Protein AF-A0A1G8UHA3-F1 (afdb_monomer_lite)

Sequence (669 aa):
MRAAAAAISAATTQAEVDAAAKLVAIESVRSSTAKQAAIKLVRLQEIRLEHASVVSKALQDKLDGQISSPAYTYLEERAAALSTLLSAGVSTQLQTVGKAVASPSLTVEAPFAALKSGTGSITPAAGWVGFPGGCALPAAQDTFRPQPLSPGPSIITTSKMVQDTKARMLADPLQAKEHAYLLRSAIAEGIIVRDPATPWIWFPTRVMRLGYGWLAGQDILARDKLATDTRDILLAGPGTMGSLRSATVLTAAATAADWIGGVPAVNDSVLVKWIGAMSCMLADHDNWVDGPTNLSAIHDSAMFLAAVAFLKDRPTQSAALAKATLTAVQPALRSITTDGGSFEGPGYWNYQSTAVSSLYSTMANVYGTAPVSLPSLANVSKYAIDAATPTGQAIDFADSFQQRMSPLMPAWDSYTRRDSAVAGWVINEYQKARDVRLLWWWTSPTTPRQPVSARFSTTGLAVLQAPGKTAALKGGTNGSLHSHLDLGTFSYHSKGVDWIIDPGAGSYSLPGYFSSTQRWTYWKTSTASHSTISDSGKNQPLTATAALAVPSPTGAVVDLRAALPGTTKALRSAALTTAGVNLTDSIQTPQPRDLRWQIVTDATVTITGTQATLNKSGQTLTITFTGAPPTAQLTAAPAPETSSTGAKLTLLTLTLPQITTTTLTATFK

Organism: NCBI:txid1045773

pLDDT: mean 94.22, std 4.29, range [69.88, 98.75]

Radius of gyration: 29.6 Å; chains: 1; bounding box: 87×62×81 Å

InterPro domains:
  IPR008929 Chondroitin AC/alginate lyase [G3DSA:1.50.10.100] (151-450)
  IPR012480 Heparinase II/III-like, C-terminal [PF07940] (451-626)

Secondary structure (DSSP, 8-state):
-HHHHHHHHH--SHHHHHHHHHHHHHHHHHHHHHHHHHHHHHHHHHHHHHHHHHHHHHHHHHHTTSS-HHHHHHHHHHHHHHHHHHHHHHHHHHHHTTSSSPPPPP--HHHHHHHHHT-S--PPPTTEE--TTS-PEEP--GGGS---SSSS--SS--HHHHHHHHHHHHH-HHHHHHHHHHHHHHHHHHT----TT-HHHHHHHHHHHHHHHHHHH--HHHHHHHHHHHHHHHHH--S-SSSHHHHHHHHHHHHHHHHHT--GGGHHHIIIIIIIHHHHHHHTT-TTTSSSSHHHHHHHHHHHHHHHHH-TT-HHHHHHHHHHHHHHTHHHHHHB-TTS-BTTHHHHHHHHHHHHHHHHHHHHHH-SS-SS-----TTHHHHHHHTB-TTSBB---SS--S-BPPSHHHHHHHHHHT-HHHHHHHHHHHHHS--THHHHS-----SPPPP--EEETTTTEEEEEETTEEEEEE-EESSSTT--S-TT-EEEEETTEEEE----PPPTTSTTTT-TTTGGGSGGGSGGGSSSEEETT-PPPTT-EE-EEEEETTEEEEE-TTTSTT-SEEEEEEEE-SS-EEEEEEEEEEEEEEEEEEEEESSEEEEETTEEEEEETTEEEEEEEES--TT-EEEEEEEEEE-TTSPEEEEEEEEEEEEEEEEEEEEE-

Structure (mmCIF, N/CA/C/O backbone):
data_AF-A0A1G8UHA3-F1
#
_entry.id   AF-A0A1G8UHA3-F1
#
loop_
_atom_site.group_PDB
_atom_site.id
_atom_site.type_symbol
_atom_site.label_atom_id
_atom_site.label_alt_id
_atom_site.label_comp_id
_atom_site.label_asym_id
_atom_site.label_entity_id
_atom_site.label_seq_id
_atom_site.pdbx_PDB_ins_code
_atom_site.Cartn_x
_atom_site.Cartn_y
_atom_site.Cartn_z
_atom_site.occupancy
_atom_site.B_iso_or_equiv
_atom_site.auth_seq_id
_atom_site.auth_comp_id
_atom_site.auth_asym_id
_atom_site.auth_atom_id
_atom_site.pdbx_PDB_model_num
ATOM 1 N N . MET A 1 1 ? 34.111 25.740 11.930 1.00 69.88 1 MET A N 1
ATOM 2 C CA . MET A 1 1 ? 34.677 27.097 12.165 1.00 69.88 1 MET A CA 1
ATOM 3 C C . MET A 1 1 ? 34.637 27.541 13.632 1.00 69.88 1 MET A C 1
ATOM 5 O O . MET A 1 1 ? 35.686 27.886 14.154 1.00 69.88 1 MET A O 1
ATOM 9 N N . ARG A 1 2 ? 33.490 27.504 14.340 1.00 73.81 2 ARG A N 1
ATOM 10 C CA . ARG A 1 2 ? 33.401 27.951 15.756 1.00 73.81 2 ARG A CA 1
ATOM 11 C C . ARG A 1 2 ? 34.360 27.225 16.713 1.00 73.81 2 ARG A C 1
ATOM 13 O O . ARG A 1 2 ? 34.993 27.877 17.527 1.00 73.81 2 ARG A O 1
ATOM 20 N N . ALA A 1 3 ? 34.517 25.907 16.570 1.00 71.69 3 ALA A N 1
ATOM 21 C CA . ALA A 1 3 ? 35.467 25.128 17.372 1.00 71.69 3 ALA A CA 1
ATOM 22 C C . ALA A 1 3 ? 36.936 25.524 17.119 1.00 71.69 3 ALA A C 1
ATOM 24 O O . ALA A 1 3 ? 37.723 25.585 18.054 1.00 71.69 3 ALA A O 1
ATOM 25 N N . ALA A 1 4 ? 37.294 25.847 15.870 1.00 70.88 4 ALA A N 1
ATOM 26 C CA . ALA A 1 4 ? 38.644 26.291 15.520 1.00 70.88 4 ALA A CA 1
ATOM 27 C C . ALA A 1 4 ? 38.926 27.716 16.033 1.00 70.88 4 ALA A C 1
ATOM 29 O O . ALA A 1 4 ? 40.002 27.973 16.555 1.00 70.88 4 ALA A O 1
ATOM 30 N N . ALA A 1 5 ? 37.938 28.616 15.968 1.00 75.25 5 ALA A N 1
ATOM 31 C CA . ALA A 1 5 ? 38.034 29.950 16.563 1.00 75.25 5 ALA A CA 1
ATOM 32 C C . ALA A 1 5 ? 38.166 29.890 18.096 1.00 75.25 5 ALA A C 1
ATOM 34 O O . ALA A 1 5 ? 39.007 30.577 18.662 1.00 75.25 5 ALA A O 1
ATOM 35 N N . ALA A 1 6 ? 37.400 29.014 18.756 1.00 81.00 6 ALA A N 1
ATOM 36 C CA . ALA A 1 6 ? 37.518 28.780 20.194 1.00 81.00 6 ALA A CA 1
ATOM 37 C C . ALA A 1 6 ? 38.899 28.223 20.583 1.00 81.00 6 ALA A C 1
ATOM 39 O O . ALA A 1 6 ? 39.457 28.649 21.588 1.00 81.00 6 ALA A O 1
ATOM 40 N N . ALA A 1 7 ? 39.476 27.329 19.769 1.00 78.81 7 ALA A N 1
ATOM 41 C CA . ALA A 1 7 ? 40.827 26.808 19.980 1.00 78.81 7 ALA A CA 1
ATOM 42 C C . ALA A 1 7 ? 41.913 27.891 19.838 1.00 78.81 7 ALA A C 1
ATOM 44 O O . ALA A 1 7 ? 42.863 27.887 20.609 1.00 78.81 7 ALA A O 1
ATOM 45 N N . ILE A 1 8 ? 41.753 28.844 18.909 1.00 80.44 8 ILE A N 1
ATOM 46 C CA . ILE A 1 8 ? 42.650 30.009 18.792 1.00 80.44 8 ILE A CA 1
ATOM 47 C C . ILE A 1 8 ? 42.521 30.914 20.022 1.00 80.44 8 ILE A C 1
ATOM 49 O O . ILE A 1 8 ? 43.528 31.321 20.588 1.00 80.44 8 ILE A O 1
ATOM 53 N N . SER A 1 9 ? 41.294 31.221 20.453 1.00 82.88 9 SER A N 1
ATOM 54 C CA . SER A 1 9 ? 41.053 32.095 21.609 1.00 82.88 9 SER A CA 1
ATOM 55 C C . SER A 1 9 ? 41.488 31.487 22.946 1.00 82.88 9 SER A C 1
ATOM 57 O O . SER A 1 9 ? 41.739 32.233 23.887 1.00 82.88 9 SER A O 1
ATOM 59 N N . ALA A 1 10 ? 41.556 30.157 23.040 1.00 83.88 10 ALA A N 1
ATOM 60 C CA . ALA A 1 10 ? 41.982 29.433 24.236 1.00 83.88 10 ALA A CA 1
ATOM 61 C C . ALA A 1 10 ? 43.481 29.081 24.249 1.00 83.88 10 ALA A C 1
ATOM 63 O O . ALA A 1 10 ? 43.965 28.570 25.256 1.00 83.88 10 ALA A O 1
ATOM 64 N N . ALA A 1 11 ? 44.211 29.319 23.153 1.00 85.44 11 ALA A N 1
ATOM 65 C CA . ALA A 1 11 ? 45.627 28.988 23.056 1.00 85.44 11 ALA A CA 1
ATOM 66 C C . ALA A 1 11 ? 46.474 29.905 23.955 1.00 85.44 11 ALA A C 1
ATOM 68 O O . ALA A 1 11 ? 46.394 31.129 23.874 1.00 85.44 11 ALA A O 1
ATOM 69 N N . THR A 1 12 ? 47.318 29.301 24.789 1.00 90.31 12 THR A N 1
ATOM 70 C CA . THR A 1 12 ? 48.250 29.988 25.701 1.00 90.31 12 THR A CA 1
ATOM 71 C C . THR A 1 12 ? 49.714 29.806 25.292 1.00 90.31 12 THR A C 1
ATOM 73 O O . THR A 1 12 ? 50.595 30.489 25.811 1.00 90.31 12 THR A O 1
ATOM 76 N N . THR A 1 13 ? 49.980 28.920 24.326 1.00 91.94 13 THR A N 1
ATOM 77 C CA . THR A 1 13 ? 51.314 28.617 23.791 1.00 91.94 13 THR A CA 1
ATOM 78 C C . THR A 1 13 ? 51.353 28.688 22.261 1.00 91.94 13 THR A C 1
ATOM 80 O O . THR A 1 13 ? 50.346 28.480 21.584 1.00 91.94 13 THR A O 1
ATOM 83 N N . GLN A 1 14 ? 52.539 28.915 21.682 1.00 85.06 14 GLN A N 1
ATOM 84 C CA . GLN A 1 14 ? 52.714 28.936 20.221 1.00 85.06 14 GLN A CA 1
ATOM 85 C C . GLN A 1 14 ? 52.341 27.595 19.565 1.00 85.06 14 GLN A C 1
ATOM 87 O O . GLN A 1 14 ? 51.739 27.577 18.496 1.00 85.06 14 GLN A O 1
ATOM 92 N N . ALA A 1 15 ? 52.627 26.469 20.225 1.00 87.44 15 ALA A N 1
ATOM 93 C CA . ALA A 1 15 ? 52.260 25.145 19.724 1.00 87.44 15 ALA A CA 1
ATOM 94 C C . ALA A 1 15 ? 50.732 24.959 19.619 1.00 87.44 15 ALA A C 1
ATOM 96 O O . ALA A 1 15 ? 50.246 24.341 18.670 1.00 87.44 15 ALA A O 1
ATOM 97 N N . GLU A 1 16 ? 49.967 25.518 20.562 1.00 85.56 16 GLU A N 1
ATOM 98 C CA . GLU A 1 16 ? 48.499 25.518 20.524 1.00 85.56 16 GLU A CA 1
ATOM 99 C C . GLU A 1 16 ? 47.959 26.433 19.419 1.00 85.56 16 GLU A C 1
ATOM 101 O O . GLU A 1 16 ? 47.022 26.050 18.716 1.00 85.56 16 GLU A O 1
ATOM 106 N N . VAL A 1 17 ? 48.585 27.596 19.199 1.00 81.81 17 VAL A N 1
ATOM 107 C CA . VAL A 1 17 ? 48.261 28.490 18.073 1.00 81.81 17 VAL A CA 1
ATOM 108 C C . VAL A 1 17 ? 48.506 27.788 16.734 1.00 81.81 17 VAL A C 1
ATOM 110 O O . VAL A 1 17 ? 47.631 27.803 15.867 1.00 81.81 17 VAL A O 1
ATOM 113 N N . ASP A 1 18 ? 49.641 27.104 16.571 1.00 84.38 18 ASP A N 1
ATOM 114 C CA . ASP A 1 18 ? 49.978 26.365 15.349 1.00 84.38 18 ASP A CA 1
ATOM 115 C C . ASP A 1 18 ? 49.013 25.191 15.105 1.00 84.38 18 ASP A C 1
ATOM 117 O O . ASP A 1 18 ? 48.607 24.920 13.969 1.00 84.38 18 ASP A O 1
ATOM 121 N N . ALA A 1 19 ? 48.604 24.492 16.169 1.00 83.12 19 ALA A N 1
ATOM 122 C CA . ALA A 1 19 ? 47.595 23.439 16.096 1.00 83.12 19 ALA A CA 1
ATOM 123 C C . ALA A 1 19 ? 46.218 23.998 15.697 1.00 83.12 19 ALA A C 1
ATOM 125 O O . ALA A 1 19 ? 45.541 23.436 14.830 1.00 83.12 19 ALA A O 1
ATOM 126 N N . ALA A 1 20 ? 45.818 25.135 16.268 1.00 82.75 20 ALA A N 1
ATOM 127 C CA . ALA A 1 20 ? 44.566 25.799 15.938 1.00 82.75 20 ALA A CA 1
ATOM 128 C C . ALA A 1 20 ? 44.568 26.365 14.503 1.00 82.75 20 ALA A C 1
ATOM 130 O O . ALA A 1 20 ? 43.569 26.241 13.789 1.00 82.75 20 ALA A O 1
ATOM 131 N N . ALA A 1 21 ? 45.702 26.881 14.020 1.00 81.88 21 ALA A N 1
ATOM 132 C CA . ALA A 1 21 ? 45.879 27.319 12.635 1.00 81.88 21 ALA A CA 1
ATOM 133 C C . ALA A 1 21 ? 45.718 26.159 11.635 1.00 81.88 21 ALA A C 1
ATOM 135 O O . ALA A 1 21 ? 45.031 26.305 10.620 1.00 81.88 21 ALA A O 1
ATOM 136 N N . LYS A 1 22 ? 46.262 24.972 11.946 1.00 86.25 22 LYS A N 1
ATOM 137 C CA . LYS A 1 22 ? 46.037 23.750 11.148 1.00 86.25 22 LYS A CA 1
ATOM 138 C C . LYS A 1 22 ? 44.554 23.373 11.095 1.00 86.25 22 LYS A C 1
ATOM 140 O O . LYS A 1 22 ? 44.052 23.030 10.025 1.00 86.25 22 LYS A O 1
ATOM 145 N N . LEU A 1 23 ? 43.834 23.481 12.215 1.00 85.00 23 LEU A N 1
ATOM 146 C CA . LEU A 1 23 ? 42.386 23.238 12.255 1.00 85.00 23 LEU A CA 1
ATOM 147 C C . LEU A 1 23 ? 41.604 24.244 11.399 1.00 85.00 23 LEU A C 1
ATOM 149 O O . LEU A 1 23 ? 40.699 23.839 10.669 1.00 85.00 23 LEU A O 1
ATOM 153 N N . VAL A 1 24 ? 41.960 25.533 11.438 1.00 84.56 24 VAL A N 1
ATOM 154 C CA . VAL A 1 24 ? 41.346 26.560 10.578 1.00 84.56 24 VAL A CA 1
ATOM 155 C C . VAL A 1 24 ? 41.600 26.275 9.099 1.00 84.56 24 VAL A C 1
ATOM 157 O O . VAL A 1 24 ? 40.667 26.362 8.301 1.00 84.56 24 VAL A O 1
ATOM 160 N N . ALA A 1 25 ? 42.821 25.888 8.722 1.00 85.44 25 ALA A N 1
ATOM 161 C CA . ALA A 1 25 ? 43.152 25.546 7.339 1.00 85.44 25 ALA A CA 1
ATOM 162 C C . ALA A 1 25 ? 42.326 24.349 6.833 1.00 85.44 25 ALA A C 1
ATOM 164 O O . ALA A 1 25 ? 41.713 24.426 5.768 1.00 85.44 25 ALA A O 1
ATOM 165 N N . ILE A 1 26 ? 42.233 23.276 7.628 1.00 87.75 26 ILE A N 1
ATOM 166 C CA . ILE A 1 26 ? 41.411 22.093 7.319 1.00 87.75 26 ILE A CA 1
ATOM 167 C C . ILE A 1 26 ? 39.940 22.480 7.143 1.00 87.75 26 ILE A C 1
ATOM 169 O O . ILE A 1 26 ? 39.280 22.050 6.197 1.00 87.75 26 ILE A O 1
ATOM 173 N N . GLU A 1 27 ? 39.417 23.304 8.046 1.00 87.31 27 GLU A N 1
ATOM 174 C CA . GLU A 1 27 ? 38.021 23.724 8.020 1.00 87.31 27 GLU A CA 1
ATOM 175 C C . GLU A 1 27 ? 37.710 24.675 6.854 1.00 87.31 27 GLU A C 1
ATOM 177 O O . GLU A 1 27 ? 36.627 24.609 6.270 1.00 87.31 27 GLU A O 1
ATOM 182 N N . SER A 1 28 ? 38.664 25.525 6.471 1.00 86.94 28 SER A N 1
ATOM 183 C CA . SER A 1 28 ? 38.571 26.369 5.277 1.00 86.94 28 SER A CA 1
ATOM 184 C C . SER A 1 28 ? 38.446 25.518 4.012 1.00 86.94 28 SER A C 1
ATOM 186 O O . SER A 1 28 ? 37.546 25.744 3.199 1.00 86.94 28 SER A O 1
ATOM 188 N N . VAL A 1 29 ? 39.270 24.466 3.893 1.00 89.31 29 VAL A N 1
ATOM 189 C CA . VAL A 1 29 ? 39.160 23.497 2.794 1.00 89.31 29 VAL A CA 1
ATOM 190 C C . VAL A 1 29 ? 37.794 22.813 2.821 1.00 89.31 29 VAL A C 1
ATOM 192 O O . VAL A 1 29 ? 37.111 22.834 1.806 1.00 89.31 29 VAL A O 1
ATOM 195 N N . ARG A 1 30 ? 37.334 22.293 3.970 1.00 90.62 30 ARG A N 1
ATOM 196 C CA . ARG A 1 30 ? 36.002 21.658 4.086 1.00 90.62 30 ARG A CA 1
ATOM 197 C C . ARG A 1 30 ? 34.865 22.569 3.632 1.00 90.62 30 ARG A C 1
ATOM 199 O O . ARG A 1 30 ? 33.985 22.126 2.897 1.00 90.62 30 ARG A O 1
ATOM 206 N N . SER A 1 31 ? 34.887 23.830 4.061 1.00 88.19 31 SER A N 1
ATOM 207 C CA . SER A 1 31 ? 33.881 24.832 3.694 1.00 88.19 31 SER A CA 1
ATOM 208 C C . SER A 1 31 ? 33.898 25.122 2.190 1.00 88.19 31 SER A C 1
ATOM 210 O O . SER A 1 31 ? 32.854 25.095 1.532 1.00 88.19 31 SER A O 1
ATOM 212 N N . SER A 1 32 ? 35.091 25.320 1.619 1.00 89.62 32 SER A N 1
ATOM 213 C CA . SER A 1 32 ? 35.270 25.505 0.177 1.00 89.62 32 SER A CA 1
ATOM 214 C C . SER A 1 32 ? 34.753 24.298 -0.609 1.00 89.62 32 SER A C 1
ATOM 216 O O . SER A 1 32 ? 33.975 24.452 -1.549 1.00 89.62 32 SER A O 1
ATOM 218 N N . THR A 1 33 ? 35.099 23.086 -0.178 1.00 92.81 33 THR A N 1
ATOM 219 C CA . THR A 1 33 ? 34.658 21.835 -0.800 1.00 92.81 33 THR A CA 1
ATOM 220 C C . THR A 1 33 ? 33.153 21.667 -0.742 1.00 92.81 33 THR A C 1
ATOM 222 O O . THR A 1 33 ? 32.558 21.342 -1.763 1.00 92.81 33 THR A O 1
ATOM 225 N N . ALA A 1 34 ? 32.519 21.942 0.402 1.00 92.06 34 ALA A N 1
ATOM 226 C CA . ALA A 1 34 ? 31.065 21.899 0.523 1.00 92.06 34 ALA A CA 1
ATOM 227 C C . ALA A 1 34 ? 30.390 22.872 -0.458 1.00 92.06 34 ALA A C 1
ATOM 229 O O . ALA A 1 34 ? 29.482 22.474 -1.186 1.00 92.06 34 ALA A O 1
ATOM 230 N N . LYS A 1 35 ? 30.883 24.116 -0.549 1.00 93.00 35 LYS A N 1
ATOM 231 C CA . LYS A 1 35 ? 30.365 25.117 -1.495 1.00 93.00 35 LYS A CA 1
ATOM 232 C C . LYS A 1 35 ? 30.541 24.677 -2.952 1.00 93.00 35 LYS A C 1
ATOM 234 O O . LYS A 1 35 ? 29.595 24.744 -3.731 1.00 93.00 35 LYS A O 1
ATOM 239 N N . GLN A 1 36 ? 31.737 24.230 -3.327 1.00 94.62 36 GLN A N 1
ATOM 240 C CA . GLN A 1 36 ? 32.041 23.831 -4.704 1.00 94.62 36 GLN A CA 1
ATOM 241 C C . GLN A 1 36 ? 31.289 22.564 -5.119 1.00 94.62 36 GLN A C 1
ATOM 243 O O . GLN A 1 36 ? 30.754 22.512 -6.223 1.00 94.62 36 GLN A O 1
ATOM 248 N N . ALA A 1 37 ? 31.198 21.568 -4.238 1.00 94.06 37 ALA A N 1
ATOM 249 C CA . ALA A 1 37 ? 30.426 20.359 -4.495 1.00 94.06 37 ALA A CA 1
ATOM 250 C C . ALA A 1 37 ? 28.929 20.671 -4.641 1.00 94.06 37 ALA A C 1
ATOM 252 O O . ALA A 1 37 ? 28.301 20.148 -5.554 1.00 94.06 37 ALA A O 1
ATOM 253 N N . ALA A 1 38 ? 28.373 21.576 -3.825 1.00 93.31 38 ALA A N 1
ATOM 254 C CA . ALA A 1 38 ? 26.982 22.012 -3.962 1.00 93.31 38 ALA A CA 1
ATOM 255 C C . ALA A 1 38 ? 26.712 22.679 -5.323 1.00 93.31 38 ALA A C 1
ATOM 257 O O . ALA A 1 38 ? 25.772 22.292 -6.011 1.00 93.31 38 ALA A O 1
ATOM 258 N N . ILE A 1 39 ? 27.570 23.613 -5.759 1.00 95.38 39 ILE A N 1
ATOM 259 C CA . ILE A 1 39 ? 27.460 24.252 -7.086 1.00 95.38 39 ILE A CA 1
ATOM 260 C C . ILE A 1 39 ? 27.494 23.198 -8.203 1.00 95.38 39 ILE A C 1
ATOM 262 O O . ILE A 1 39 ? 26.694 23.237 -9.135 1.00 95.38 39 ILE A O 1
ATOM 266 N N . LYS A 1 40 ? 28.400 22.224 -8.098 1.00 96.06 40 LYS A N 1
ATOM 267 C CA . LYS A 1 40 ? 28.548 21.155 -9.091 1.00 96.06 40 LYS A CA 1
ATOM 268 C C . LYS A 1 40 ? 27.372 20.179 -9.098 1.00 96.06 40 LYS A C 1
ATOM 270 O O . LYS A 1 40 ? 26.996 19.720 -10.169 1.00 96.06 40 LYS A O 1
ATOM 275 N N . LEU A 1 41 ? 26.785 19.874 -7.941 1.00 95.81 41 LEU A N 1
ATOM 276 C CA . LEU A 1 41 ? 25.574 19.054 -7.838 1.00 95.81 41 LEU A CA 1
ATOM 277 C C . LEU A 1 41 ? 24.377 19.740 -8.502 1.00 95.81 41 LEU A C 1
ATOM 279 O O . LEU A 1 41 ? 23.673 19.094 -9.272 1.00 95.81 41 LEU A O 1
ATOM 283 N N . VAL A 1 42 ? 24.205 21.049 -8.285 1.00 96.44 42 VAL A N 1
ATOM 284 C CA . VAL A 1 42 ? 23.184 21.844 -8.988 1.00 96.44 42 VAL A CA 1
ATOM 285 C C . VAL A 1 42 ? 23.410 21.779 -10.498 1.00 96.44 42 VAL A C 1
ATOM 287 O O . VAL A 1 42 ? 22.492 21.443 -11.241 1.00 96.44 42 VAL A O 1
ATOM 290 N N . ARG A 1 43 ? 24.649 21.983 -10.963 1.00 97.06 43 ARG A N 1
ATOM 291 C CA . ARG A 1 43 ? 24.965 21.895 -12.395 1.00 97.06 43 ARG A CA 1
ATOM 292 C C . ARG A 1 43 ? 24.695 20.504 -12.984 1.00 97.06 43 ARG A C 1
ATOM 294 O O . ARG A 1 43 ? 24.176 20.391 -14.089 1.00 97.06 43 ARG A O 1
ATOM 301 N N . LEU A 1 44 ? 25.016 19.433 -12.258 1.00 97.00 44 LEU A N 1
ATOM 302 C CA . LEU A 1 44 ? 24.704 18.061 -12.679 1.00 97.00 44 LEU A CA 1
ATOM 303 C C . LEU A 1 44 ? 23.191 17.830 -12.802 1.00 97.00 44 LEU A C 1
ATOM 305 O O . LEU A 1 44 ? 22.751 17.169 -13.743 1.00 97.00 44 LEU A O 1
ATOM 309 N N . GLN A 1 45 ? 22.400 18.393 -11.886 1.00 95.44 45 GLN A N 1
ATOM 310 C CA . GLN A 1 45 ? 20.941 18.338 -11.942 1.00 95.44 45 GLN A CA 1
ATOM 311 C C . GLN A 1 45 ? 20.388 19.099 -13.156 1.00 95.44 45 GLN A C 1
ATOM 313 O O . GLN A 1 45 ? 19.512 18.581 -13.846 1.00 95.44 45 GLN A O 1
ATOM 318 N N . GLU A 1 46 ? 20.926 20.280 -13.470 1.00 97.06 46 GLU A N 1
ATOM 319 C CA . GLU A 1 46 ? 20.568 21.032 -14.682 1.00 97.06 46 GLU A CA 1
ATOM 320 C C . GLU A 1 46 ? 20.855 20.227 -15.955 1.00 97.06 46 GLU A C 1
ATOM 322 O O . GLU A 1 46 ? 19.963 20.047 -16.784 1.00 97.06 46 GLU A O 1
ATOM 327 N N . ILE A 1 47 ? 22.067 19.669 -16.085 1.00 97.62 47 ILE A N 1
ATOM 328 C CA . ILE A 1 47 ? 22.444 18.857 -17.254 1.00 97.62 47 ILE A CA 1
ATOM 329 C C . ILE A 1 47 ? 21.526 17.644 -17.389 1.00 97.62 47 ILE A C 1
ATOM 331 O O . ILE A 1 47 ? 21.155 17.277 -18.500 1.00 97.62 47 ILE A O 1
ATOM 335 N N . ARG A 1 48 ? 21.136 17.019 -16.277 1.00 96.00 48 ARG A N 1
ATOM 336 C CA . ARG A 1 48 ? 20.194 15.899 -16.288 1.00 96.00 48 ARG A CA 1
ATOM 337 C C . ARG A 1 48 ? 18.813 16.302 -16.818 1.00 96.00 48 ARG A C 1
ATOM 339 O O . ARG A 1 48 ? 18.229 15.549 -17.593 1.00 96.00 48 ARG A O 1
ATOM 346 N N . LEU A 1 49 ? 18.300 17.478 -16.450 1.00 95.31 49 LEU A N 1
ATOM 347 C CA . LEU A 1 49 ? 17.039 17.996 -16.998 1.00 95.31 49 LEU A CA 1
ATOM 348 C C . LEU A 1 49 ? 17.160 18.299 -18.499 1.00 95.31 49 LEU A C 1
ATOM 350 O O . LEU A 1 49 ? 16.273 17.940 -19.277 1.00 95.31 49 LEU A O 1
ATOM 354 N N . GLU A 1 50 ? 18.271 18.904 -18.930 1.00 97.44 50 GLU A N 1
ATOM 355 C CA . GLU A 1 50 ? 18.525 19.143 -20.354 1.00 97.44 50 GLU A CA 1
ATOM 356 C C . GLU A 1 50 ? 18.671 17.821 -21.138 1.00 97.44 50 GLU A C 1
ATOM 358 O O . GLU A 1 50 ? 18.126 17.684 -22.232 1.00 97.44 50 GLU A O 1
ATOM 363 N N . HIS A 1 51 ? 19.361 16.822 -20.579 1.00 97.12 51 HIS A N 1
ATOM 364 C CA . HIS A 1 51 ? 19.496 15.474 -21.147 1.00 97.12 51 HIS A CA 1
ATOM 365 C C . HIS A 1 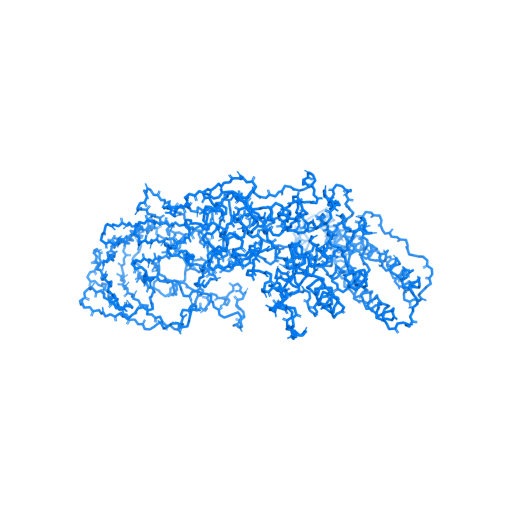51 ? 18.135 14.809 -21.356 1.00 97.12 51 HIS A C 1
ATOM 367 O O . HIS A 1 51 ? 17.867 14.323 -22.456 1.00 97.12 51 HIS A O 1
ATOM 373 N N . ALA A 1 52 ? 17.252 14.851 -20.356 1.00 95.50 52 ALA A N 1
ATOM 374 C CA . ALA A 1 52 ? 15.890 14.338 -20.479 1.00 95.50 52 ALA A CA 1
ATOM 375 C C . ALA A 1 52 ? 15.102 15.039 -21.599 1.00 95.50 52 ALA A C 1
ATOM 377 O O . ALA A 1 52 ? 14.388 14.377 -22.357 1.00 95.50 52 ALA A O 1
ATOM 378 N N . SER A 1 53 ? 15.275 16.356 -21.754 1.00 96.31 53 SER A N 1
ATOM 379 C CA . SER A 1 53 ? 14.653 17.137 -22.831 1.00 96.31 53 SER A CA 1
ATOM 380 C C . SER A 1 53 ? 15.153 16.720 -24.221 1.00 96.31 53 SER A C 1
ATOM 382 O O . SER A 1 53 ? 14.343 16.443 -25.107 1.00 96.31 53 SER A O 1
ATOM 384 N N . VAL A 1 54 ? 16.474 16.578 -24.402 1.00 97.12 54 VAL A N 1
ATOM 385 C CA . VAL A 1 54 ? 17.083 16.130 -25.671 1.00 97.12 54 VAL A CA 1
ATOM 386 C C . VAL A 1 54 ? 16.542 14.762 -26.088 1.00 97.12 54 VAL A C 1
ATOM 388 O O . VAL A 1 54 ? 16.147 14.573 -27.237 1.00 97.12 54 VAL A O 1
ATOM 391 N N . VAL A 1 55 ? 16.484 13.813 -25.152 1.00 97.31 55 VAL A N 1
ATOM 392 C CA . VAL A 1 55 ? 16.008 12.452 -25.437 1.00 97.31 55 VAL A CA 1
ATOM 393 C C . VAL A 1 55 ? 14.505 12.431 -25.705 1.00 97.31 55 VAL A C 1
ATOM 395 O O . VAL A 1 55 ? 14.063 11.760 -26.635 1.00 97.31 55 VAL A O 1
ATOM 398 N N . SER A 1 56 ? 13.717 13.193 -24.944 1.00 95.88 56 SER A N 1
ATOM 399 C CA . SER A 1 56 ? 12.268 13.290 -25.158 1.00 95.88 56 SER A CA 1
ATOM 400 C C . SER A 1 56 ? 11.937 13.891 -26.524 1.00 95.88 56 SER A C 1
ATOM 402 O O . SER A 1 56 ? 11.047 13.389 -27.210 1.00 95.88 56 SER A O 1
ATOM 404 N N . LYS A 1 57 ? 12.684 14.917 -26.954 1.00 97.06 57 LYS A N 1
ATOM 405 C CA . LYS A 1 57 ? 12.561 15.489 -28.300 1.00 97.06 57 LYS A CA 1
ATOM 406 C C . LYS A 1 57 ? 12.931 14.470 -29.372 1.00 97.06 57 LYS A C 1
ATOM 408 O O . LYS A 1 57 ? 12.158 14.288 -30.300 1.00 97.06 57 LYS A O 1
ATOM 413 N N . ALA A 1 58 ? 14.051 13.763 -29.223 1.00 97.56 58 ALA A N 1
ATOM 414 C CA . ALA A 1 58 ? 14.460 12.738 -30.182 1.00 97.56 58 ALA A CA 1
ATOM 415 C C . ALA A 1 58 ? 13.437 11.595 -30.296 1.00 97.56 58 ALA A C 1
ATOM 417 O O . ALA A 1 58 ? 13.166 11.112 -31.393 1.00 97.56 58 ALA A O 1
ATOM 418 N N . LEU A 1 59 ? 12.837 11.178 -29.176 1.00 97.25 59 LEU A N 1
ATOM 419 C CA . LEU A 1 59 ? 11.748 10.204 -29.183 1.00 97.25 59 LEU A CA 1
ATOM 420 C C . LEU A 1 59 ? 10.540 10.744 -29.951 1.00 97.25 59 LEU A C 1
ATOM 422 O O . LEU A 1 59 ? 9.992 10.031 -30.787 1.00 97.25 59 LEU A O 1
ATOM 426 N N . GLN A 1 60 ? 10.131 11.986 -29.685 1.00 97.12 60 GLN A N 1
ATOM 427 C CA . GLN A 1 60 ? 9.013 12.603 -30.394 1.00 97.12 60 GLN A CA 1
ATOM 428 C C . GLN A 1 60 ? 9.297 12.706 -31.899 1.00 97.12 60 GLN A C 1
ATOM 430 O O . GLN A 1 60 ? 8.465 12.305 -32.703 1.00 97.12 60 GLN A O 1
ATOM 435 N N . ASP A 1 61 ? 10.509 13.105 -32.281 1.00 97.75 61 ASP A N 1
ATOM 436 C CA . ASP A 1 61 ? 10.937 13.195 -33.679 1.00 97.75 61 ASP A CA 1
ATOM 437 C C . ASP A 1 61 ? 10.923 11.838 -34.375 1.00 97.75 61 ASP A C 1
ATOM 439 O O . ASP A 1 61 ? 10.557 11.745 -35.544 1.00 97.75 61 ASP A O 1
ATOM 443 N N . LYS A 1 62 ? 11.289 10.765 -33.666 1.00 97.00 62 LYS A N 1
ATOM 444 C CA . LYS A 1 62 ? 11.163 9.403 -34.189 1.00 97.00 62 LYS A CA 1
ATOM 445 C C . LYS A 1 62 ? 9.694 9.038 -34.409 1.00 97.00 62 LYS A C 1
ATOM 447 O O . LYS A 1 62 ? 9.361 8.489 -35.456 1.00 97.00 62 LYS A O 1
ATOM 452 N N . LEU A 1 63 ? 8.833 9.313 -33.427 1.00 95.12 63 LEU A N 1
ATOM 453 C CA . LEU A 1 63 ? 7.399 9.013 -33.504 1.00 95.12 63 LEU A CA 1
ATOM 454 C C . LEU A 1 63 ? 6.713 9.794 -34.636 1.00 95.12 63 LEU A C 1
ATOM 456 O O . LEU A 1 63 ? 5.852 9.240 -35.314 1.00 95.12 63 LEU A O 1
ATOM 460 N N . ASP A 1 64 ? 7.155 11.026 -34.887 1.00 96.94 64 ASP A N 1
ATOM 461 C CA . ASP A 1 64 ? 6.660 11.896 -35.960 1.00 96.94 64 ASP A CA 1
ATOM 462 C C . ASP A 1 64 ? 7.319 11.608 -37.326 1.00 96.94 64 ASP A C 1
ATOM 464 O O . ASP A 1 64 ? 7.016 12.271 -38.317 1.00 96.94 64 ASP A O 1
ATOM 468 N N . GLY A 1 65 ? 8.242 10.640 -37.400 1.00 96.69 65 GLY A N 1
ATOM 469 C CA . GLY A 1 65 ? 8.956 10.274 -38.628 1.00 96.69 65 GLY A CA 1
ATOM 470 C C . GLY A 1 65 ? 10.000 11.296 -39.098 1.00 96.69 65 GLY A C 1
ATOM 471 O O . GLY A 1 65 ? 10.473 11.208 -40.229 1.00 96.69 65 GLY A O 1
ATOM 472 N N . GLN A 1 66 ? 10.377 12.253 -38.248 1.00 97.88 66 GLN A N 1
ATOM 473 C CA . GLN A 1 66 ? 11.375 13.290 -38.533 1.00 97.88 66 GLN A CA 1
ATOM 474 C C . GLN A 1 66 ? 12.815 12.764 -38.464 1.00 97.88 66 GLN A C 1
ATOM 476 O O . GLN A 1 66 ? 13.693 13.289 -39.148 1.00 97.88 66 GLN A O 1
ATOM 481 N N . ILE A 1 67 ? 13.070 11.719 -37.667 1.00 96.81 67 ILE A N 1
ATOM 482 C CA . ILE A 1 67 ? 14.352 11.001 -37.655 1.00 96.81 67 ILE A CA 1
ATOM 483 C C . ILE A 1 67 ? 14.149 9.500 -37.851 1.00 96.81 67 ILE A C 1
ATOM 485 O O . ILE A 1 67 ? 13.138 8.920 -37.456 1.00 96.81 67 ILE A O 1
ATOM 489 N N . SER A 1 68 ? 15.141 8.850 -38.460 1.00 96.81 68 SER A N 1
ATOM 490 C CA . SER A 1 68 ? 15.108 7.409 -38.701 1.00 96.81 68 SER A CA 1
ATOM 491 C C . SER A 1 68 ? 15.311 6.608 -37.409 1.00 96.81 68 SER A C 1
ATOM 493 O O . SER A 1 68 ? 15.933 7.077 -36.453 1.00 96.81 68 SER A O 1
ATOM 495 N N . SER A 1 69 ? 14.842 5.356 -37.394 1.00 94.62 69 SER A N 1
ATOM 496 C CA . SER A 1 69 ? 15.080 4.455 -36.255 1.00 94.62 69 SER A CA 1
ATOM 497 C C . SER A 1 69 ? 16.574 4.261 -35.941 1.00 94.62 69 SER A C 1
ATOM 499 O O . SER A 1 69 ? 16.919 4.393 -34.771 1.00 94.62 69 SER A O 1
ATOM 501 N N . PRO A 1 70 ? 17.481 4.050 -36.923 1.00 96.50 70 PRO A N 1
ATOM 502 C CA . PRO A 1 70 ? 18.919 3.974 -36.645 1.00 96.50 70 PRO A CA 1
ATOM 503 C C . PRO A 1 70 ? 19.505 5.261 -36.050 1.00 96.50 70 PRO A C 1
ATOM 505 O O . PRO A 1 70 ? 20.331 5.193 -35.143 1.00 96.50 70 PRO A O 1
ATOM 508 N N . ALA A 1 71 ? 19.064 6.433 -36.524 1.00 95.25 71 ALA A N 1
ATOM 509 C CA . ALA A 1 71 ? 19.516 7.712 -35.977 1.00 95.25 71 ALA A CA 1
ATOM 510 C C . ALA A 1 71 ? 19.078 7.886 -34.515 1.00 95.25 71 ALA A C 1
ATOM 512 O O . ALA A 1 71 ? 19.871 8.318 -33.679 1.00 95.25 71 ALA A O 1
ATOM 513 N N . TYR A 1 72 ? 17.843 7.493 -34.193 1.00 96.38 72 TYR A N 1
ATOM 514 C CA . TYR A 1 72 ? 17.368 7.476 -32.814 1.00 96.38 72 TYR A CA 1
ATOM 515 C C . TYR A 1 72 ? 18.153 6.485 -31.947 1.00 96.38 72 TYR A C 1
ATOM 517 O O . TYR A 1 72 ? 18.599 6.869 -30.873 1.00 96.38 72 TYR A O 1
ATOM 525 N N . THR A 1 73 ? 18.380 5.249 -32.407 1.00 95.00 73 THR A N 1
ATOM 526 C CA . THR A 1 73 ? 19.158 4.244 -31.659 1.00 95.00 73 THR A CA 1
ATOM 527 C C . THR A 1 73 ? 20.567 4.749 -31.344 1.00 95.00 73 THR A C 1
ATOM 529 O O . THR A 1 73 ? 21.017 4.641 -30.206 1.00 95.00 73 THR A O 1
ATOM 532 N N . TYR A 1 74 ? 21.231 5.398 -32.306 1.00 95.12 74 TYR A N 1
ATOM 533 C CA . TYR A 1 74 ? 22.538 6.018 -32.080 1.00 95.12 74 TYR A CA 1
ATOM 534 C C . TYR A 1 74 ? 22.497 7.113 -30.998 1.00 95.12 74 TYR A C 1
ATOM 536 O O . TYR A 1 74 ? 23.392 7.203 -30.155 1.00 95.12 74 TYR A O 1
ATOM 544 N N . LEU A 1 75 ? 21.454 7.949 -30.985 1.00 96.44 75 LEU A N 1
ATOM 545 C CA . LEU A 1 75 ? 21.258 8.956 -29.939 1.00 96.44 75 LEU A CA 1
ATOM 546 C C . LEU A 1 75 ? 20.953 8.312 -28.581 1.00 96.44 75 LEU A C 1
ATOM 548 O O . LEU A 1 75 ? 21.501 8.748 -27.569 1.00 96.44 75 LEU A O 1
ATOM 552 N N . GLU A 1 76 ? 20.111 7.280 -28.557 1.00 95.88 76 GLU A N 1
ATOM 553 C CA . GLU A 1 76 ? 19.706 6.545 -27.357 1.00 95.88 76 GLU A CA 1
ATOM 554 C C . GLU A 1 76 ? 20.917 5.945 -26.633 1.00 95.88 76 GLU A C 1
ATOM 556 O O . GLU A 1 76 ? 21.081 6.160 -25.432 1.00 95.88 76 GLU A O 1
ATOM 561 N N . GLU A 1 77 ? 21.806 5.260 -27.357 1.00 95.69 77 GLU A N 1
ATOM 562 C CA . GLU A 1 77 ? 23.026 4.661 -26.801 1.00 95.69 77 GLU A CA 1
ATOM 563 C C . GLU A 1 77 ? 23.931 5.717 -26.152 1.00 95.69 77 GLU A C 1
ATOM 565 O O . GLU A 1 77 ? 24.413 5.550 -25.027 1.00 95.69 77 GLU A O 1
ATOM 570 N N . ARG A 1 78 ? 24.111 6.858 -26.826 1.00 97.38 78 ARG A N 1
ATOM 571 C CA . ARG A 1 78 ? 24.908 7.988 -26.324 1.00 97.38 78 ARG A CA 1
ATOM 572 C C . ARG A 1 78 ? 24.257 8.638 -25.109 1.00 97.38 78 ARG A C 1
ATOM 574 O O . ARG A 1 78 ? 24.946 8.994 -24.154 1.00 97.38 78 ARG A O 1
ATOM 581 N N . ALA A 1 79 ? 22.935 8.769 -25.118 1.00 97.62 79 ALA A N 1
ATOM 582 C CA . ALA A 1 79 ? 22.175 9.298 -23.998 1.00 97.62 79 ALA A CA 1
ATOM 583 C C . ALA A 1 79 ? 22.243 8.372 -22.776 1.00 97.62 79 ALA A C 1
ATOM 585 O O . ALA A 1 79 ? 22.412 8.859 -21.656 1.00 97.62 79 ALA A O 1
ATOM 586 N N . ALA A 1 80 ? 22.159 7.056 -22.974 1.00 97.69 80 ALA A N 1
ATOM 587 C CA . ALA A 1 80 ? 22.360 6.078 -21.914 1.00 97.69 80 ALA A CA 1
ATOM 588 C C . ALA A 1 80 ? 23.789 6.179 -21.355 1.00 97.69 80 ALA A C 1
ATOM 590 O O . ALA A 1 80 ? 23.958 6.284 -20.140 1.00 97.69 80 ALA A O 1
ATOM 591 N N . ALA A 1 81 ? 24.812 6.262 -22.210 1.00 98.00 81 ALA A N 1
ATOM 592 C CA . ALA A 1 81 ? 26.192 6.454 -21.767 1.00 98.00 81 ALA A CA 1
ATOM 593 C C . ALA A 1 81 ? 26.374 7.756 -20.965 1.00 98.00 81 ALA A C 1
ATOM 595 O O . ALA A 1 81 ? 26.957 7.724 -19.881 1.00 98.00 81 ALA A O 1
ATOM 596 N N . LEU A 1 82 ? 25.804 8.881 -21.412 1.00 98.31 82 LEU A N 1
ATOM 597 C CA . LEU A 1 82 ? 25.863 10.139 -20.662 1.00 98.31 82 LEU A CA 1
ATOM 598 C C . LEU A 1 82 ? 25.220 10.014 -19.273 1.00 98.31 82 LEU A C 1
ATOM 600 O O . LEU A 1 82 ? 25.793 10.500 -18.299 1.00 98.31 82 LEU A O 1
ATOM 604 N N . SER A 1 83 ? 24.079 9.323 -19.157 1.00 98.25 83 SER A N 1
ATOM 605 C CA . SER A 1 83 ? 23.416 9.125 -17.858 1.00 98.25 83 SER A CA 1
ATOM 606 C C . SER A 1 83 ? 24.318 8.415 -16.836 1.00 98.25 83 SER A C 1
ATOM 608 O O . SER A 1 83 ? 24.275 8.740 -15.652 1.00 98.25 83 SER A O 1
ATOM 610 N N . THR A 1 84 ? 25.205 7.511 -17.281 1.00 98.50 84 THR A N 1
ATOM 611 C CA . THR A 1 84 ? 26.184 6.854 -16.393 1.00 98.50 84 THR A CA 1
ATOM 612 C C . THR A 1 84 ? 27.242 7.822 -15.873 1.00 98.50 84 THR A C 1
ATOM 614 O O . THR A 1 84 ? 27.591 7.778 -14.693 1.00 98.50 84 THR A O 1
ATOM 617 N N . LEU A 1 85 ? 27.718 8.736 -16.724 1.00 98.06 85 LEU A N 1
ATOM 618 C CA . LEU A 1 85 ? 28.684 9.764 -16.341 1.00 98.06 85 LEU A CA 1
ATOM 619 C C . LEU A 1 85 ? 28.056 10.775 -15.373 1.00 98.06 85 LEU A C 1
ATOM 621 O O . LEU A 1 85 ? 28.714 11.197 -14.423 1.00 98.06 85 LEU A O 1
ATOM 625 N N . LEU A 1 86 ? 26.779 11.120 -15.575 1.00 97.50 86 LEU A N 1
ATOM 626 C CA . LEU A 1 86 ? 26.021 11.976 -14.660 1.00 97.50 86 LEU A CA 1
ATOM 627 C C . LEU A 1 86 ? 25.898 11.337 -13.272 1.00 97.50 86 LEU A C 1
ATOM 629 O O . LEU A 1 86 ? 26.298 11.966 -12.292 1.00 97.50 86 LEU A O 1
ATOM 633 N N . SER A 1 87 ? 25.438 10.083 -13.176 1.00 96.56 87 SER A N 1
ATOM 634 C CA . SER A 1 87 ? 25.331 9.381 -11.886 1.00 96.56 87 SER A CA 1
ATOM 635 C C . SER A 1 87 ? 26.692 9.214 -11.197 1.00 96.56 87 SER A C 1
ATOM 637 O O . SER A 1 87 ? 26.815 9.450 -9.994 1.00 96.56 87 SER A O 1
ATOM 639 N N . ALA A 1 88 ? 27.750 8.888 -11.949 1.00 96.56 88 ALA A N 1
ATOM 640 C CA . ALA A 1 88 ? 29.109 8.813 -11.409 1.00 96.56 88 ALA A CA 1
ATOM 641 C C . ALA A 1 88 ? 29.603 10.172 -10.876 1.00 96.56 88 ALA A C 1
ATOM 643 O O . ALA A 1 88 ? 30.211 10.243 -9.801 1.00 96.56 88 ALA A O 1
ATOM 644 N N . GLY A 1 89 ? 29.308 11.257 -11.601 1.00 96.06 89 GLY A N 1
ATOM 645 C CA . GLY A 1 89 ? 29.599 12.628 -11.193 1.00 96.06 89 GLY A CA 1
ATOM 646 C C . GLY A 1 89 ? 28.879 13.013 -9.901 1.00 96.06 89 GLY A C 1
ATOM 647 O O . GLY A 1 89 ? 29.527 13.503 -8.976 1.00 96.06 89 GLY A O 1
ATOM 648 N N . VAL A 1 90 ? 27.577 12.722 -9.797 1.00 95.56 90 VAL A N 1
ATOM 649 C CA . VAL A 1 90 ? 26.783 12.947 -8.575 1.00 95.56 90 VAL A CA 1
ATOM 650 C C . VAL A 1 90 ? 27.383 12.177 -7.401 1.00 95.56 90 VAL A C 1
ATOM 652 O O . VAL A 1 90 ? 27.678 12.776 -6.366 1.00 95.56 90 VAL A O 1
ATOM 655 N N . SER A 1 91 ? 27.661 10.881 -7.580 1.00 94.38 91 SER A N 1
ATOM 656 C CA . SER A 1 91 ? 28.277 10.042 -6.545 1.00 94.38 91 SER A CA 1
ATOM 657 C C . SER A 1 91 ? 29.625 10.601 -6.081 1.00 94.38 91 SER A C 1
ATOM 659 O O . SER A 1 91 ? 29.902 10.639 -4.884 1.00 94.38 91 SER A O 1
ATOM 661 N N . THR A 1 92 ? 30.462 11.070 -7.009 1.00 94.88 92 THR A N 1
ATOM 662 C CA . THR A 1 92 ? 31.763 11.667 -6.679 1.00 94.88 92 THR A CA 1
ATOM 663 C C . THR A 1 92 ? 31.596 12.952 -5.875 1.00 94.88 92 THR A C 1
ATOM 665 O O . THR A 1 92 ? 32.267 13.129 -4.859 1.00 94.88 92 THR A O 1
ATOM 668 N N . GLN A 1 93 ? 30.683 13.843 -6.275 1.00 94.94 93 GLN A N 1
ATOM 669 C CA . GLN A 1 93 ? 30.461 15.081 -5.530 1.00 94.94 93 GLN A CA 1
ATOM 670 C C . GLN A 1 93 ? 29.920 14.791 -4.126 1.00 94.94 93 GLN A C 1
ATOM 672 O O . GLN A 1 93 ? 30.521 15.258 -3.159 1.00 94.94 93 GLN A O 1
ATOM 677 N N . LEU A 1 94 ? 28.886 13.953 -3.985 1.00 93.25 94 LEU A N 1
ATOM 678 C CA . LEU A 1 94 ? 28.316 13.579 -2.682 1.00 93.25 94 LEU A CA 1
ATOM 679 C C . LEU A 1 94 ? 29.361 12.973 -1.736 1.00 93.25 94 LEU A C 1
ATOM 681 O O . LEU A 1 94 ? 29.408 13.326 -0.560 1.00 93.25 94 LEU A O 1
ATOM 685 N N . GLN A 1 95 ? 30.263 12.130 -2.246 1.00 92.38 95 GLN A N 1
ATOM 686 C CA . GLN A 1 95 ? 31.340 11.543 -1.444 1.00 92.38 95 GLN A CA 1
ATOM 687 C C . GLN A 1 95 ? 32.414 12.549 -1.006 1.00 92.38 95 GLN A C 1
ATOM 689 O O . GLN A 1 95 ? 33.236 12.205 -0.154 1.00 92.38 95 GLN A O 1
ATOM 694 N N . THR A 1 96 ? 32.445 13.760 -1.567 1.00 91.31 96 THR A N 1
ATOM 695 C CA . THR A 1 96 ? 33.432 14.805 -1.232 1.00 91.31 96 THR A CA 1
ATOM 696 C C . THR A 1 96 ? 32.861 15.929 -0.374 1.00 91.31 96 THR A C 1
ATOM 698 O O . THR A 1 96 ? 33.630 16.598 0.319 1.00 91.31 96 THR A O 1
ATOM 701 N N . VAL A 1 97 ? 31.535 16.107 -0.347 1.00 89.38 97 VAL A N 1
ATOM 702 C CA . VAL A 1 97 ? 30.863 17.105 0.501 1.00 89.38 97 VAL A CA 1
ATOM 703 C C . VAL A 1 97 ? 31.304 16.942 1.962 1.00 89.38 97 VAL A C 1
ATOM 705 O O . VAL A 1 97 ? 31.300 15.846 2.519 1.00 89.38 97 VAL A O 1
ATOM 708 N N . GLY A 1 98 ? 31.721 18.049 2.586 1.00 83.81 98 GLY A N 1
ATOM 709 C CA . GLY A 1 98 ? 32.135 18.088 3.994 1.00 83.81 98 GLY A CA 1
ATOM 710 C C . GLY A 1 98 ? 33.522 17.503 4.295 1.00 83.81 98 GLY A C 1
ATOM 711 O O . GLY A 1 98 ? 33.967 17.562 5.444 1.00 83.81 98 GLY A O 1
ATOM 712 N N . LYS A 1 99 ? 34.245 16.977 3.296 1.00 89.94 99 LYS A N 1
ATOM 713 C CA . LYS A 1 99 ? 35.618 16.475 3.464 1.00 89.94 99 LYS A CA 1
ATOM 714 C C . LYS A 1 99 ? 36.658 17.569 3.219 1.00 89.94 99 LYS A C 1
ATOM 716 O O . LYS A 1 99 ? 36.441 18.505 2.458 1.00 89.94 99 LYS A O 1
ATOM 721 N N . ALA A 1 100 ? 37.819 17.433 3.859 1.00 89.88 100 ALA A N 1
ATOM 722 C CA . ALA A 1 100 ? 38.948 18.359 3.726 1.00 89.88 100 ALA A CA 1
ATOM 723 C C . ALA A 1 100 ? 39.810 18.032 2.490 1.00 89.88 100 ALA A C 1
ATOM 725 O O . ALA A 1 100 ? 41.012 17.815 2.599 1.00 89.88 100 ALA A O 1
ATOM 726 N N . VAL A 1 101 ? 39.178 17.926 1.322 1.00 91.31 101 VAL A N 1
ATOM 727 C CA . VAL A 1 101 ? 39.820 17.591 0.038 1.00 91.31 101 VAL A CA 1
ATOM 728 C C . VAL A 1 101 ? 39.254 18.484 -1.052 1.00 91.31 101 VAL A C 1
ATOM 730 O O . VAL A 1 101 ? 38.096 18.866 -0.952 1.00 91.31 101 VAL A O 1
ATOM 733 N N . ALA A 1 102 ? 40.011 18.801 -2.101 1.00 88.50 102 ALA A N 1
ATOM 734 C CA . ALA A 1 102 ? 39.473 19.580 -3.217 1.00 88.50 102 ALA A CA 1
ATOM 735 C C . ALA A 1 102 ? 38.288 18.852 -3.882 1.00 88.50 102 ALA A C 1
ATOM 737 O O . ALA A 1 102 ? 38.355 17.651 -4.142 1.00 88.50 102 ALA A O 1
ATOM 738 N N . SER A 1 103 ? 37.208 19.583 -4.175 1.00 89.25 103 SER A N 1
ATOM 739 C CA . SER A 1 103 ? 36.067 19.037 -4.921 1.00 89.25 103 SER A CA 1
ATOM 740 C C . SER A 1 103 ? 36.495 18.743 -6.374 1.00 89.25 103 SER A C 1
ATOM 742 O O . SER A 1 103 ? 36.923 19.675 -7.065 1.00 89.25 103 SER A O 1
ATOM 744 N N . PRO A 1 104 ? 36.357 17.500 -6.875 1.00 92.44 104 PRO A N 1
ATOM 745 C CA . PRO A 1 104 ? 36.755 17.121 -8.234 1.00 92.44 104 PRO A CA 1
ATOM 746 C C . PRO A 1 104 ? 36.012 17.909 -9.318 1.00 92.44 104 PRO A C 1
ATOM 748 O O . PRO A 1 104 ? 34.855 18.294 -9.126 1.00 92.44 104 PRO A O 1
ATOM 751 N N . SER A 1 105 ? 36.659 18.169 -10.454 1.00 92.31 105 SER A N 1
ATOM 752 C CA . SER A 1 105 ? 36.040 18.842 -11.609 1.00 92.31 105 SER A CA 1
ATOM 753 C C . SER A 1 105 ? 34.945 17.991 -12.258 1.00 92.31 105 SER A C 1
ATOM 755 O O . SER A 1 105 ? 34.980 16.763 -12.190 1.00 92.31 105 SER A O 1
ATOM 757 N N . LEU A 1 106 ? 33.977 18.643 -12.911 1.00 93.31 106 LEU A N 1
ATOM 758 C CA . LEU A 1 106 ? 32.958 17.950 -13.699 1.00 93.31 106 LEU A CA 1
ATOM 759 C C . LEU A 1 106 ? 33.554 17.458 -15.019 1.00 93.31 106 LEU A C 1
ATOM 761 O O . LEU A 1 106 ? 34.146 18.232 -15.765 1.00 93.31 106 LEU A O 1
ATOM 765 N N . THR A 1 107 ? 33.357 16.180 -15.324 1.00 91.81 107 THR A N 1
ATOM 766 C CA . THR A 1 107 ? 33.819 15.543 -16.570 1.00 91.81 107 THR A CA 1
ATOM 767 C C . THR A 1 107 ? 32.702 15.374 -17.604 1.00 91.81 107 THR A C 1
ATOM 769 O O . THR A 1 107 ? 32.944 14.881 -18.701 1.00 91.81 107 THR A O 1
ATOM 772 N N . VAL A 1 108 ? 31.476 15.790 -17.269 1.00 95.81 108 VAL A N 1
ATOM 773 C CA . VAL A 1 108 ? 30.259 15.540 -18.062 1.00 95.81 108 VAL A CA 1
ATOM 774 C C . VAL A 1 108 ? 29.963 16.601 -19.122 1.00 95.81 108 VAL A C 1
ATOM 776 O O . VAL A 1 108 ? 29.199 16.327 -20.041 1.00 95.81 108 VAL A O 1
ATOM 779 N N . GLU A 1 109 ? 30.566 17.789 -19.035 1.00 95.50 109 GLU A N 1
ATOM 780 C CA . GLU A 1 109 ? 30.228 18.925 -19.911 1.00 95.50 109 GLU A CA 1
ATOM 781 C C . GLU A 1 109 ? 30.556 18.641 -21.386 1.00 95.50 109 GLU A C 1
ATOM 783 O O . GLU A 1 109 ? 29.716 18.840 -22.261 1.00 95.50 109 GLU A O 1
ATOM 788 N N . ALA A 1 110 ? 31.750 18.112 -21.676 1.00 95.38 110 ALA A N 1
ATOM 789 C CA . ALA A 1 110 ? 32.141 17.767 -23.045 1.00 95.38 110 ALA A CA 1
ATOM 790 C C . ALA A 1 110 ? 31.301 16.607 -23.631 1.00 95.38 110 ALA A C 1
ATOM 792 O O . ALA A 1 110 ? 30.772 16.767 -24.734 1.00 95.38 110 ALA A O 1
ATOM 793 N N . PRO A 1 111 ? 31.084 15.483 -22.914 1.00 97.12 111 PRO A N 1
ATOM 794 C CA . PRO A 1 111 ? 30.121 14.457 -23.319 1.00 97.12 111 PRO A CA 1
ATOM 795 C C . PRO A 1 111 ? 28.707 14.992 -23.573 1.00 97.12 111 PRO A C 1
ATOM 797 O O . PRO A 1 111 ? 28.052 14.589 -24.531 1.00 97.12 111 PRO A O 1
ATOM 800 N N . PHE A 1 112 ? 28.230 15.921 -22.747 1.00 97.25 112 PHE A N 1
ATOM 801 C CA . PHE A 1 112 ? 26.909 16.510 -22.922 1.00 97.25 112 PHE A CA 1
ATOM 802 C C . PHE A 1 112 ? 26.828 17.418 -24.158 1.00 97.25 112 PHE A C 1
ATOM 804 O O . PHE A 1 112 ? 25.866 17.333 -24.924 1.00 97.25 112 PHE A O 1
ATOM 811 N N . ALA A 1 113 ? 27.853 18.236 -24.411 1.00 96.25 113 ALA A N 1
ATOM 812 C CA . ALA A 1 113 ? 27.952 19.021 -25.640 1.00 96.25 113 ALA A CA 1
ATOM 813 C C . ALA A 1 113 ? 27.958 18.120 -26.885 1.00 96.25 113 ALA A C 1
ATOM 815 O O . ALA A 1 113 ? 27.218 18.383 -27.832 1.00 96.25 113 ALA A O 1
ATOM 816 N N . ALA A 1 114 ? 28.714 17.017 -26.841 1.00 95.88 114 ALA A N 1
ATOM 817 C CA . ALA A 1 114 ? 28.732 16.011 -27.896 1.00 95.88 114 ALA A CA 1
ATOM 818 C C . ALA A 1 114 ? 27.341 15.395 -28.120 1.00 95.88 114 ALA A C 1
ATOM 820 O O . ALA A 1 114 ? 26.923 15.216 -29.269 1.00 95.88 114 ALA A O 1
ATOM 821 N N . LEU A 1 115 ? 26.597 15.076 -27.051 1.00 97.00 115 LEU A N 1
ATOM 822 C CA . LEU A 1 115 ? 25.226 14.572 -27.173 1.00 97.00 115 LEU A CA 1
ATOM 823 C C . LEU A 1 115 ? 24.350 15.568 -27.945 1.00 97.00 115 LEU A C 1
ATOM 825 O O . LEU A 1 115 ? 23.725 15.169 -28.925 1.00 97.00 115 LEU A O 1
ATOM 829 N N . LYS A 1 116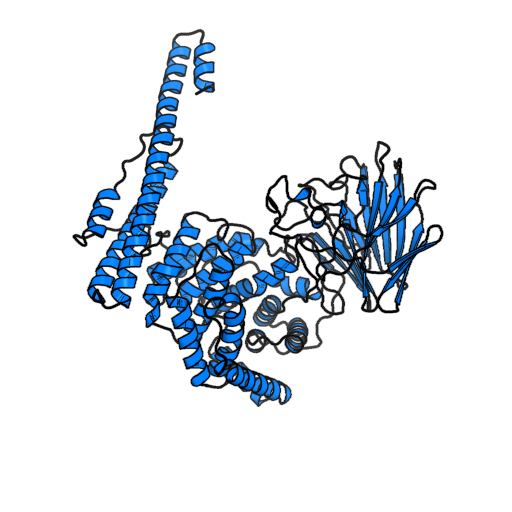 ? 24.373 16.851 -27.552 1.00 95.75 116 LYS A N 1
ATOM 830 C CA . LYS A 1 116 ? 23.573 17.923 -28.171 1.00 95.75 116 LYS A CA 1
ATOM 831 C C . LYS A 1 116 ? 23.901 18.159 -29.643 1.00 95.75 116 LYS A C 1
ATOM 833 O O . LYS A 1 116 ? 22.992 18.405 -30.426 1.00 95.75 116 LYS A O 1
ATOM 838 N N . SER A 1 117 ? 25.173 18.078 -30.029 1.00 93.62 117 SER A N 1
ATOM 839 C CA . SER A 1 117 ? 25.588 18.257 -31.426 1.00 93.62 117 SER A CA 1
ATOM 840 C C . SER A 1 117 ? 25.373 17.016 -32.295 1.00 93.62 117 SER A C 1
ATOM 842 O O . SER A 1 117 ? 25.562 17.088 -33.505 1.00 93.62 117 SER A O 1
ATOM 844 N N . GLY A 1 118 ? 25.022 15.867 -31.707 1.00 90.12 118 GLY A N 1
ATOM 845 C CA . GLY A 1 118 ? 24.885 14.612 -32.449 1.00 90.12 118 GLY A CA 1
ATOM 846 C C . GLY A 1 118 ? 26.217 13.998 -32.910 1.00 90.12 118 GLY A C 1
ATOM 847 O O . GLY A 1 118 ? 26.203 13.070 -33.710 1.00 90.12 118 GLY A O 1
ATOM 848 N N . THR A 1 119 ? 27.367 14.480 -32.421 1.00 87.19 119 THR A N 1
ATOM 849 C CA . THR A 1 119 ? 28.699 14.095 -32.935 1.00 87.19 119 THR A CA 1
ATOM 850 C C . THR A 1 119 ? 29.560 13.362 -31.908 1.00 87.19 119 THR A C 1
ATOM 852 O O . THR A 1 119 ? 29.624 13.779 -30.754 1.00 87.19 119 THR A O 1
ATOM 855 N N . GLY A 1 120 ? 30.320 12.350 -32.335 1.00 85.88 120 GLY A N 1
ATOM 856 C CA . GLY A 1 120 ? 31.332 11.671 -31.510 1.00 85.88 120 GLY A CA 1
ATOM 857 C C . GLY A 1 120 ? 30.768 10.645 -30.516 1.00 85.88 120 GLY A C 1
ATOM 858 O O . GLY A 1 120 ? 29.579 10.640 -30.200 1.00 85.88 120 GLY A O 1
ATOM 859 N N . SER A 1 121 ? 31.625 9.757 -30.010 1.00 87.69 121 SER A N 1
ATOM 860 C CA . SER A 1 121 ? 31.258 8.717 -29.038 1.00 87.69 121 SER A CA 1
ATOM 861 C C . SER A 1 121 ? 31.253 9.236 -27.597 1.00 87.69 121 SER A C 1
ATOM 863 O O . SER A 1 121 ? 32.072 10.080 -27.238 1.00 87.69 121 SER A O 1
ATOM 865 N N . ILE A 1 122 ? 30.380 8.681 -26.751 1.00 96.56 122 ILE A N 1
ATOM 866 C CA . ILE A 1 122 ? 30.374 8.924 -25.302 1.00 96.56 122 ILE A CA 1
ATOM 867 C C . ILE A 1 122 ? 30.702 7.608 -24.601 1.00 96.56 122 ILE A C 1
ATOM 869 O O . ILE A 1 122 ? 29.945 6.646 -24.706 1.00 96.56 122 ILE A O 1
ATOM 873 N N . THR A 1 123 ? 31.828 7.561 -23.892 1.00 96.31 123 THR A N 1
ATOM 874 C CA . THR A 1 123 ? 32.237 6.371 -23.136 1.00 96.31 123 THR A CA 1
ATOM 875 C C . THR A 1 123 ? 31.491 6.323 -21.798 1.00 96.31 123 THR A C 1
ATOM 877 O O . THR A 1 123 ? 31.570 7.296 -21.046 1.00 96.31 123 THR A O 1
ATOM 880 N N . PRO A 1 124 ? 30.774 5.233 -21.471 1.00 96.75 124 PRO A N 1
ATOM 881 C CA . PRO A 1 124 ? 30.048 5.121 -20.209 1.00 96.75 124 PRO A CA 1
ATOM 882 C C . PRO A 1 124 ? 30.987 4.976 -19.000 1.00 96.75 124 PRO A C 1
ATOM 884 O O . PRO A 1 124 ? 32.099 4.457 -19.108 1.00 96.75 124 PRO A O 1
ATOM 887 N N . ALA A 1 125 ? 30.513 5.390 -17.825 1.00 97.06 125 ALA A N 1
ATOM 888 C CA . ALA A 1 125 ? 31.177 5.134 -16.552 1.00 97.06 125 ALA A CA 1
ATOM 889 C C . ALA A 1 125 ? 31.050 3.656 -16.150 1.00 97.06 125 ALA A C 1
ATOM 891 O O . ALA A 1 125 ? 29.963 3.076 -16.194 1.00 97.06 125 ALA A O 1
ATOM 892 N N . ALA A 1 126 ? 32.150 3.059 -15.688 1.00 96.06 126 ALA A N 1
ATOM 893 C CA . ALA A 1 126 ? 32.146 1.694 -15.169 1.00 96.06 126 ALA A CA 1
ATOM 894 C C . ALA A 1 126 ? 31.264 1.559 -13.913 1.00 96.06 126 ALA A C 1
ATOM 896 O O . ALA A 1 126 ? 31.178 2.476 -13.098 1.00 96.06 126 ALA A O 1
ATOM 897 N N . GLY A 1 127 ? 30.634 0.393 -13.740 1.00 96.81 127 GLY A N 1
ATOM 898 C CA . GLY A 1 127 ? 29.789 0.088 -12.576 1.00 96.81 127 GLY A CA 1
ATOM 899 C C . GLY A 1 127 ? 28.364 0.651 -12.636 1.00 96.81 127 GLY A C 1
ATOM 900 O O . GLY A 1 127 ? 27.587 0.415 -11.711 1.00 96.81 127 GLY A O 1
ATOM 901 N N . TRP A 1 128 ? 27.997 1.335 -13.721 1.00 98.00 128 TRP A N 1
ATOM 902 C CA . TRP A 1 128 ? 26.682 1.942 -13.925 1.00 98.00 128 TRP A CA 1
ATOM 903 C C . TRP A 1 128 ? 26.005 1.396 -15.183 1.00 98.00 128 TRP A C 1
ATOM 905 O O . TRP A 1 128 ? 26.664 1.076 -16.170 1.00 98.00 128 TRP A O 1
ATOM 915 N N . VAL A 1 129 ? 24.675 1.326 -15.158 1.00 98.38 129 VAL A N 1
ATOM 916 C CA . VAL A 1 129 ? 23.836 0.970 -16.307 1.00 98.38 129 VAL A CA 1
ATOM 917 C C . VAL A 1 129 ? 22.948 2.155 -16.650 1.00 98.38 129 VAL A C 1
ATOM 919 O O . VAL A 1 129 ? 22.180 2.622 -15.812 1.00 98.38 129 VAL A O 1
ATOM 922 N N . GLY A 1 130 ? 23.086 2.653 -17.878 1.00 97.75 130 GLY A N 1
ATOM 923 C CA . GLY A 1 130 ? 22.446 3.882 -18.330 1.00 97.75 130 GLY A CA 1
ATOM 924 C C . GLY A 1 130 ? 20.998 3.720 -18.787 1.00 97.75 130 GLY A C 1
ATOM 925 O O . GLY A 1 130 ? 20.634 2.715 -19.403 1.00 97.75 130 GLY A O 1
ATOM 926 N N . PHE A 1 131 ? 20.200 4.759 -18.545 1.00 97.88 131 PHE A N 1
ATOM 927 C CA . PHE A 1 131 ? 18.821 4.883 -19.017 1.00 97.88 131 PHE A CA 1
ATOM 928 C C . PHE A 1 131 ? 18.685 6.183 -19.827 1.00 97.88 131 PHE A C 1
ATOM 930 O O . PHE A 1 131 ? 19.000 7.260 -19.311 1.00 97.88 131 PHE A O 1
ATOM 937 N N . PRO A 1 132 ? 18.260 6.126 -21.100 1.00 95.44 132 PRO A N 1
ATOM 938 C CA . PRO A 1 132 ? 18.130 7.314 -21.934 1.00 95.44 132 PRO A CA 1
ATOM 939 C C . PRO A 1 132 ? 17.004 8.206 -21.399 1.00 95.44 132 PRO A C 1
ATOM 941 O O . PRO A 1 132 ? 15.896 7.746 -21.136 1.00 95.44 132 PRO A O 1
ATOM 944 N N . GLY A 1 133 ? 17.308 9.489 -21.206 1.00 87.06 133 GLY A N 1
ATOM 945 C CA . GLY A 1 133 ? 16.388 10.463 -20.611 1.00 87.06 133 GLY A CA 1
ATOM 946 C C . GLY A 1 133 ? 16.103 10.238 -19.122 1.00 87.06 133 GLY A C 1
ATOM 947 O O . GLY A 1 133 ? 15.235 10.900 -18.561 1.00 87.06 133 GLY A O 1
ATOM 948 N N . GLY A 1 134 ? 16.831 9.314 -18.490 1.00 95.25 134 GLY A N 1
ATOM 949 C CA . GLY A 1 134 ? 16.729 8.985 -17.078 1.00 95.25 134 GLY A CA 1
ATOM 950 C C . GLY A 1 134 ? 18.083 8.960 -16.382 1.00 95.25 134 GLY A C 1
ATOM 951 O O . GLY A 1 134 ? 19.078 9.509 -16.858 1.00 95.25 134 GLY A O 1
ATOM 952 N N . CYS A 1 135 ? 18.112 8.289 -15.238 1.00 97.25 135 CYS A N 1
ATOM 953 C CA . CYS A 1 135 ? 19.289 8.177 -14.390 1.00 97.25 135 CYS A CA 1
ATOM 954 C C . CYS A 1 135 ? 19.885 6.791 -14.496 1.00 97.25 135 CYS A C 1
ATOM 956 O O . CYS A 1 135 ? 19.149 5.801 -14.526 1.00 97.25 135 CYS A O 1
ATOM 958 N N . ALA A 1 136 ? 21.214 6.710 -14.514 1.00 98.19 136 ALA A N 1
ATOM 959 C CA . ALA A 1 136 ? 21.867 5.420 -14.445 1.00 98.19 136 ALA A CA 1
ATOM 960 C C . ALA A 1 136 ? 21.722 4.817 -13.047 1.00 98.19 136 ALA A C 1
ATOM 962 O O . ALA A 1 136 ? 21.866 5.520 -12.044 1.00 98.19 136 ALA A O 1
ATOM 963 N N . LEU A 1 137 ? 21.495 3.506 -13.006 1.00 98.25 137 LEU A N 1
ATOM 964 C CA . LEU A 1 137 ? 21.444 2.712 -11.781 1.00 98.25 137 LEU A CA 1
ATOM 965 C C . LEU A 1 137 ? 22.738 1.901 -11.632 1.00 98.25 137 LEU A C 1
ATOM 967 O O . LEU A 1 137 ? 23.395 1.609 -12.639 1.00 98.25 137 LEU A O 1
ATOM 971 N N . PRO A 1 138 ? 23.127 1.510 -10.406 1.00 97.81 138 PRO A N 1
ATOM 972 C CA . PRO A 1 138 ? 24.269 0.629 -10.208 1.00 97.81 138 PRO A CA 1
ATOM 973 C C . PRO A 1 138 ? 24.102 -0.679 -10.983 1.00 97.81 138 PRO A C 1
ATOM 975 O O . PRO A 1 138 ? 23.026 -1.283 -10.982 1.00 97.81 138 PRO A O 1
ATOM 978 N N . ALA A 1 139 ? 25.183 -1.151 -11.601 1.00 97.50 139 ALA A N 1
ATOM 979 C CA . ALA A 1 139 ? 25.178 -2.427 -12.298 1.00 97.50 139 ALA A CA 1
ATOM 980 C C . ALA A 1 139 ? 24.765 -3.581 -11.363 1.00 97.50 139 ALA A C 1
ATOM 982 O O . ALA A 1 139 ? 25.034 -3.594 -10.150 1.00 97.50 139 ALA A O 1
ATOM 983 N N . ALA A 1 140 ? 24.092 -4.567 -11.947 1.00 97.88 140 ALA A N 1
ATOM 984 C CA . ALA A 1 140 ? 23.593 -5.746 -11.261 1.00 97.88 140 ALA A CA 1
ATOM 985 C C . ALA A 1 140 ? 24.142 -7.017 -11.908 1.00 97.88 140 ALA A C 1
ATOM 987 O O . ALA A 1 140 ? 24.441 -7.043 -13.100 1.00 97.88 140 ALA A O 1
ATOM 988 N N . GLN A 1 141 ? 24.266 -8.070 -11.102 1.00 97.06 141 GLN A N 1
ATOM 989 C CA . GLN A 1 141 ? 24.543 -9.412 -11.603 1.00 97.06 141 GLN A CA 1
ATOM 990 C C . GLN A 1 141 ? 23.332 -9.932 -12.388 1.00 97.06 141 GLN A C 1
ATOM 992 O O . GLN A 1 141 ? 22.198 -9.554 -12.093 1.00 97.06 141 GLN A O 1
ATOM 997 N N . ASP A 1 142 ? 23.561 -10.841 -13.338 1.00 95.44 142 ASP A N 1
ATOM 998 C CA . ASP A 1 142 ? 22.489 -11.421 -14.164 1.00 95.44 142 ASP A CA 1
ATOM 999 C C . ASP A 1 142 ? 21.461 -12.220 -13.341 1.00 95.44 142 ASP A C 1
ATOM 1001 O O . ASP A 1 142 ? 20.324 -12.369 -13.763 1.00 95.44 142 ASP A O 1
ATOM 1005 N N . THR A 1 143 ? 21.790 -12.634 -12.112 1.00 96.19 143 THR A N 1
ATOM 1006 C CA . THR A 1 143 ? 20.833 -13.235 -11.160 1.00 96.19 143 THR A CA 1
ATOM 1007 C C . THR A 1 143 ? 19.653 -12.319 -10.822 1.00 96.19 143 THR A C 1
ATOM 1009 O O . THR A 1 143 ? 18.588 -12.803 -10.452 1.00 96.19 143 THR A O 1
ATOM 1012 N N . PHE A 1 144 ? 19.814 -11.000 -10.967 1.00 97.81 144 PHE A N 1
ATOM 1013 C CA . PHE A 1 144 ? 18.725 -10.036 -10.827 1.00 97.81 144 PHE A CA 1
ATOM 1014 C C . PHE A 1 144 ? 17.890 -9.884 -12.094 1.00 97.81 144 PHE A C 1
ATOM 1016 O O . PHE A 1 144 ? 16.844 -9.246 -12.037 1.00 97.81 144 PHE A O 1
ATOM 1023 N N . ARG A 1 145 ? 18.294 -10.434 -13.239 1.00 97.25 145 ARG A N 1
ATOM 1024 C CA . ARG A 1 145 ? 17.499 -10.350 -14.462 1.00 97.25 145 ARG A CA 1
ATOM 1025 C C . ARG A 1 145 ? 16.245 -11.223 -14.314 1.00 97.25 145 ARG A C 1
ATOM 1027 O O . ARG A 1 145 ? 16.389 -12.436 -14.178 1.00 97.25 145 ARG A O 1
ATOM 1034 N N . PRO A 1 146 ? 15.025 -10.660 -14.365 1.00 97.19 146 PRO A N 1
ATOM 1035 C CA . PRO A 1 146 ? 13.821 -11.478 -14.388 1.00 97.19 146 PRO A CA 1
ATOM 1036 C C . PRO A 1 146 ? 13.762 -12.284 -15.692 1.00 97.19 146 PRO A C 1
ATOM 1038 O O . PRO A 1 146 ? 13.884 -11.727 -16.786 1.00 97.19 146 PRO A O 1
ATOM 1041 N N . GLN A 1 147 ? 13.570 -13.597 -15.578 1.00 95.00 147 GLN A N 1
ATOM 1042 C CA . GLN A 1 147 ? 13.491 -14.522 -16.706 1.00 95.00 147 GLN A CA 1
ATOM 1043 C C . GLN A 1 147 ? 12.247 -15.404 -16.557 1.00 95.00 147 GLN A C 1
ATOM 1045 O O . GLN A 1 147 ? 12.199 -16.227 -15.643 1.00 95.00 147 GLN A O 1
ATOM 1050 N N . PRO A 1 148 ? 11.232 -15.262 -17.430 1.00 93.81 148 PRO A N 1
ATOM 1051 C CA . PRO A 1 148 ? 10.046 -16.110 -17.377 1.00 93.81 148 PRO A CA 1
ATOM 1052 C C . PRO A 1 148 ? 10.412 -17.597 -17.331 1.00 93.81 148 PRO A C 1
ATOM 1054 O O . PRO A 1 148 ? 11.133 -18.092 -18.196 1.00 93.81 148 PRO A O 1
ATOM 1057 N N . LEU A 1 149 ? 9.889 -18.316 -16.337 1.00 95.50 149 LEU A N 1
ATOM 1058 C CA . LEU A 1 149 ? 10.161 -19.747 -16.150 1.00 95.50 149 LEU A CA 1
ATOM 1059 C C . LEU A 1 149 ? 9.386 -20.643 -17.126 1.00 95.50 149 LEU A C 1
ATOM 1061 O O . LEU A 1 149 ? 9.652 -21.839 -17.231 1.00 95.50 149 LEU A O 1
ATOM 1065 N N . SER A 1 150 ? 8.410 -20.075 -17.832 1.00 92.81 150 SER A N 1
ATOM 1066 C CA . SER A 1 150 ? 7.602 -20.765 -18.835 1.00 92.81 150 SER A CA 1
ATOM 1067 C C . SER A 1 150 ? 7.165 -19.805 -19.945 1.00 92.81 150 SER A C 1
ATOM 1069 O O . SER A 1 150 ? 6.997 -18.616 -19.665 1.00 92.81 150 SER A O 1
ATOM 1071 N N . PRO A 1 151 ? 6.903 -20.294 -21.172 1.00 91.06 151 PRO A N 1
ATOM 1072 C CA . PRO A 1 151 ? 6.317 -19.479 -22.232 1.00 91.06 151 PRO A CA 1
ATOM 1073 C C . PRO A 1 151 ? 4.918 -18.947 -21.884 1.00 91.06 151 PRO A C 1
ATOM 1075 O O . PRO A 1 151 ? 4.118 -19.622 -21.224 1.00 91.06 151 PRO A O 1
ATOM 1078 N N . GLY A 1 152 ? 4.593 -17.771 -22.424 1.00 92.50 152 GLY A N 1
ATOM 1079 C CA . GLY A 1 152 ? 3.309 -17.094 -22.230 1.00 92.50 152 GLY A CA 1
ATOM 1080 C C . GLY A 1 152 ? 3.367 -16.035 -21.123 1.00 92.50 152 GLY A C 1
ATOM 1081 O O . GLY A 1 152 ? 4.437 -15.458 -20.914 1.00 92.50 152 GLY A O 1
ATOM 1082 N N . PRO A 1 153 ? 2.239 -15.738 -20.448 1.00 96.75 153 PRO A N 1
ATOM 1083 C CA . PRO A 1 153 ? 2.217 -14.735 -19.393 1.00 96.75 153 PRO A CA 1
ATOM 1084 C C . PRO A 1 153 ? 3.121 -15.146 -18.227 1.00 96.75 153 PRO A C 1
ATOM 1086 O O . PRO A 1 153 ? 3.260 -16.329 -17.908 1.00 96.75 153 PRO A O 1
ATOM 1089 N N . SER A 1 154 ? 3.722 -14.143 -17.604 1.00 97.44 154 SER A N 1
ATOM 1090 C CA . SER A 1 154 ? 4.629 -14.246 -16.466 1.00 97.44 154 SER A CA 1
ATOM 1091 C C . SER A 1 154 ? 4.263 -13.274 -15.339 1.00 97.44 154 SER A C 1
ATOM 1093 O O . SER A 1 154 ? 4.523 -13.552 -14.168 1.00 97.44 154 SER A O 1
ATOM 1095 N N . ILE A 1 155 ? 3.591 -12.165 -15.654 1.00 98.25 155 ILE A N 1
ATOM 1096 C CA . ILE A 1 155 ? 3.069 -11.229 -14.661 1.00 98.25 155 ILE A CA 1
ATOM 1097 C C . ILE A 1 155 ? 1.750 -11.768 -14.118 1.00 98.25 155 ILE A C 1
ATOM 1099 O O . ILE A 1 155 ? 0.812 -12.012 -14.882 1.00 98.25 155 ILE A O 1
ATOM 1103 N N . ILE A 1 156 ? 1.667 -11.914 -12.788 1.00 97.75 156 ILE A N 1
ATOM 1104 C CA . ILE A 1 156 ? 0.493 -12.364 -12.009 1.00 97.75 156 ILE A CA 1
ATOM 1105 C C . ILE A 1 156 ? 0.061 -13.824 -12.253 1.00 97.75 156 ILE A C 1
ATOM 1107 O O . ILE A 1 156 ? -0.339 -14.511 -11.311 1.00 97.75 156 ILE A O 1
ATOM 1111 N N . THR A 1 157 ? 0.125 -14.311 -13.490 1.00 97.62 157 THR A N 1
ATOM 1112 C CA . THR A 1 157 ? -0.355 -15.628 -13.920 1.00 97.62 157 THR A CA 1
ATOM 1113 C C . THR A 1 157 ? 0.637 -16.302 -14.865 1.00 97.62 157 THR A C 1
ATOM 1115 O O . THR A 1 157 ? 1.610 -15.690 -15.296 1.00 97.62 157 THR A O 1
ATOM 1118 N N . THR A 1 158 ? 0.374 -17.568 -15.191 1.00 97.56 158 THR A N 1
ATOM 1119 C CA . THR A 1 158 ? 1.138 -18.366 -16.158 1.00 97.56 158 THR A CA 1
ATOM 1120 C C . THR A 1 158 ? 0.207 -19.121 -17.099 1.00 97.56 158 THR A C 1
ATOM 1122 O O . THR A 1 158 ? -0.968 -19.341 -16.788 1.00 97.56 158 THR A O 1
ATOM 1125 N N . SER A 1 159 ? 0.736 -19.601 -18.229 1.00 96.44 159 SER A N 1
ATOM 1126 C CA . SER A 1 159 ? 0.002 -20.496 -19.138 1.00 96.44 159 SER A CA 1
ATOM 1127 C C . SER A 1 159 ? -0.596 -21.700 -18.401 1.00 96.44 159 SER A C 1
ATOM 1129 O O . SER A 1 159 ? -1.745 -22.066 -18.646 1.00 96.44 159 SER A O 1
ATOM 1131 N N . LYS A 1 160 ? 0.149 -22.273 -17.444 1.00 96.06 160 LYS A N 1
ATOM 1132 C CA . LYS A 1 160 ? -0.324 -23.386 -16.616 1.00 96.06 160 LYS A CA 1
ATOM 1133 C C . LYS A 1 160 ? -1.492 -22.982 -15.717 1.00 96.06 160 LYS A C 1
ATOM 1135 O O . LYS A 1 160 ? -2.502 -23.674 -15.714 1.00 96.06 160 LYS A O 1
ATOM 1140 N N . MET A 1 161 ? -1.390 -21.864 -14.993 1.00 96.25 161 MET A N 1
ATOM 1141 C CA . MET A 1 161 ? -2.488 -21.388 -14.137 1.00 96.25 161 MET A CA 1
ATOM 1142 C C . MET A 1 161 ? -3.766 -21.156 -14.950 1.00 96.25 161 MET A C 1
ATOM 1144 O O . MET A 1 161 ? -4.845 -21.574 -14.536 1.00 96.25 161 MET A O 1
ATOM 1148 N N . VAL A 1 162 ? -3.644 -20.554 -16.138 1.00 95.88 162 VAL A N 1
ATOM 1149 C CA . VAL A 1 162 ? -4.772 -20.333 -17.054 1.00 95.88 162 VAL A CA 1
ATOM 1150 C C . VAL A 1 162 ? -5.391 -21.660 -17.511 1.00 95.88 162 VAL A C 1
ATOM 1152 O O . VAL A 1 162 ? -6.613 -21.804 -17.467 1.00 95.88 162 VAL A O 1
ATOM 1155 N N . GLN A 1 163 ? -4.577 -22.632 -17.933 1.00 95.19 163 GLN A N 1
ATOM 1156 C CA . GLN A 1 163 ? -5.050 -23.957 -18.355 1.00 95.19 163 GLN A CA 1
ATOM 1157 C C . GLN A 1 163 ? -5.735 -24.712 -17.213 1.00 95.19 163 GLN A C 1
ATOM 1159 O O . GLN A 1 163 ? -6.836 -25.230 -17.399 1.00 95.19 163 GLN A O 1
ATOM 1164 N N . ASP A 1 164 ? -5.131 -24.714 -16.024 1.00 94.44 164 ASP A N 1
ATOM 1165 C CA . ASP A 1 164 ? -5.698 -25.361 -14.845 1.00 94.44 164 ASP A CA 1
ATOM 1166 C C . ASP A 1 164 ? -7.055 -24.724 -14.484 1.00 94.44 164 ASP A C 1
ATOM 1168 O O . ASP A 1 164 ? -8.003 -25.434 -14.151 1.00 94.44 164 ASP A O 1
ATOM 1172 N N . THR A 1 165 ? -7.193 -23.395 -14.595 1.00 93.00 165 THR A N 1
ATOM 1173 C CA . THR A 1 165 ? -8.477 -22.699 -14.402 1.00 93.00 165 THR A CA 1
ATOM 1174 C C . THR A 1 165 ? -9.529 -23.135 -15.421 1.00 93.00 165 THR A C 1
ATOM 1176 O O . THR A 1 165 ? -10.655 -23.426 -15.021 1.00 93.00 165 THR A O 1
ATOM 1179 N N . LYS A 1 166 ? -9.182 -23.248 -16.713 1.00 91.50 166 LYS A N 1
ATOM 1180 C CA . LYS A 1 166 ? -10.113 -23.759 -17.740 1.00 91.50 166 LYS A CA 1
ATOM 1181 C C . LYS A 1 166 ? -10.570 -25.180 -17.426 1.00 91.50 166 LYS A C 1
ATOM 1183 O O . LYS A 1 166 ? -11.762 -25.460 -17.477 1.00 91.50 166 LYS A O 1
ATOM 1188 N N . ALA A 1 167 ? -9.632 -26.058 -17.072 1.00 92.94 167 ALA A N 1
ATOM 1189 C CA . ALA A 1 167 ? -9.936 -27.446 -16.745 1.00 92.94 167 ALA A CA 1
ATOM 1190 C C . ALA A 1 167 ? -10.916 -27.543 -15.565 1.00 92.94 167 ALA A C 1
ATOM 1192 O O . ALA A 1 167 ? -11.905 -28.269 -15.648 1.00 92.94 167 ALA A O 1
ATOM 1193 N N . ARG A 1 168 ? -10.702 -26.753 -14.501 1.00 91.75 168 ARG A N 1
ATOM 1194 C CA . ARG A 1 168 ? -11.631 -26.697 -13.360 1.00 91.75 168 ARG A CA 1
ATOM 1195 C C . ARG A 1 168 ? -13.025 -26.209 -13.760 1.00 91.75 168 ARG A C 1
ATOM 1197 O O . ARG A 1 168 ? -14.019 -26.787 -13.336 1.00 91.75 168 ARG A O 1
ATOM 1204 N N . MET A 1 169 ? -13.103 -25.190 -14.612 1.00 88.62 169 MET A N 1
ATOM 1205 C CA . MET A 1 169 ? -14.374 -24.617 -15.068 1.00 88.62 169 MET A CA 1
ATOM 1206 C C . MET A 1 169 ? -15.186 -25.550 -15.967 1.00 88.62 169 MET A C 1
ATOM 1208 O O . MET A 1 169 ? -16.406 -25.446 -15.985 1.00 88.62 169 MET A O 1
ATOM 1212 N N . LEU A 1 170 ? -14.534 -26.462 -16.690 1.00 86.50 170 LEU A N 1
ATOM 1213 C CA . LEU A 1 170 ? -15.218 -27.499 -17.468 1.00 86.50 170 LEU A CA 1
ATOM 1214 C C . LEU A 1 170 ? -15.724 -28.654 -16.592 1.00 86.50 170 LEU A C 1
ATOM 1216 O O . LEU A 1 170 ? -16.684 -29.322 -16.964 1.00 86.50 170 LEU A O 1
ATOM 1220 N N . ALA A 1 171 ? -15.089 -28.888 -15.441 1.00 89.94 171 ALA A N 1
ATOM 1221 C CA . ALA A 1 171 ? -15.414 -29.995 -14.546 1.00 89.94 171 ALA A CA 1
ATOM 1222 C C . ALA A 1 171 ? -16.501 -29.660 -13.504 1.00 89.94 171 ALA A C 1
ATOM 1224 O O . ALA A 1 171 ? -17.167 -30.568 -13.012 1.00 89.94 171 ALA A O 1
ATOM 1225 N N . ASP A 1 172 ? -16.685 -28.383 -13.156 1.00 86.81 172 ASP A N 1
ATOM 1226 C CA . ASP A 1 172 ? -17.604 -27.933 -12.102 1.00 86.81 172 ASP A CA 1
ATOM 1227 C C . ASP A 1 172 ? -18.673 -26.966 -12.661 1.00 86.81 172 ASP A C 1
ATOM 1229 O O . ASP A 1 172 ? -18.333 -25.852 -13.077 1.00 86.81 172 ASP A O 1
ATOM 1233 N N . PRO A 1 173 ? -19.974 -27.327 -12.629 1.00 86.06 173 PRO A N 1
ATOM 1234 C CA . PRO A 1 173 ? -21.060 -26.475 -13.121 1.00 86.06 173 PRO A CA 1
ATOM 1235 C C . PRO A 1 173 ? -21.147 -25.089 -12.467 1.00 86.06 173 PRO A C 1
ATOM 1237 O O . PRO A 1 173 ? -21.624 -24.142 -13.098 1.00 86.06 173 PRO A O 1
ATOM 1240 N N . LEU A 1 174 ? -20.719 -24.936 -11.209 1.00 80.81 174 LEU A N 1
ATOM 1241 C CA . LEU A 1 174 ? -20.690 -23.632 -10.543 1.00 80.81 174 LEU A CA 1
ATOM 1242 C C . LEU A 1 174 ? -19.566 -22.762 -11.110 1.00 80.81 174 LEU A C 1
ATOM 1244 O O . LEU A 1 174 ? -19.791 -21.596 -11.431 1.00 80.81 174 LEU A O 1
ATOM 1248 N N . GLN A 1 175 ? -18.384 -23.337 -11.323 1.00 85.19 175 GLN A N 1
ATOM 1249 C CA . GLN A 1 175 ? -17.264 -22.626 -11.943 1.00 85.19 175 GLN A CA 1
ATOM 1250 C C . GLN A 1 175 ? -17.509 -22.343 -13.431 1.00 85.19 175 GLN A C 1
ATOM 1252 O O . GLN A 1 175 ? -17.096 -21.292 -13.923 1.00 85.19 175 GLN A O 1
ATOM 1257 N N . ALA A 1 176 ? -18.254 -23.203 -14.132 1.00 88.81 176 ALA A N 1
ATOM 1258 C CA . ALA A 1 176 ? -18.699 -22.956 -15.503 1.00 88.81 176 ALA A CA 1
ATOM 1259 C C . ALA A 1 176 ? -19.536 -21.666 -15.616 1.00 88.81 176 ALA A C 1
ATOM 1261 O O . ALA A 1 176 ? -19.380 -20.895 -16.567 1.00 88.81 176 ALA A O 1
ATOM 1262 N N . LYS A 1 177 ? -20.395 -21.380 -14.624 1.00 90.00 177 LYS A N 1
ATOM 1263 C CA . LYS A 1 177 ? -21.170 -20.126 -14.575 1.00 90.00 177 LYS A CA 1
ATOM 1264 C C . LYS A 1 177 ? -20.269 -18.905 -14.403 1.00 90.00 177 LYS A C 1
ATOM 1266 O O . LYS A 1 177 ? -20.484 -17.901 -15.085 1.00 90.00 177 LYS A O 1
ATOM 1271 N N . GLU A 1 178 ? -19.262 -18.996 -13.537 1.00 89.38 178 GLU A N 1
ATOM 1272 C CA . GLU A 1 178 ? -18.294 -17.914 -13.316 1.00 89.38 178 GLU A CA 1
ATOM 1273 C C . GLU A 1 178 ? -17.433 -17.659 -14.557 1.00 89.38 178 GLU A C 1
ATOM 1275 O O . GLU A 1 178 ? -17.247 -16.508 -14.957 1.00 89.38 178 GLU A O 1
ATOM 1280 N N . HIS A 1 179 ? -16.996 -18.721 -15.236 1.00 91.25 179 HIS A N 1
ATOM 1281 C CA . HIS A 1 179 ? -16.321 -18.623 -16.529 1.00 91.25 179 HIS A CA 1
ATOM 1282 C C . HIS A 1 179 ? -17.171 -17.856 -17.547 1.00 91.25 179 HIS A C 1
ATOM 1284 O O . HIS A 1 179 ? -16.739 -16.840 -18.092 1.00 91.25 179 HIS A O 1
ATOM 1290 N N . ALA A 1 180 ? -18.418 -18.293 -17.749 1.00 92.25 180 ALA A N 1
ATOM 1291 C CA . ALA A 1 180 ? -19.330 -17.669 -18.699 1.00 92.25 180 ALA A CA 1
ATOM 1292 C C . ALA A 1 180 ? -19.633 -16.203 -18.342 1.00 92.25 180 ALA A C 1
ATOM 1294 O O . ALA A 1 180 ? -19.758 -15.363 -19.234 1.00 92.25 180 ALA A O 1
ATOM 1295 N N . TYR A 1 181 ? -19.739 -15.873 -17.050 1.00 92.31 181 TYR A N 1
ATOM 1296 C CA . TYR A 1 181 ? -19.877 -14.490 -16.591 1.00 92.31 181 TYR A CA 1
ATOM 1297 C C . TYR A 1 181 ? -18.665 -13.640 -16.981 1.00 92.31 181 TYR A C 1
ATOM 1299 O O . TYR A 1 181 ? -18.839 -12.560 -17.547 1.00 92.31 181 TYR A O 1
ATOM 1307 N N . LEU A 1 182 ? -17.448 -14.117 -16.711 1.00 92.31 182 LEU A N 1
ATOM 1308 C CA . LEU A 1 182 ? -16.229 -13.369 -17.010 1.00 92.31 182 LEU A CA 1
ATOM 1309 C C . LEU A 1 182 ? -16.020 -13.177 -18.515 1.00 92.31 182 LEU A C 1
ATOM 1311 O O . LEU A 1 182 ? -15.618 -12.089 -18.921 1.00 92.31 182 LEU A O 1
ATOM 1315 N N . LEU A 1 183 ? -16.368 -14.166 -19.345 1.00 93.69 183 LEU A N 1
ATOM 1316 C CA . LEU A 1 183 ? -16.347 -14.010 -20.803 1.00 93.69 183 LEU A CA 1
ATOM 1317 C C . LEU A 1 183 ? -17.337 -12.939 -21.280 1.00 93.69 183 LEU A C 1
ATOM 1319 O O . LEU A 1 183 ? -16.964 -12.057 -22.049 1.00 93.69 183 LEU A O 1
ATOM 1323 N N . ARG A 1 184 ? -18.579 -12.940 -20.773 1.00 94.69 184 ARG A N 1
ATOM 1324 C CA . ARG A 1 184 ? -19.550 -11.873 -21.090 1.00 94.69 184 ARG A CA 1
ATOM 1325 C C . ARG A 1 184 ? -19.080 -10.501 -20.608 1.00 94.69 184 ARG A C 1
ATOM 1327 O O . ARG A 1 184 ? -19.283 -9.512 -21.302 1.00 94.69 184 ARG A O 1
ATOM 1334 N N . SER A 1 185 ? -18.449 -10.444 -19.436 1.00 93.31 185 SER A N 1
ATOM 1335 C CA . SER A 1 185 ? -17.870 -9.216 -18.881 1.00 93.31 185 SER A CA 1
ATOM 1336 C C . SER A 1 185 ? -16.740 -8.673 -19.761 1.00 93.31 185 SER A C 1
ATOM 1338 O O . SER A 1 185 ? -16.682 -7.470 -20.002 1.00 93.31 185 SER A O 1
ATOM 1340 N N . ALA A 1 186 ? -15.887 -9.548 -20.303 1.00 95.25 186 ALA A N 1
ATOM 1341 C CA . ALA A 1 186 ? -14.848 -9.163 -21.255 1.00 95.25 186 ALA A CA 1
ATOM 1342 C C . ALA A 1 186 ? -15.446 -8.568 -22.540 1.00 95.25 186 ALA A C 1
ATOM 1344 O O . ALA A 1 186 ? -15.056 -7.472 -22.935 1.00 95.25 186 ALA A O 1
ATOM 1345 N N . ILE A 1 187 ? -16.449 -9.226 -23.133 1.00 94.12 187 ILE A N 1
ATOM 1346 C CA . ILE A 1 187 ? -17.146 -8.724 -24.332 1.00 94.12 187 ILE A CA 1
ATOM 1347 C C . ILE A 1 187 ? -17.782 -7.353 -24.057 1.00 94.12 187 ILE A C 1
ATOM 1349 O O . ILE A 1 187 ? -17.601 -6.413 -24.832 1.00 94.12 187 ILE A O 1
ATOM 1353 N N . ALA A 1 188 ? -18.489 -7.218 -22.930 1.00 93.69 188 ALA A N 1
ATOM 1354 C CA . ALA A 1 188 ? -19.133 -5.968 -22.536 1.00 93.69 188 ALA A CA 1
ATOM 1355 C C . ALA A 1 188 ? -18.120 -4.838 -22.310 1.00 93.69 188 ALA A C 1
ATOM 1357 O O . ALA A 1 188 ? -18.373 -3.702 -22.697 1.00 93.69 188 ALA A O 1
ATOM 1358 N N . GLU A 1 189 ? -16.957 -5.129 -21.723 1.00 93.25 189 GLU A N 1
ATOM 1359 C CA . GLU A 1 189 ? -15.887 -4.140 -21.634 1.00 93.25 189 GLU A CA 1
ATOM 1360 C C . GLU A 1 189 ? -15.329 -3.786 -23.012 1.00 93.25 189 GLU A C 1
ATOM 1362 O O . GLU A 1 189 ? -15.107 -2.605 -23.275 1.00 93.25 189 GLU A O 1
ATOM 1367 N N . GLY A 1 190 ? -15.124 -4.762 -23.898 1.00 90.62 190 GLY A N 1
ATOM 1368 C CA . GLY A 1 190 ? -14.464 -4.581 -25.194 1.00 90.62 190 GLY A CA 1
ATOM 1369 C C . GLY A 1 190 ? -15.063 -3.460 -26.048 1.00 90.62 190 GLY A C 1
ATOM 1370 O O . GLY A 1 190 ? -14.319 -2.733 -26.703 1.00 90.62 190 GLY A O 1
ATOM 1371 N N . ILE A 1 191 ? -16.378 -3.249 -25.952 1.00 90.06 191 ILE A N 1
ATOM 1372 C CA . ILE A 1 191 ? -17.122 -2.238 -26.719 1.00 90.06 191 ILE A CA 1
ATOM 1373 C C . ILE A 1 191 ? -17.156 -0.839 -26.077 1.00 90.06 191 ILE A C 1
ATOM 1375 O O . ILE A 1 191 ? -17.566 0.122 -26.723 1.00 90.06 191 ILE A O 1
ATOM 1379 N N . ILE A 1 192 ? -16.745 -0.697 -24.812 1.00 92.06 192 ILE A N 1
ATOM 1380 C CA . ILE A 1 192 ? -16.797 0.588 -24.099 1.00 92.06 192 ILE A CA 1
ATOM 1381 C C . ILE A 1 192 ? -15.630 1.481 -24.528 1.00 92.06 192 ILE A C 1
ATOM 1383 O O . ILE A 1 192 ? -14.460 1.109 -24.396 1.00 92.06 192 ILE A O 1
ATOM 1387 N N . VAL A 1 193 ? -15.953 2.702 -24.959 1.00 89.50 193 VAL A N 1
ATOM 1388 C CA . VAL A 1 193 ? -14.988 3.797 -25.119 1.00 89.50 193 VAL A CA 1
ATOM 1389 C C . VAL A 1 193 ? -14.741 4.433 -23.751 1.00 89.50 193 VAL A C 1
ATOM 1391 O O . VAL A 1 193 ? -15.684 4.760 -23.030 1.00 89.50 193 VAL A O 1
ATOM 1394 N N . ARG A 1 194 ? -13.472 4.578 -23.367 1.00 91.62 194 ARG A N 1
ATOM 1395 C CA . ARG A 1 194 ? -13.063 5.134 -22.072 1.00 91.62 194 ARG A CA 1
ATOM 1396 C C . ARG A 1 194 ? -12.385 6.482 -22.264 1.00 91.62 194 ARG A C 1
ATOM 1398 O O . ARG A 1 194 ? -11.778 6.725 -23.301 1.00 91.62 194 ARG A O 1
ATOM 1405 N N . ASP A 1 195 ? -12.484 7.328 -21.247 1.00 91.25 195 ASP A N 1
ATOM 1406 C CA . ASP A 1 195 ? -11.806 8.619 -21.226 1.00 91.25 195 ASP A CA 1
ATOM 1407 C C . ASP A 1 195 ? -10.280 8.421 -21.095 1.00 91.25 195 ASP A C 1
ATOM 1409 O O . ASP A 1 195 ? -9.817 7.897 -20.071 1.00 91.25 195 ASP A O 1
ATOM 1413 N N . PRO A 1 196 ? -9.486 8.834 -22.099 1.00 87.56 196 PRO A N 1
ATOM 1414 C CA . PRO A 1 196 ? -8.035 8.695 -22.066 1.00 87.56 196 PRO A CA 1
ATOM 1415 C C . PRO A 1 196 ? -7.363 9.613 -21.035 1.00 87.56 196 PRO A C 1
ATOM 1417 O O . PRO A 1 196 ? -6.200 9.387 -20.712 1.00 87.56 196 PRO A O 1
ATOM 1420 N N . ALA A 1 197 ? -8.060 10.616 -20.487 1.00 89.25 197 ALA A N 1
ATOM 1421 C CA . ALA A 1 197 ? -7.512 11.502 -19.461 1.00 89.25 197 ALA A CA 1
ATOM 1422 C C . ALA A 1 197 ? -7.529 10.886 -18.052 1.00 89.25 197 ALA A C 1
ATOM 1424 O O . ALA A 1 197 ? -6.851 11.394 -17.159 1.00 89.25 197 ALA A O 1
ATOM 1425 N N . THR A 1 198 ? -8.277 9.796 -17.833 1.00 92.88 198 THR A N 1
ATOM 1426 C CA . THR A 1 198 ? -8.468 9.179 -16.506 1.00 92.88 198 THR A CA 1
ATOM 1427 C C . THR A 1 198 ? -8.159 7.669 -16.433 1.00 92.88 198 THR A C 1
ATOM 1429 O O . THR A 1 198 ? -8.876 6.919 -15.759 1.00 92.88 198 THR A O 1
ATOM 1432 N N . PRO A 1 199 ? -7.067 7.169 -17.050 1.00 94.62 199 PRO A N 1
ATOM 1433 C CA . PRO A 1 199 ? -6.792 5.733 -17.151 1.00 94.62 199 PRO A CA 1
ATOM 1434 C C . PRO A 1 199 ? -6.650 5.034 -15.797 1.00 94.62 199 PRO A C 1
ATOM 1436 O O . PRO A 1 199 ? -7.028 3.873 -15.668 1.00 94.62 199 PRO A O 1
ATOM 1439 N N . TRP A 1 200 ? -6.192 5.730 -14.752 1.00 93.62 200 TRP A N 1
ATOM 1440 C CA . TRP A 1 200 ? -6.054 5.152 -13.409 1.00 93.62 200 TRP A CA 1
ATOM 1441 C C . TRP A 1 200 ? -7.385 4.682 -12.798 1.00 93.62 200 TRP A C 1
ATOM 1443 O O . TRP A 1 200 ? -7.369 3.864 -11.883 1.00 93.62 200 TRP A O 1
ATOM 1453 N N . ILE A 1 201 ? -8.529 5.179 -13.286 1.00 92.94 201 ILE A N 1
ATOM 1454 C CA . ILE A 1 201 ? -9.861 4.813 -12.781 1.00 92.94 201 ILE A CA 1
ATOM 1455 C C . ILE A 1 201 ? -10.335 3.488 -13.386 1.00 92.94 201 ILE A C 1
ATOM 1457 O O . ILE A 1 201 ? -10.880 2.636 -12.686 1.00 92.94 201 ILE A O 1
ATOM 1461 N N . TRP A 1 202 ? -10.160 3.311 -14.696 1.00 94.19 202 TRP A N 1
ATOM 1462 C CA . TRP A 1 202 ? -10.803 2.226 -15.443 1.00 94.19 202 TRP A CA 1
ATOM 1463 C C . TRP A 1 202 ? -9.829 1.163 -15.948 1.00 94.19 202 TRP A C 1
ATOM 1465 O O . TRP A 1 202 ? -10.219 0.007 -16.106 1.00 94.19 202 TRP A O 1
ATOM 1475 N N . PHE A 1 203 ? -8.570 1.514 -16.205 1.00 96.69 203 PHE A N 1
ATOM 1476 C CA . PHE A 1 203 ? -7.637 0.618 -16.880 1.00 96.69 203 PHE A CA 1
ATOM 1477 C C . PHE A 1 203 ? -7.279 -0.622 -16.049 1.00 96.69 203 PHE A C 1
ATOM 1479 O O . PHE A 1 203 ? -7.384 -1.719 -16.596 1.00 96.69 203 PHE A O 1
ATOM 1486 N N . PRO A 1 204 ? -6.982 -0.533 -14.734 1.00 95.19 204 PRO A N 1
ATOM 1487 C CA . PRO A 1 204 ? -6.629 -1.716 -13.944 1.00 95.19 204 PRO A CA 1
ATOM 1488 C C . PRO A 1 204 ? -7.704 -2.811 -13.960 1.00 95.19 204 PRO A C 1
ATOM 1490 O O . PRO A 1 204 ? -7.410 -3.984 -14.185 1.00 95.19 204 PRO A O 1
ATOM 1493 N N . THR A 1 205 ? -8.972 -2.434 -13.776 1.00 93.12 205 THR A N 1
ATOM 1494 C CA . THR A 1 205 ? -10.090 -3.390 -13.779 1.00 93.12 205 THR A CA 1
ATOM 1495 C C . THR A 1 205 ? -10.390 -3.912 -15.183 1.00 93.12 205 THR A C 1
ATOM 1497 O O . THR A 1 205 ? -10.719 -5.089 -15.351 1.00 93.12 205 THR A O 1
ATOM 1500 N N . ARG A 1 206 ? -10.223 -3.070 -16.208 1.00 95.06 206 ARG A N 1
ATOM 1501 C CA . ARG A 1 206 ? -10.381 -3.451 -17.613 1.00 95.06 206 ARG A CA 1
ATOM 1502 C C . ARG A 1 206 ? -9.328 -4.461 -18.065 1.00 95.06 206 ARG A C 1
ATOM 1504 O O . ARG A 1 206 ? -9.694 -5.418 -18.745 1.00 95.06 206 ARG A O 1
ATOM 1511 N N . VAL A 1 207 ? -8.070 -4.312 -17.634 1.00 97.31 207 VAL A N 1
ATOM 1512 C CA . VAL A 1 207 ? -6.999 -5.292 -17.896 1.00 97.31 207 VAL A CA 1
ATOM 1513 C C . VAL A 1 207 ? -7.379 -6.664 -17.358 1.00 97.31 207 VAL A C 1
ATOM 1515 O O . VAL A 1 207 ? -7.299 -7.643 -18.094 1.00 97.31 207 VAL A O 1
ATOM 1518 N N . MET A 1 208 ? -7.887 -6.738 -16.125 1.00 95.56 208 MET A N 1
ATOM 1519 C CA . MET A 1 208 ? -8.340 -8.007 -15.544 1.00 95.56 208 MET A CA 1
ATOM 1520 C C . MET A 1 208 ? -9.466 -8.658 -16.368 1.00 95.56 208 MET A C 1
ATOM 1522 O O . MET A 1 208 ? -9.420 -9.858 -16.630 1.00 95.56 208 MET A O 1
ATOM 1526 N N . ARG A 1 209 ? -10.467 -7.881 -16.808 1.00 94.81 209 ARG A N 1
ATOM 1527 C CA . ARG A 1 209 ? -11.632 -8.395 -17.558 1.00 94.81 209 ARG A CA 1
ATOM 1528 C C . ARG A 1 209 ? -11.271 -8.837 -18.975 1.00 94.81 209 ARG A C 1
ATOM 1530 O O . ARG A 1 209 ? -11.499 -9.990 -19.330 1.00 94.81 209 ARG A O 1
ATOM 1537 N N . LEU A 1 210 ? -10.689 -7.942 -19.774 1.00 97.38 210 LEU A N 1
ATOM 1538 C CA . LEU A 1 210 ? -10.309 -8.252 -21.155 1.00 97.38 210 LEU A CA 1
ATOM 1539 C C . LEU A 1 210 ? -9.195 -9.296 -21.207 1.00 97.38 210 LEU A C 1
ATOM 1541 O O . LEU A 1 210 ? -9.209 -10.173 -22.063 1.00 97.38 210 LEU A O 1
ATOM 1545 N N . GLY A 1 211 ? -8.260 -9.243 -20.259 1.00 97.12 211 GLY A N 1
ATOM 1546 C CA . GLY A 1 211 ? -7.156 -10.187 -20.178 1.00 97.12 211 GLY A CA 1
ATOM 1547 C C . GLY A 1 211 ? -7.634 -11.597 -19.883 1.00 97.12 211 GLY A C 1
ATOM 1548 O O . GLY A 1 211 ? -7.152 -12.551 -20.486 1.00 97.12 211 GLY A O 1
ATOM 1549 N N . TYR A 1 212 ? -8.655 -11.736 -19.036 1.00 95.69 212 TYR A N 1
ATOM 1550 C CA . TYR A 1 212 ? -9.337 -13.010 -18.869 1.00 95.69 212 TYR A CA 1
ATOM 1551 C C . TYR A 1 212 ? -10.053 -13.452 -20.154 1.00 95.69 212 TYR A C 1
ATOM 1553 O O . TYR A 1 212 ? -9.912 -14.605 -20.549 1.00 95.69 212 TYR A O 1
ATOM 1561 N N . GLY A 1 213 ? -10.766 -12.554 -20.844 1.00 96.25 213 GLY A N 1
ATOM 1562 C CA . GLY A 1 213 ? -11.371 -12.852 -22.151 1.00 96.25 213 GLY A CA 1
ATOM 1563 C C . GLY A 1 213 ? -10.354 -13.384 -23.168 1.00 96.25 213 GLY A C 1
ATOM 1564 O O . GLY A 1 213 ? -10.594 -14.403 -23.810 1.00 96.25 213 GLY A O 1
ATOM 1565 N N . TRP A 1 214 ? -9.176 -12.768 -23.237 1.00 97.25 214 TRP A N 1
ATOM 1566 C CA . TRP A 1 214 ? -8.078 -13.211 -24.092 1.00 97.25 214 TRP A CA 1
ATOM 1567 C C . TRP A 1 214 ? -7.473 -14.548 -23.634 1.00 97.25 214 TRP A C 1
ATOM 1569 O O . TRP A 1 214 ? -7.513 -15.537 -24.362 1.00 97.25 214 TRP A O 1
ATOM 1579 N N . LEU A 1 215 ? -6.934 -14.618 -22.417 1.00 96.50 215 LEU A N 1
ATOM 1580 C CA . LEU A 1 215 ? -6.192 -15.790 -21.943 1.00 96.50 215 LEU A CA 1
ATOM 1581 C C . LEU A 1 215 ? -7.108 -17.009 -21.755 1.00 96.50 215 LEU A C 1
ATOM 1583 O O . LEU A 1 215 ? -6.782 -18.136 -22.151 1.00 96.50 215 LEU A O 1
ATOM 1587 N N . ALA A 1 216 ? -8.277 -16.793 -21.148 1.00 93.25 216 ALA A N 1
ATOM 1588 C CA . ALA A 1 216 ? -9.217 -17.857 -20.842 1.00 93.25 216 ALA A CA 1
ATOM 1589 C C . ALA A 1 216 ? -10.171 -18.152 -22.014 1.00 93.25 216 ALA A C 1
ATOM 1591 O O . ALA A 1 216 ? -10.396 -19.317 -22.338 1.00 93.25 216 ALA A O 1
ATOM 1592 N N . GLY A 1 217 ? -10.698 -17.115 -22.665 1.00 92.62 217 GLY A N 1
ATOM 1593 C CA . GLY A 1 217 ? -11.690 -17.237 -23.739 1.00 92.62 217 GLY A CA 1
ATOM 1594 C C . GLY A 1 217 ? -11.132 -17.269 -25.159 1.00 92.62 217 GLY A C 1
ATOM 1595 O O . GLY A 1 217 ? -11.888 -17.569 -26.073 1.00 92.62 217 GLY A O 1
ATOM 1596 N N . GLN A 1 218 ? -9.839 -16.978 -25.353 1.00 93.44 218 GLN A N 1
ATOM 1597 C CA . GLN A 1 218 ? -9.231 -16.795 -26.681 1.00 93.44 218 GLN A CA 1
ATOM 1598 C C . GLN A 1 218 ? -9.923 -15.697 -27.511 1.00 93.44 218 GLN A C 1
ATOM 1600 O O . GLN A 1 218 ? -9.907 -15.730 -28.739 1.00 93.44 218 GLN A O 1
ATOM 1605 N N . ASP A 1 219 ? -10.513 -14.704 -26.840 1.00 95.75 219 ASP A N 1
ATOM 1606 C CA . ASP A 1 219 ? -11.173 -13.572 -27.485 1.00 95.75 219 ASP A CA 1
ATOM 1607 C C . ASP A 1 219 ? -10.131 -12.606 -28.075 1.00 95.75 219 ASP A C 1
ATOM 1609 O O . ASP A 1 219 ? -9.453 -11.858 -27.362 1.00 95.75 219 ASP A O 1
ATOM 1613 N N . ILE A 1 220 ? -10.004 -12.638 -29.401 1.00 95.44 220 ILE A N 1
ATOM 1614 C CA . ILE A 1 220 ? -9.074 -11.799 -30.161 1.00 95.44 220 ILE A CA 1
ATOM 1615 C C . ILE A 1 220 ? -9.453 -10.315 -30.061 1.00 95.44 220 ILE A C 1
ATOM 1617 O O . ILE A 1 220 ? -8.564 -9.472 -29.974 1.00 95.44 220 ILE A O 1
ATOM 1621 N N . LEU A 1 221 ? -10.745 -9.978 -29.998 1.00 95.12 221 LEU A N 1
ATOM 1622 C CA . LEU A 1 221 ? -11.181 -8.584 -29.872 1.00 95.12 221 LEU A CA 1
ATOM 1623 C C . LEU A 1 221 ? -10.790 -8.018 -28.505 1.00 95.12 221 LEU A C 1
ATOM 1625 O O . LEU A 1 221 ? -10.335 -6.877 -28.414 1.00 95.12 221 LEU A O 1
ATOM 1629 N N . ALA A 1 222 ? -10.898 -8.825 -27.446 1.00 96.88 222 ALA A N 1
ATOM 1630 C CA . ALA A 1 222 ? -10.425 -8.440 -26.119 1.00 96.88 222 ALA A CA 1
ATOM 1631 C C . ALA A 1 222 ? -8.906 -8.191 -26.104 1.00 96.88 222 ALA A C 1
ATOM 1633 O O . ALA A 1 222 ? -8.453 -7.191 -25.539 1.00 96.88 222 ALA A O 1
ATOM 1634 N N . ARG A 1 223 ? -8.122 -9.054 -26.767 1.00 97.44 223 ARG A N 1
ATOM 1635 C CA . ARG A 1 223 ? -6.670 -8.872 -26.935 1.00 97.44 223 ARG A CA 1
ATOM 1636 C C . ARG A 1 223 ? -6.338 -7.589 -27.692 1.00 97.44 223 ARG A C 1
ATOM 1638 O O . ARG A 1 223 ? -5.504 -6.814 -27.235 1.00 97.44 223 ARG A O 1
ATOM 1645 N N . ASP A 1 224 ? -6.981 -7.356 -28.830 1.00 96.25 224 ASP A N 1
ATOM 1646 C CA . ASP A 1 224 ? -6.689 -6.209 -29.695 1.00 96.25 224 ASP A CA 1
ATOM 1647 C C . ASP A 1 224 ? -7.093 -4.892 -29.026 1.00 96.25 224 ASP A C 1
ATOM 1649 O O . ASP A 1 224 ? -6.384 -3.883 -29.124 1.00 96.25 224 ASP A O 1
ATOM 1653 N N . LYS A 1 225 ? -8.188 -4.911 -28.255 1.00 96.38 225 LYS A N 1
ATOM 1654 C CA . LYS A 1 225 ? -8.581 -3.774 -27.427 1.00 96.38 225 LYS A CA 1
ATOM 1655 C C . LYS A 1 225 ? -7.574 -3.515 -26.307 1.00 96.38 225 LYS A C 1
ATOM 1657 O O . LYS A 1 225 ? -7.208 -2.361 -26.103 1.00 96.38 225 LYS A O 1
ATOM 1662 N N . LEU A 1 226 ? -7.067 -4.554 -25.637 1.00 96.44 226 LEU A N 1
ATOM 1663 C CA . LEU A 1 226 ? -5.979 -4.399 -24.665 1.00 96.44 226 LEU A CA 1
ATOM 1664 C C . LEU A 1 226 ? -4.712 -3.833 -25.290 1.00 96.44 226 LEU A C 1
ATOM 1666 O O . LEU A 1 226 ? -4.108 -2.938 -24.704 1.00 96.44 226 LEU A O 1
ATOM 1670 N N . ALA A 1 227 ? -4.315 -4.329 -26.460 1.00 97.38 227 ALA A N 1
ATOM 1671 C CA . ALA A 1 227 ? -3.150 -3.831 -27.178 1.00 97.38 227 ALA A CA 1
ATOM 1672 C C . ALA A 1 227 ? -3.300 -2.341 -27.510 1.00 97.38 227 ALA A C 1
ATOM 1674 O O . ALA A 1 227 ? -2.382 -1.562 -27.267 1.00 97.38 227 ALA A O 1
ATOM 1675 N N . THR A 1 228 ? -4.477 -1.944 -27.998 1.00 96.19 228 THR A N 1
ATOM 1676 C CA . THR A 1 228 ? -4.803 -0.549 -28.323 1.00 96.19 228 THR A CA 1
ATOM 1677 C C . THR A 1 228 ? -4.778 0.340 -27.082 1.00 96.19 228 THR A C 1
ATOM 1679 O O . THR A 1 228 ? -4.034 1.315 -27.057 1.00 96.19 228 THR A O 1
ATOM 1682 N N . ASP A 1 229 ? -5.512 -0.027 -26.025 1.00 96.31 229 ASP A N 1
ATOM 1683 C CA . ASP A 1 229 ? -5.586 0.769 -24.792 1.00 96.31 229 ASP A CA 1
ATOM 1684 C C . ASP A 1 229 ? -4.195 0.902 -24.141 1.00 96.31 229 ASP A C 1
ATOM 1686 O O . ASP A 1 229 ? -3.789 1.993 -23.744 1.00 96.31 229 ASP A O 1
ATOM 1690 N N . THR A 1 230 ? -3.427 -0.193 -24.091 1.00 97.69 230 THR A N 1
ATOM 1691 C CA . THR A 1 230 ? -2.056 -0.209 -23.553 1.00 97.69 230 THR A CA 1
ATOM 1692 C C . THR A 1 230 ? -1.130 0.675 -24.381 1.00 97.69 230 THR A C 1
ATOM 1694 O O . THR A 1 230 ? -0.358 1.452 -23.818 1.00 97.69 230 THR A O 1
ATOM 1697 N N . ARG A 1 231 ? -1.206 0.584 -25.715 1.00 97.31 231 ARG A N 1
ATOM 1698 C CA . ARG A 1 231 ? -0.398 1.403 -26.619 1.00 97.31 231 ARG A CA 1
ATOM 1699 C C . ARG A 1 231 ? -0.673 2.886 -26.397 1.00 97.31 231 ARG A C 1
ATOM 1701 O O . ARG A 1 231 ? 0.262 3.646 -26.164 1.00 97.31 231 ARG A O 1
ATOM 1708 N N . ASP A 1 232 ? -1.939 3.283 -26.457 1.00 95.75 232 ASP A N 1
ATOM 1709 C CA . ASP A 1 232 ? -2.330 4.691 -26.435 1.00 95.75 232 ASP A CA 1
ATOM 1710 C C . ASP A 1 232 ? -1.970 5.342 -25.088 1.00 95.75 232 ASP A C 1
ATOM 1712 O O . ASP A 1 232 ? -1.402 6.435 -25.059 1.00 95.75 232 ASP A O 1
ATOM 1716 N N . ILE A 1 233 ? -2.178 4.628 -23.974 1.00 95.94 233 ILE A N 1
ATOM 1717 C CA . ILE A 1 233 ? -1.779 5.075 -22.631 1.00 95.94 233 ILE A CA 1
ATOM 1718 C C . ILE A 1 233 ? -0.257 5.246 -22.520 1.00 95.94 233 ILE A C 1
ATOM 1720 O O . ILE A 1 233 ? 0.225 6.267 -22.026 1.00 95.94 233 ILE A O 1
ATOM 1724 N N . LEU A 1 234 ? 0.524 4.256 -22.964 1.00 96.00 234 LEU A N 1
ATOM 1725 C CA . LEU A 1 234 ? 1.982 4.298 -22.820 1.00 96.00 234 LEU A CA 1
ATOM 1726 C C . LEU A 1 234 ? 2.637 5.335 -23.742 1.00 96.00 234 LEU A C 1
ATOM 1728 O O . LEU A 1 234 ? 3.678 5.893 -23.376 1.00 96.00 234 LEU A O 1
ATOM 1732 N N . LEU A 1 235 ? 2.037 5.623 -24.904 1.00 95.25 235 LEU A N 1
ATOM 1733 C CA . LEU A 1 235 ? 2.460 6.710 -25.794 1.00 95.25 235 LEU A CA 1
ATOM 1734 C C . LEU A 1 235 ? 2.124 8.091 -25.222 1.00 95.25 235 LEU A C 1
ATOM 1736 O O . LEU A 1 235 ? 2.966 8.990 -25.306 1.00 95.25 235 LEU A O 1
ATOM 1740 N N . ALA A 1 236 ? 0.946 8.255 -24.609 1.00 93.06 236 ALA A N 1
ATOM 1741 C CA . ALA A 1 236 ? 0.553 9.499 -23.944 1.00 93.06 236 ALA A CA 1
ATOM 1742 C C . ALA A 1 236 ? 1.499 9.853 -22.784 1.00 93.06 236 ALA A C 1
ATOM 1744 O O . ALA A 1 236 ? 1.826 11.021 -22.572 1.00 93.06 236 ALA A O 1
ATOM 1745 N N . GLY A 1 237 ? 2.016 8.836 -22.093 1.00 91.44 237 GLY A N 1
ATOM 1746 C CA . GLY A 1 237 ? 2.956 9.010 -20.996 1.00 91.44 237 GLY A CA 1
ATOM 1747 C C . GLY A 1 237 ? 2.267 9.169 -19.636 1.00 91.44 237 GLY A C 1
ATOM 1748 O O . GLY A 1 237 ? 1.041 9.161 -19.533 1.00 91.44 237 GLY A O 1
ATOM 1749 N N . PRO A 1 238 ? 3.056 9.297 -18.562 1.00 89.31 238 PRO A N 1
ATOM 1750 C CA . PRO A 1 238 ? 2.554 9.217 -17.189 1.00 89.31 238 PRO A CA 1
ATOM 1751 C C . PRO A 1 238 ? 1.838 10.479 -16.691 1.00 89.31 238 PRO A C 1
ATOM 1753 O O . PRO A 1 238 ? 1.237 10.453 -15.616 1.00 89.31 238 PRO A O 1
ATOM 1756 N N . GLY A 1 239 ? 1.949 11.602 -17.411 1.00 82.88 239 GLY A N 1
ATOM 1757 C CA . GLY A 1 239 ? 1.602 12.931 -16.905 1.00 82.88 239 GLY A CA 1
ATOM 1758 C C . GLY A 1 239 ? 2.573 13.381 -15.808 1.00 82.88 239 GLY A C 1
ATOM 1759 O O . GLY A 1 239 ? 3.455 14.196 -16.062 1.00 82.88 239 GLY A O 1
ATOM 1760 N N . THR A 1 240 ? 2.450 12.816 -14.601 1.00 82.75 240 THR A N 1
ATOM 1761 C CA . THR A 1 240 ? 3.368 13.045 -13.473 1.00 82.75 240 THR A CA 1
ATOM 1762 C C . THR A 1 240 ? 3.804 11.726 -12.832 1.00 82.75 240 THR A C 1
ATOM 1764 O O . THR A 1 240 ? 2.989 10.872 -12.474 1.00 82.75 240 THR A O 1
ATOM 1767 N N . MET A 1 241 ? 5.117 11.557 -12.665 1.00 81.62 241 MET A N 1
ATOM 1768 C CA . MET A 1 241 ? 5.688 10.307 -12.155 1.00 81.62 241 MET A CA 1
ATOM 1769 C C . MET A 1 241 ? 5.599 10.150 -10.640 1.00 81.62 241 MET A C 1
ATOM 1771 O O . MET A 1 241 ? 5.369 9.038 -10.181 1.00 81.62 241 MET A O 1
ATOM 1775 N N . GLY A 1 242 ? 5.675 11.244 -9.879 1.00 76.56 242 GLY A N 1
ATOM 1776 C CA . GLY A 1 242 ? 5.425 11.257 -8.435 1.00 76.56 242 GLY A CA 1
ATOM 1777 C C . GLY A 1 242 ? 3.932 11.217 -8.116 1.00 76.56 242 GLY A C 1
ATOM 1778 O O . GLY A 1 242 ? 3.389 12.161 -7.544 1.00 76.56 242 GLY A O 1
ATOM 1779 N N . SER A 1 243 ? 3.234 10.179 -8.574 1.00 86.12 243 SER A N 1
ATOM 1780 C CA . SER A 1 243 ? 1.821 9.989 -8.278 1.00 86.12 243 SER A CA 1
ATOM 1781 C C . SER A 1 243 ? 1.451 8.513 -8.235 1.00 86.12 243 SER A C 1
ATOM 1783 O O . SER A 1 243 ? 1.842 7.715 -9.077 1.00 86.12 243 SER A O 1
ATOM 1785 N N . LEU A 1 244 ? 0.558 8.152 -7.316 1.00 88.81 244 LEU A N 1
ATOM 1786 C CA . LEU A 1 244 ? -0.004 6.797 -7.264 1.00 88.81 244 LEU A CA 1
ATOM 1787 C C . LEU A 1 244 ? -0.745 6.408 -8.554 1.00 88.81 244 LEU A C 1
ATOM 1789 O O . LEU A 1 244 ? -0.906 5.222 -8.845 1.00 88.81 244 LEU A O 1
ATOM 1793 N N . ARG A 1 245 ? -1.196 7.400 -9.333 1.00 92.19 245 ARG A N 1
ATOM 1794 C CA . ARG A 1 245 ? -1.900 7.197 -10.603 1.00 92.19 245 ARG A CA 1
ATOM 1795 C C . ARG A 1 245 ? -0.971 6.590 -11.650 1.00 92.19 245 ARG A C 1
ATOM 1797 O O . ARG A 1 245 ? -1.366 5.620 -12.291 1.00 92.19 245 ARG A O 1
ATOM 1804 N N . SER A 1 246 ? 0.246 7.118 -11.796 1.00 93.44 246 SER A N 1
ATOM 1805 C CA . SER A 1 246 ? 1.213 6.628 -12.786 1.00 93.44 246 SER A CA 1
ATOM 1806 C C . SER A 1 246 ? 1.645 5.194 -12.471 1.00 93.44 246 SER A C 1
ATOM 1808 O O . SER A 1 246 ? 1.586 4.341 -13.353 1.00 93.44 246 SER A O 1
ATOM 1810 N N . ALA A 1 247 ? 1.967 4.889 -11.210 1.00 94.75 247 ALA A N 1
ATOM 1811 C CA . ALA A 1 247 ? 2.330 3.537 -10.787 1.00 94.75 247 ALA A CA 1
ATOM 1812 C C . ALA A 1 247 ? 1.183 2.533 -11.006 1.00 94.75 247 ALA A C 1
ATOM 1814 O O . ALA A 1 247 ? 1.397 1.468 -11.582 1.00 94.75 247 ALA A O 1
ATOM 1815 N N . THR A 1 248 ? -0.051 2.902 -10.644 1.00 94.81 248 THR A N 1
ATOM 1816 C CA . THR A 1 248 ? -1.245 2.063 -10.865 1.00 94.81 248 THR A CA 1
ATOM 1817 C C . THR A 1 248 ? -1.461 1.754 -12.349 1.00 94.81 248 THR A C 1
ATOM 1819 O O . THR A 1 248 ? -1.721 0.608 -12.726 1.00 94.81 248 THR A O 1
ATOM 1822 N N . VAL A 1 249 ? -1.337 2.770 -13.207 1.00 96.25 249 VAL A N 1
ATOM 1823 C CA . VAL A 1 249 ? -1.469 2.615 -14.661 1.00 96.25 249 VAL A CA 1
ATOM 1824 C C . VAL A 1 249 ? -0.337 1.763 -15.227 1.00 96.25 249 VAL A C 1
ATOM 1826 O O . VAL A 1 249 ? -0.605 0.888 -16.047 1.00 96.25 249 VAL A O 1
ATOM 1829 N N . LEU A 1 250 ? 0.901 1.954 -14.769 1.00 97.00 250 LEU A N 1
ATOM 1830 C CA . LEU A 1 250 ? 2.041 1.178 -15.246 1.00 97.00 250 LEU A CA 1
ATOM 1831 C C . LEU A 1 250 ? 1.944 -0.297 -14.843 1.00 97.00 250 LEU A C 1
ATOM 1833 O O . LEU A 1 250 ? 2.217 -1.158 -15.675 1.00 97.00 250 LEU A O 1
ATOM 1837 N N . THR A 1 251 ? 1.494 -0.611 -13.622 1.00 97.62 251 THR A N 1
ATOM 1838 C CA . THR A 1 251 ? 1.199 -1.995 -13.211 1.00 97.62 251 THR A CA 1
ATOM 1839 C C . THR A 1 251 ? 0.206 -2.648 -14.172 1.00 97.62 251 THR A C 1
ATOM 1841 O O . THR A 1 251 ? 0.443 -3.762 -14.646 1.00 97.62 251 THR A O 1
ATOM 1844 N N . ALA A 1 252 ? -0.890 -1.953 -14.493 1.00 97.94 252 ALA A N 1
ATOM 1845 C CA . ALA A 1 252 ? -1.899 -2.451 -15.423 1.00 97.94 252 ALA A CA 1
ATOM 1846 C C . ALA A 1 252 ? -1.337 -2.612 -16.847 1.00 97.94 252 ALA A C 1
ATOM 1848 O O . ALA A 1 252 ? -1.548 -3.651 -17.469 1.00 97.94 252 ALA A O 1
ATOM 1849 N N . ALA A 1 253 ? -0.569 -1.635 -17.333 1.00 98.19 253 ALA A N 1
ATOM 1850 C CA . ALA A 1 253 ? 0.031 -1.646 -18.665 1.00 98.19 253 ALA A CA 1
ATOM 1851 C C . ALA A 1 253 ? 1.068 -2.764 -18.833 1.00 98.19 253 ALA A C 1
ATOM 1853 O O . ALA A 1 253 ? 1.046 -3.472 -19.837 1.00 98.19 253 ALA A O 1
ATOM 1854 N N . ALA A 1 254 ? 1.947 -2.955 -17.845 1.00 98.56 254 ALA A N 1
ATOM 1855 C CA . ALA A 1 254 ? 2.928 -4.037 -17.836 1.00 98.56 254 ALA A CA 1
ATOM 1856 C C . ALA A 1 254 ? 2.233 -5.402 -17.841 1.00 98.56 254 ALA A C 1
ATOM 1858 O O . ALA A 1 254 ? 2.574 -6.263 -18.649 1.00 98.56 254 ALA A O 1
ATOM 1859 N N . THR A 1 255 ? 1.204 -5.566 -17.003 1.00 98.56 255 THR A N 1
ATOM 1860 C CA . THR A 1 255 ? 0.380 -6.782 -16.966 1.00 98.56 255 THR A CA 1
ATOM 1861 C C . THR A 1 255 ? -0.276 -7.054 -18.321 1.00 98.56 255 THR A C 1
ATOM 1863 O O . THR A 1 255 ? -0.178 -8.160 -18.845 1.00 98.56 255 THR A O 1
ATOM 1866 N N . ALA A 1 256 ? -0.911 -6.042 -18.919 1.00 98.44 256 ALA A N 1
ATOM 1867 C CA . ALA A 1 256 ? -1.563 -6.169 -20.216 1.00 98.44 256 ALA A CA 1
ATOM 1868 C C . ALA A 1 256 ? -0.566 -6.538 -21.320 1.00 98.44 256 ALA A C 1
ATOM 1870 O O . ALA A 1 256 ? -0.810 -7.492 -22.055 1.00 98.44 256 ALA A O 1
ATOM 1871 N N . ALA A 1 257 ? 0.562 -5.822 -21.400 1.00 98.25 257 ALA A N 1
ATOM 1872 C CA . ALA A 1 257 ? 1.617 -6.069 -22.374 1.00 98.25 257 ALA A CA 1
ATOM 1873 C C . ALA A 1 257 ? 2.179 -7.489 -22.251 1.00 98.25 257 ALA A C 1
ATOM 1875 O O . ALA A 1 257 ? 2.342 -8.167 -23.260 1.00 98.25 257 ALA A O 1
ATOM 1876 N N . ASP A 1 258 ? 2.428 -7.973 -21.035 1.00 98.19 258 ASP A N 1
ATOM 1877 C CA . ASP A 1 258 ? 2.897 -9.340 -20.819 1.00 98.19 258 ASP A CA 1
ATOM 1878 C C . ASP A 1 258 ? 1.867 -10.390 -21.276 1.00 98.19 258 ASP A C 1
ATOM 1880 O O . ASP A 1 258 ? 2.219 -11.327 -21.991 1.00 98.19 258 ASP A O 1
ATOM 1884 N N . TRP A 1 259 ? 0.582 -10.200 -20.964 1.00 98.00 259 TRP A N 1
ATOM 1885 C CA . TRP A 1 259 ? -0.476 -11.157 -21.314 1.00 98.00 259 TRP A CA 1
ATOM 1886 C C . TRP A 1 259 ? -0.778 -11.250 -22.813 1.00 98.00 259 TRP A C 1
ATOM 1888 O O . TRP A 1 259 ? -1.153 -12.319 -23.299 1.00 98.00 259 TRP A O 1
ATOM 1898 N N . ILE A 1 260 ? -0.631 -10.152 -23.556 1.00 97.00 260 ILE A N 1
ATOM 1899 C CA . ILE A 1 260 ? -0.841 -10.136 -25.014 1.00 97.00 260 ILE A CA 1
ATOM 1900 C C . ILE A 1 260 ? 0.419 -10.506 -25.810 1.00 97.00 260 ILE A C 1
ATOM 1902 O O . ILE A 1 260 ? 0.336 -10.645 -27.028 1.00 97.00 260 ILE A O 1
ATOM 1906 N N . GLY A 1 261 ? 1.564 -10.702 -25.143 1.00 94.88 261 GLY A N 1
ATOM 1907 C CA . GLY A 1 261 ? 2.830 -11.085 -25.781 1.00 94.88 261 GLY A CA 1
ATOM 1908 C C . GLY A 1 261 ? 3.738 -9.917 -26.187 1.00 94.88 261 GLY A C 1
ATOM 1909 O O . GLY A 1 261 ? 4.708 -10.125 -26.909 1.00 94.88 261 GLY A O 1
ATOM 1910 N N . GLY A 1 262 ? 3.464 -8.709 -25.698 1.00 95.06 262 GLY A N 1
ATOM 1911 C CA . GLY A 1 262 ? 4.261 -7.499 -25.898 1.00 95.06 262 GLY A CA 1
ATOM 1912 C C . GLY A 1 262 ? 3.563 -6.434 -26.744 1.00 95.06 262 GLY A C 1
ATOM 1913 O O . GLY A 1 262 ? 2.611 -6.702 -27.472 1.00 95.06 262 GLY A O 1
ATOM 1914 N N . VAL A 1 263 ? 4.068 -5.199 -26.658 1.00 95.94 263 VAL A N 1
ATOM 1915 C CA . VAL A 1 263 ? 3.639 -4.066 -27.497 1.00 95.94 263 VAL A CA 1
ATOM 1916 C C . VAL A 1 263 ? 4.884 -3.333 -28.014 1.00 95.94 263 VAL A C 1
ATOM 1918 O O . VAL A 1 263 ? 5.196 -2.248 -27.533 1.00 95.94 263 VAL A O 1
ATOM 1921 N N . PRO A 1 264 ? 5.638 -3.896 -28.979 1.00 93.25 264 PRO A N 1
ATOM 1922 C CA . PRO A 1 264 ? 6.958 -3.371 -29.350 1.00 93.25 264 PRO A CA 1
ATOM 1923 C C . PRO A 1 264 ? 6.967 -1.888 -29.746 1.00 93.25 264 PRO A C 1
ATOM 1925 O O . PRO A 1 264 ? 7.925 -1.175 -29.460 1.00 93.25 264 PRO A O 1
ATOM 1928 N N . ALA A 1 265 ? 5.866 -1.402 -30.332 1.00 93.06 265 ALA A N 1
ATOM 1929 C CA . ALA A 1 265 ? 5.694 -0.010 -30.748 1.00 93.06 265 ALA A CA 1
ATOM 1930 C C . ALA A 1 265 ? 5.836 1.019 -29.608 1.00 93.06 265 ALA A C 1
ATOM 1932 O O . ALA A 1 265 ? 6.064 2.193 -29.884 1.00 93.06 265 ALA A O 1
ATOM 1933 N N . VAL A 1 266 ? 5.706 0.607 -28.341 1.00 95.81 266 VAL A N 1
ATOM 1934 C CA . VAL A 1 266 ? 5.839 1.513 -27.188 1.00 95.81 266 VAL A CA 1
ATOM 1935 C C . VAL A 1 266 ? 7.145 1.353 -26.421 1.00 95.81 266 VAL A C 1
ATOM 1937 O O . VAL A 1 266 ? 7.361 2.114 -25.484 1.00 95.81 266 VAL A O 1
ATOM 1940 N N . ASN A 1 267 ? 8.027 0.417 -26.792 1.00 94.44 267 ASN A N 1
ATOM 1941 C CA . ASN A 1 267 ? 9.226 0.091 -26.006 1.00 94.44 267 ASN A CA 1
ATOM 1942 C C . ASN A 1 267 ? 10.117 1.314 -25.736 1.00 94.44 267 ASN A C 1
ATOM 1944 O O . ASN A 1 267 ? 10.630 1.470 -24.627 1.00 94.44 267 ASN A O 1
ATOM 1948 N N . ASP A 1 268 ? 10.266 2.210 -26.711 1.00 94.62 268 ASP A N 1
ATOM 1949 C CA . ASP A 1 268 ? 11.060 3.433 -26.539 1.00 94.62 268 ASP A CA 1
ATOM 1950 C C . ASP A 1 268 ? 10.321 4.490 -25.717 1.00 94.62 268 ASP A C 1
ATOM 1952 O O . ASP A 1 268 ? 10.922 5.146 -24.868 1.00 94.62 268 ASP A O 1
ATOM 1956 N N . SER A 1 269 ? 9.000 4.597 -25.897 1.00 95.12 269 SER A N 1
ATOM 1957 C CA . SER A 1 269 ? 8.158 5.470 -25.072 1.00 95.12 269 SER A CA 1
ATOM 1958 C C . SER A 1 269 ? 8.193 5.050 -23.607 1.00 95.12 269 SER A C 1
ATOM 1960 O O . SER A 1 269 ? 8.363 5.889 -22.727 1.00 95.12 269 SER A O 1
ATOM 1962 N N . VAL A 1 270 ? 8.097 3.750 -23.328 1.00 96.44 270 VAL A N 1
ATOM 1963 C CA . VAL A 1 270 ? 8.215 3.211 -21.972 1.00 96.44 270 VAL A CA 1
ATOM 1964 C C . VAL A 1 270 ? 9.603 3.470 -21.411 1.00 96.44 270 VAL A C 1
ATOM 1966 O O . VAL A 1 270 ? 9.708 3.942 -20.281 1.00 96.44 270 VAL A O 1
ATOM 1969 N N . LEU A 1 271 ? 10.662 3.206 -22.182 1.00 95.94 271 LEU A N 1
ATOM 1970 C CA . LEU A 1 271 ? 12.021 3.407 -21.692 1.00 95.94 271 LEU A CA 1
ATOM 1971 C C . LEU A 1 271 ? 12.281 4.868 -21.305 1.00 95.94 271 LEU A C 1
ATOM 1973 O O . LEU A 1 271 ? 12.824 5.112 -20.233 1.00 95.94 271 LEU A O 1
ATOM 1977 N N . VAL A 1 272 ? 11.871 5.825 -22.138 1.00 95.38 272 VAL A N 1
ATOM 1978 C CA . VAL A 1 272 ? 12.162 7.250 -21.924 1.00 95.38 272 VAL A CA 1
ATOM 1979 C C . VAL A 1 272 ? 11.143 7.909 -20.994 1.00 95.38 272 VAL A C 1
ATOM 1981 O O . VAL A 1 272 ? 11.524 8.509 -19.992 1.00 95.38 272 VAL A O 1
ATOM 1984 N N . LYS A 1 273 ? 9.840 7.804 -21.296 1.00 94.25 273 LYS A N 1
ATOM 1985 C CA . LYS A 1 273 ? 8.791 8.560 -20.587 1.00 94.25 273 LYS A CA 1
ATOM 1986 C C . LYS A 1 273 ? 8.438 7.966 -19.223 1.00 94.25 273 LYS A C 1
ATOM 1988 O O . LYS A 1 273 ? 7.978 8.705 -18.359 1.00 94.25 273 LYS A O 1
ATOM 1993 N N . TRP A 1 274 ? 8.620 6.656 -19.035 1.00 95.38 274 TRP A N 1
ATOM 1994 C CA . TRP A 1 274 ? 8.221 5.952 -17.812 1.00 95.38 274 TRP A CA 1
ATOM 1995 C C . TRP A 1 274 ? 9.441 5.478 -17.020 1.00 95.38 274 TRP A C 1
ATOM 1997 O O . TRP A 1 274 ? 9.735 6.018 -15.958 1.00 95.38 274 TRP A O 1
ATOM 2007 N N . ILE A 1 275 ? 10.194 4.511 -17.551 1.00 96.31 275 ILE A N 1
ATOM 2008 C CA . ILE A 1 275 ? 11.323 3.887 -16.850 1.00 96.31 275 ILE A CA 1
ATOM 2009 C C . ILE A 1 275 ? 12.444 4.897 -16.580 1.00 96.31 275 ILE A C 1
ATOM 2011 O O . ILE A 1 275 ? 12.995 4.878 -15.486 1.00 96.31 275 ILE A O 1
ATOM 2015 N N . GLY A 1 276 ? 12.764 5.795 -17.515 1.00 94.31 276 GLY A N 1
ATOM 2016 C CA . GLY A 1 276 ? 13.818 6.798 -17.334 1.00 94.31 276 GLY A CA 1
ATOM 2017 C C . GLY A 1 276 ? 13.539 7.745 -16.164 1.00 94.31 276 GLY A C 1
ATOM 2018 O O . GLY A 1 276 ? 14.397 7.968 -15.311 1.00 94.31 276 GLY A O 1
ATOM 2019 N N . ALA A 1 277 ? 12.309 8.243 -16.058 1.00 92.06 277 ALA A N 1
ATOM 2020 C CA . ALA A 1 277 ? 11.905 9.074 -14.929 1.00 92.06 277 ALA A CA 1
ATOM 2021 C C . ALA A 1 277 ? 11.852 8.282 -13.607 1.00 92.06 277 ALA A C 1
ATOM 2023 O O . ALA A 1 277 ? 12.234 8.798 -12.559 1.00 92.06 277 ALA A O 1
ATOM 2024 N N . MET A 1 278 ? 11.444 7.013 -13.646 1.00 92.88 278 MET A N 1
ATOM 2025 C CA . MET A 1 278 ? 11.429 6.149 -12.463 1.00 92.88 278 MET A CA 1
ATOM 2026 C C . MET A 1 278 ? 12.832 5.753 -11.982 1.00 92.88 278 MET A C 1
ATOM 2028 O O . MET A 1 278 ? 13.082 5.712 -10.779 1.00 92.88 278 MET A O 1
ATOM 2032 N N . SER A 1 279 ? 13.776 5.496 -12.893 1.00 96.19 279 SER A N 1
ATOM 2033 C CA . SER A 1 279 ? 15.168 5.203 -12.523 1.00 96.19 279 SER A CA 1
ATOM 2034 C C . SER A 1 279 ? 15.803 6.385 -11.796 1.00 96.19 279 SER A C 1
ATOM 2036 O O . SER A 1 279 ? 16.627 6.213 -10.904 1.00 96.19 279 SER A O 1
ATOM 2038 N N . CYS A 1 280 ? 15.359 7.588 -12.137 1.00 94.88 280 CYS A N 1
ATOM 2039 C CA . CYS A 1 280 ? 15.706 8.812 -11.450 1.00 94.88 280 CYS A CA 1
ATOM 2040 C C . CYS A 1 280 ? 15.111 8.933 -10.046 1.00 94.88 280 CYS A C 1
ATOM 2042 O O . CYS A 1 280 ? 15.842 9.296 -9.132 1.00 94.88 280 CYS A O 1
ATOM 2044 N N . MET A 1 281 ? 13.844 8.559 -9.847 1.00 94.25 281 MET A N 1
ATOM 2045 C CA . MET A 1 281 ? 13.252 8.495 -8.503 1.00 94.25 281 MET A CA 1
ATOM 2046 C C . MET A 1 281 ? 14.041 7.544 -7.590 1.00 94.25 281 MET A C 1
ATOM 2048 O O . MET A 1 281 ? 14.326 7.888 -6.447 1.00 94.25 281 MET A O 1
ATOM 2052 N N . LEU A 1 282 ? 14.453 6.380 -8.108 1.00 95.56 282 LEU A N 1
ATOM 2053 C CA . LEU A 1 282 ? 15.303 5.436 -7.371 1.00 95.56 282 LEU A CA 1
ATOM 2054 C C . LEU A 1 282 ? 16.692 6.001 -7.069 1.00 95.56 282 LEU A C 1
ATOM 2056 O O . LEU A 1 282 ? 17.186 5.846 -5.958 1.00 95.56 282 LEU A O 1
ATOM 2060 N N . ALA A 1 283 ? 17.339 6.623 -8.059 1.00 94.56 283 ALA A N 1
ATOM 2061 C CA . ALA A 1 283 ? 18.682 7.179 -7.898 1.00 94.56 283 ALA A CA 1
ATOM 2062 C C . ALA A 1 283 ? 18.718 8.338 -6.888 1.00 94.56 283 ALA A C 1
ATOM 2064 O O . ALA A 1 283 ? 19.713 8.508 -6.186 1.00 94.56 283 ALA A O 1
ATOM 2065 N N . ASP A 1 284 ? 17.633 9.109 -6.813 1.00 92.50 284 ASP A N 1
ATOM 2066 C CA . ASP A 1 284 ? 17.502 10.257 -5.918 1.00 92.50 284 ASP A CA 1
ATOM 2067 C C . ASP A 1 284 ? 16.951 9.894 -4.536 1.00 92.50 284 ASP A C 1
ATOM 2069 O O . ASP A 1 284 ? 16.843 10.783 -3.692 1.00 92.50 284 ASP A O 1
ATOM 2073 N N . HIS A 1 285 ? 16.615 8.621 -4.294 1.00 91.62 285 HIS A N 1
ATOM 2074 C CA . HIS A 1 285 ? 15.983 8.178 -3.049 1.00 91.62 285 HIS A CA 1
ATOM 2075 C C . HIS A 1 285 ? 14.683 8.950 -2.755 1.00 91.62 285 HIS A C 1
ATOM 2077 O O . HIS A 1 285 ? 14.446 9.425 -1.644 1.00 91.62 285 HIS A O 1
ATOM 2083 N N . ASP A 1 286 ? 13.847 9.128 -3.783 1.00 91.69 286 ASP A N 1
ATOM 2084 C CA . ASP A 1 286 ? 12.587 9.858 -3.661 1.00 91.69 286 ASP A CA 1
ATOM 2085 C C . ASP A 1 286 ? 11.625 9.133 -2.697 1.00 91.69 286 ASP A C 1
ATOM 2087 O O . ASP A 1 286 ? 11.501 7.908 -2.728 1.00 91.69 286 ASP A O 1
ATOM 2091 N N . ASN A 1 287 ? 10.885 9.886 -1.876 1.00 87.00 287 ASN A N 1
ATOM 2092 C CA . ASN A 1 287 ? 9.908 9.371 -0.907 1.00 87.00 287 ASN A CA 1
ATOM 2093 C C . ASN A 1 287 ? 8.826 8.457 -1.521 1.00 87.00 287 ASN A C 1
ATOM 2095 O O . ASN A 1 287 ? 8.165 7.712 -0.794 1.00 87.00 287 ASN A O 1
ATOM 2099 N N . TRP A 1 288 ? 8.608 8.520 -2.838 1.00 90.12 288 TRP A N 1
ATOM 2100 C CA . TRP A 1 288 ? 7.713 7.603 -3.551 1.00 90.12 288 TRP A CA 1
ATOM 2101 C C . TRP A 1 288 ? 8.257 6.173 -3.684 1.00 90.12 288 TRP A C 1
ATOM 2103 O O . TRP A 1 288 ? 7.452 5.271 -3.895 1.00 90.12 288 TRP A O 1
ATOM 2113 N N . VAL A 1 289 ? 9.575 5.965 -3.586 1.00 91.56 289 VAL A N 1
ATOM 2114 C CA . VAL A 1 289 ? 10.256 4.670 -3.800 1.00 91.56 289 VAL A CA 1
ATOM 2115 C C . VAL A 1 289 ? 11.199 4.275 -2.661 1.00 91.56 289 VAL A C 1
ATOM 2117 O O . VAL A 1 289 ? 11.489 3.099 -2.501 1.00 91.56 289 VAL A O 1
ATOM 2120 N N . ASP A 1 290 ? 11.651 5.215 -1.829 1.00 84.94 290 ASP A N 1
ATOM 2121 C CA . ASP A 1 290 ? 12.578 4.933 -0.728 1.00 84.94 290 ASP A CA 1
ATOM 2122 C C . ASP A 1 290 ? 11.956 5.256 0.635 1.00 84.94 290 ASP A C 1
ATOM 2124 O O . ASP A 1 290 ? 12.225 6.283 1.260 1.00 84.94 290 ASP A O 1
ATOM 2128 N N . GLY A 1 291 ? 11.066 4.379 1.106 1.00 86.50 291 GLY A N 1
ATOM 2129 C CA . GLY A 1 291 ? 10.452 4.562 2.416 1.00 86.50 291 GLY A CA 1
ATOM 2130 C C . GLY A 1 291 ? 9.637 3.370 2.917 1.00 86.50 291 GLY A C 1
ATOM 2131 O O . GLY A 1 291 ? 9.193 2.531 2.135 1.00 86.50 291 GLY A O 1
ATOM 2132 N N . PRO A 1 292 ? 9.396 3.276 4.238 1.00 89.31 292 PRO A N 1
ATOM 2133 C CA . PRO A 1 292 ? 8.574 2.227 4.839 1.00 89.31 292 PRO A CA 1
ATOM 2134 C C . PRO A 1 292 ? 7.072 2.528 4.689 1.00 89.31 292 PRO A C 1
ATOM 2136 O O . PRO A 1 292 ? 6.343 2.553 5.678 1.00 89.31 292 PRO A O 1
ATOM 2139 N N . THR A 1 293 ? 6.616 2.805 3.466 1.00 88.50 293 THR A N 1
ATOM 2140 C CA . THR A 1 293 ? 5.263 3.314 3.179 1.00 88.50 293 THR A CA 1
ATOM 2141 C C . THR A 1 293 ? 4.587 2.509 2.081 1.00 88.50 293 THR A C 1
ATOM 2143 O O . THR A 1 293 ? 5.247 1.902 1.231 1.00 88.50 293 THR A O 1
ATOM 2146 N N . ASN A 1 294 ? 3.259 2.571 2.027 1.00 91.19 294 ASN A N 1
ATOM 2147 C CA . ASN A 1 294 ? 2.505 2.023 0.904 1.00 91.19 294 ASN A CA 1
ATOM 2148 C C . ASN A 1 294 ? 2.907 2.633 -0.458 1.00 91.19 294 ASN A C 1
ATOM 2150 O O . ASN A 1 294 ? 2.669 2.016 -1.497 1.00 91.19 294 ASN A O 1
ATOM 2154 N N . LEU A 1 295 ? 3.482 3.845 -0.480 1.00 92.31 295 LEU A N 1
ATOM 2155 C CA . LEU A 1 295 ? 3.888 4.527 -1.712 1.00 92.31 295 LEU A CA 1
ATOM 2156 C C . LEU A 1 295 ? 4.998 3.749 -2.423 1.00 92.31 295 LEU A C 1
ATOM 2158 O O . LEU A 1 295 ? 4.834 3.435 -3.605 1.00 92.31 295 LEU A O 1
ATOM 2162 N N . SER A 1 296 ? 6.048 3.374 -1.683 1.00 93.56 296 SER A N 1
ATOM 2163 C CA . SER A 1 296 ? 7.165 2.557 -2.183 1.00 93.56 296 SER A CA 1
ATOM 2164 C C . SER A 1 296 ? 6.682 1.172 -2.604 1.00 93.56 296 SER A C 1
ATOM 2166 O O . SER A 1 296 ? 6.939 0.758 -3.734 1.00 93.56 296 SER A O 1
ATOM 2168 N N . ALA A 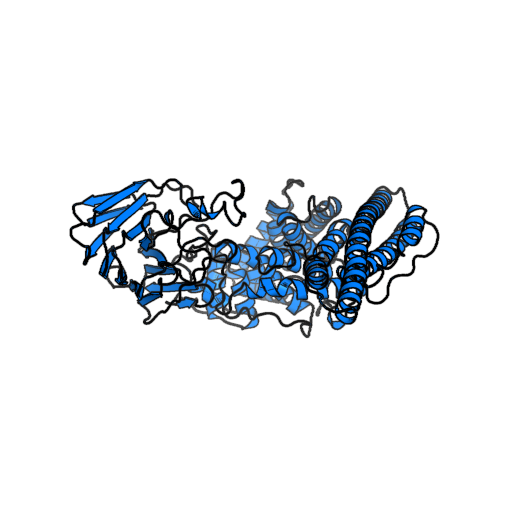1 297 ? 5.840 0.510 -1.795 1.00 94.81 297 ALA A N 1
ATOM 2169 C CA . ALA A 1 297 ? 5.250 -0.778 -2.175 1.00 94.81 297 ALA A CA 1
ATOM 2170 C C . ALA A 1 297 ? 4.563 -0.730 -3.551 1.00 94.81 297 ALA A C 1
ATOM 2172 O O . ALA A 1 297 ? 4.684 -1.672 -4.335 1.00 94.81 297 ALA A O 1
ATOM 2173 N N . ILE A 1 298 ? 3.852 0.357 -3.860 1.00 95.75 298 ILE A N 1
ATOM 2174 C CA . ILE A 1 298 ? 3.125 0.521 -5.122 1.00 95.75 298 ILE A CA 1
ATOM 2175 C C . ILE A 1 298 ? 4.069 0.872 -6.281 1.00 95.75 298 ILE A C 1
ATOM 2177 O O . ILE A 1 298 ? 3.983 0.236 -7.335 1.00 95.75 298 ILE A O 1
ATOM 2181 N N . HIS A 1 299 ? 4.970 1.842 -6.106 1.00 96.62 299 HIS A N 1
ATOM 2182 C CA . HIS A 1 299 ? 5.870 2.281 -7.177 1.00 96.62 299 HIS A CA 1
ATOM 2183 C C . HIS A 1 299 ? 6.903 1.211 -7.521 1.00 96.62 299 HIS A C 1
ATOM 2185 O O . HIS A 1 299 ? 7.023 0.843 -8.690 1.00 96.62 299 HIS A O 1
ATOM 2191 N N . ASP A 1 300 ? 7.579 0.641 -6.526 1.00 96.81 300 ASP A N 1
ATOM 2192 C CA . ASP A 1 300 ? 8.636 -0.341 -6.766 1.00 96.81 300 ASP A CA 1
ATOM 2193 C C . ASP A 1 300 ? 8.084 -1.628 -7.384 1.00 96.81 300 ASP A C 1
ATOM 2195 O O . ASP A 1 300 ? 8.694 -2.195 -8.293 1.00 96.81 300 ASP A O 1
ATOM 2199 N N . SER A 1 301 ? 6.881 -2.054 -6.975 1.00 97.69 301 SER A N 1
ATOM 2200 C CA . SER A 1 301 ? 6.193 -3.182 -7.617 1.00 97.69 301 SER A CA 1
ATOM 2201 C C . SER A 1 301 ? 5.863 -2.881 -9.081 1.00 97.69 301 SER A C 1
ATOM 2203 O O . SER A 1 301 ? 6.086 -3.727 -9.946 1.00 97.69 301 SER A O 1
ATOM 2205 N N . ALA A 1 302 ? 5.355 -1.681 -9.388 1.00 97.69 302 ALA A N 1
ATOM 2206 C CA . ALA A 1 302 ? 5.063 -1.277 -10.765 1.00 97.69 302 ALA A CA 1
ATOM 2207 C C . ALA A 1 302 ? 6.329 -1.258 -11.634 1.00 97.69 302 ALA A C 1
ATOM 2209 O O . ALA A 1 302 ? 6.309 -1.724 -12.773 1.00 97.69 302 ALA A O 1
ATOM 2210 N N . MET A 1 303 ? 7.438 -0.771 -11.080 1.00 97.06 303 MET A N 1
ATOM 2211 C CA . MET A 1 303 ? 8.730 -0.710 -11.757 1.00 97.06 303 MET A CA 1
ATOM 2212 C C . MET A 1 303 ? 9.335 -2.094 -12.000 1.00 97.06 303 MET A C 1
ATOM 2214 O O . MET A 1 303 ? 9.848 -2.351 -13.089 1.00 97.06 303 MET A O 1
ATOM 2218 N N . PHE A 1 304 ? 9.231 -3.006 -11.029 1.00 98.38 304 PHE A N 1
ATOM 2219 C CA . PHE A 1 304 ? 9.647 -4.394 -11.213 1.00 98.38 304 PHE A CA 1
ATOM 2220 C C . PHE A 1 304 ? 8.837 -5.071 -12.331 1.00 98.38 304 PHE A C 1
ATOM 2222 O O . PHE A 1 304 ? 9.412 -5.660 -13.245 1.00 98.38 304 PHE A O 1
ATOM 2229 N N . LEU A 1 305 ? 7.508 -4.913 -12.331 1.00 98.62 305 LEU A N 1
ATOM 2230 C CA . LEU A 1 305 ? 6.644 -5.425 -13.403 1.00 98.62 305 LEU A CA 1
ATOM 2231 C C . LEU A 1 305 ? 6.988 -4.810 -14.771 1.00 98.62 305 LEU A C 1
ATOM 2233 O O . LEU A 1 305 ? 6.995 -5.516 -15.779 1.00 98.62 305 LEU A O 1
ATOM 2237 N N . ALA A 1 306 ? 7.327 -3.521 -14.827 1.00 97.75 306 ALA A N 1
ATOM 2238 C CA . ALA A 1 306 ? 7.773 -2.879 -16.061 1.00 97.75 306 ALA A CA 1
ATOM 2239 C C . ALA A 1 306 ? 9.112 -3.446 -16.569 1.00 97.75 306 ALA A C 1
ATOM 2241 O O . ALA A 1 306 ? 9.273 -3.628 -17.778 1.00 97.75 306 ALA A O 1
ATOM 2242 N N . ALA A 1 307 ? 10.042 -3.790 -15.669 1.00 97.69 307 ALA A N 1
ATOM 2243 C CA . ALA A 1 307 ? 11.293 -4.462 -16.027 1.00 97.69 307 ALA A CA 1
ATOM 2244 C C . ALA A 1 307 ? 11.042 -5.835 -16.677 1.00 97.69 307 ALA A C 1
ATOM 2246 O O . ALA A 1 307 ? 11.712 -6.184 -17.652 1.00 97.69 307 ALA A O 1
ATOM 2247 N N . VAL A 1 308 ? 10.051 -6.581 -16.173 1.00 97.81 308 VAL A N 1
ATOM 2248 C CA . VAL A 1 308 ? 9.618 -7.876 -16.727 1.00 97.81 308 VAL A CA 1
ATOM 2249 C C . VAL A 1 308 ? 8.981 -7.702 -18.109 1.00 97.81 308 VAL A C 1
ATOM 2251 O O . VAL A 1 308 ? 9.309 -8.439 -19.039 1.00 97.81 308 VAL A O 1
ATOM 2254 N N . ALA A 1 309 ? 8.073 -6.735 -18.264 1.00 97.44 309 ALA A N 1
ATOM 2255 C CA . ALA A 1 309 ? 7.282 -6.583 -19.484 1.00 97.44 309 ALA A CA 1
ATOM 2256 C C . ALA A 1 309 ? 8.054 -5.932 -20.644 1.00 97.44 309 ALA A C 1
ATOM 2258 O O . ALA A 1 309 ? 7.930 -6.388 -21.781 1.00 97.44 309 ALA A O 1
ATOM 2259 N N . PHE A 1 310 ? 8.844 -4.887 -20.372 1.00 97.50 310 PHE A N 1
ATOM 2260 C CA . PHE A 1 310 ? 9.342 -3.965 -21.406 1.00 97.50 310 PHE A CA 1
ATOM 2261 C C . PHE A 1 310 ? 10.864 -3.963 -21.595 1.00 97.50 310 PHE A C 1
ATOM 2263 O O . PHE A 1 310 ? 11.352 -3.363 -22.551 1.00 97.50 310 PHE A O 1
ATOM 2270 N N . LEU A 1 311 ? 11.632 -4.627 -20.722 1.00 96.19 311 LEU A N 1
ATOM 2271 C CA . LEU A 1 311 ? 13.100 -4.690 -20.820 1.00 96.19 311 LEU A CA 1
ATOM 2272 C C . LEU A 1 311 ? 13.626 -6.082 -21.206 1.00 96.19 311 LEU A C 1
ATOM 2274 O O . LEU A 1 311 ? 14.797 -6.383 -20.974 1.00 96.19 311 LEU A O 1
ATOM 2278 N N . LYS A 1 312 ? 12.790 -6.931 -21.821 1.00 90.62 312 LYS A N 1
ATOM 2279 C CA . LYS A 1 312 ? 13.164 -8.297 -22.245 1.00 90.62 312 LYS A CA 1
ATOM 2280 C C . LYS A 1 312 ? 14.401 -8.303 -23.159 1.00 90.62 312 LYS A C 1
ATOM 2282 O O . LYS A 1 312 ? 15.314 -9.102 -22.940 1.00 90.62 312 LYS A O 1
ATOM 2287 N N . ASP A 1 313 ? 14.471 -7.335 -24.074 1.00 92.88 313 ASP A N 1
ATOM 2288 C CA . ASP A 1 313 ? 15.569 -7.148 -25.039 1.00 92.88 313 ASP A CA 1
ATOM 2289 C C . ASP A 1 313 ? 16.719 -6.275 -24.497 1.00 92.88 313 ASP A C 1
ATOM 2291 O O . ASP A 1 313 ? 17.684 -5.980 -25.197 1.00 92.88 313 ASP A O 1
ATOM 2295 N N . ARG A 1 314 ? 16.624 -5.846 -23.233 1.00 95.69 314 ARG A N 1
ATOM 2296 C CA . ARG A 1 314 ? 17.539 -4.912 -22.564 1.00 95.69 314 ARG A CA 1
ATOM 2297 C C . ARG A 1 314 ? 18.036 -5.519 -21.239 1.00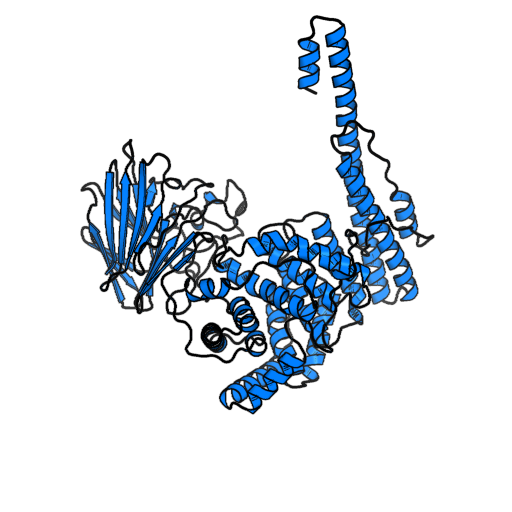 95.69 314 ARG A C 1
ATOM 2299 O O . ARG A 1 314 ? 17.723 -5.014 -20.158 1.00 95.69 314 ARG A O 1
ATOM 2306 N N . PRO A 1 315 ? 18.798 -6.630 -21.287 1.00 96.44 315 PRO A N 1
ATOM 2307 C CA . PRO A 1 315 ? 19.067 -7.481 -20.124 1.00 96.44 315 PRO A CA 1
ATOM 2308 C C . PRO A 1 315 ? 19.803 -6.772 -18.983 1.00 96.44 315 PRO A C 1
ATOM 2310 O O . PRO A 1 315 ? 19.457 -6.958 -17.819 1.00 96.44 315 PRO A O 1
ATOM 2313 N N . THR A 1 316 ? 20.781 -5.923 -19.304 1.00 97.19 316 THR A N 1
ATOM 2314 C CA . THR A 1 316 ? 21.564 -5.177 -18.308 1.00 97.19 316 THR A CA 1
ATOM 2315 C C . THR A 1 316 ? 20.713 -4.136 -17.582 1.00 97.19 316 THR A C 1
ATOM 2317 O O . THR A 1 316 ? 20.790 -4.021 -16.360 1.00 97.19 316 THR A O 1
ATOM 2320 N N . GLN A 1 317 ? 19.856 -3.415 -18.312 1.00 98.06 317 GLN A N 1
ATOM 2321 C CA . GLN A 1 317 ? 18.907 -2.448 -17.750 1.00 98.06 317 GLN A CA 1
ATOM 2322 C C . GLN A 1 317 ? 17.813 -3.148 -16.942 1.00 98.06 317 GLN A C 1
ATOM 2324 O O . GLN A 1 317 ? 17.470 -2.676 -15.861 1.00 98.06 317 GLN A O 1
ATOM 2329 N N . SER A 1 318 ? 17.321 -4.298 -17.415 1.00 98.06 318 SER A N 1
ATOM 2330 C CA . SER A 1 318 ? 16.355 -5.125 -16.686 1.00 98.06 318 SER A CA 1
ATOM 2331 C C . SER A 1 318 ? 16.920 -5.586 -15.340 1.00 98.06 318 SER A C 1
ATOM 2333 O O . SER A 1 318 ? 16.293 -5.360 -14.307 1.00 98.06 318 SER A O 1
ATOM 2335 N N . ALA A 1 319 ? 18.144 -6.129 -15.318 1.00 98.44 319 ALA A N 1
ATOM 2336 C CA . ALA A 1 319 ? 18.807 -6.549 -14.083 1.00 98.44 319 ALA A CA 1
ATOM 2337 C C . ALA A 1 319 ? 19.075 -5.374 -13.126 1.00 98.44 319 ALA A C 1
ATOM 2339 O O . ALA A 1 319 ? 18.846 -5.495 -11.923 1.00 98.44 319 ALA A O 1
ATOM 2340 N N . ALA A 1 320 ? 19.536 -4.227 -13.640 1.00 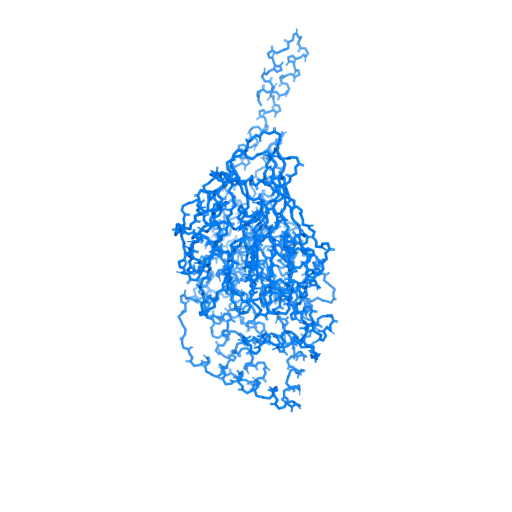98.56 320 ALA A N 1
ATOM 2341 C CA . ALA A 1 320 ? 19.799 -3.041 -12.824 1.00 98.56 320 ALA A CA 1
ATOM 2342 C C . ALA A 1 320 ? 18.516 -2.472 -12.197 1.00 98.56 320 ALA A C 1
ATOM 2344 O O . ALA A 1 320 ? 18.488 -2.193 -10.996 1.00 98.56 320 ALA A O 1
ATOM 2345 N N . LEU A 1 321 ? 17.440 -2.358 -12.983 1.00 98.38 321 LEU A N 1
ATOM 2346 C CA . LEU A 1 321 ? 16.143 -1.881 -12.506 1.00 98.38 321 LEU A CA 1
ATOM 2347 C C . LEU A 1 321 ? 15.518 -2.857 -11.502 1.00 98.38 321 LEU A C 1
ATOM 2349 O O . LEU A 1 321 ? 15.052 -2.436 -10.445 1.00 98.38 321 LEU A O 1
ATOM 2353 N N . ALA A 1 322 ? 15.554 -4.161 -11.785 1.00 98.38 322 ALA A N 1
ATOM 2354 C CA . ALA A 1 322 ? 15.061 -5.185 -10.869 1.00 98.38 322 ALA A CA 1
ATOM 2355 C C . ALA A 1 322 ? 15.838 -5.182 -9.545 1.00 98.38 322 ALA A C 1
ATOM 2357 O O . ALA A 1 322 ? 15.230 -5.175 -8.480 1.00 98.38 322 ALA A O 1
ATOM 2358 N N . LYS A 1 323 ? 17.174 -5.095 -9.574 1.00 98.06 323 LYS A N 1
ATOM 2359 C CA . LYS A 1 323 ? 17.981 -4.968 -8.349 1.00 98.06 323 LYS A CA 1
ATOM 2360 C C . LYS A 1 323 ? 17.593 -3.739 -7.535 1.00 98.06 323 LYS A C 1
ATOM 2362 O O . LYS A 1 323 ? 17.420 -3.850 -6.322 1.00 98.06 323 LYS A O 1
ATOM 2367 N N . ALA A 1 324 ? 17.485 -2.582 -8.184 1.00 97.69 324 ALA A N 1
ATOM 2368 C CA . ALA A 1 324 ? 17.188 -1.335 -7.496 1.00 97.69 324 ALA A CA 1
ATOM 2369 C C . ALA A 1 324 ? 15.790 -1.364 -6.855 1.00 97.69 324 ALA A C 1
ATOM 2371 O O . ALA A 1 324 ? 15.674 -1.132 -5.657 1.00 97.69 324 ALA A O 1
ATOM 2372 N N . THR A 1 325 ? 14.762 -1.767 -7.605 1.00 97.06 325 THR A N 1
ATOM 2373 C CA . THR A 1 325 ? 13.370 -1.865 -7.117 1.00 97.06 325 THR A CA 1
ATOM 2374 C C . THR A 1 325 ? 13.192 -2.919 -6.024 1.00 97.06 325 THR A C 1
ATOM 2376 O O . THR A 1 325 ? 12.605 -2.636 -4.985 1.00 97.06 325 THR A O 1
ATOM 2379 N N . LEU A 1 326 ? 13.755 -4.123 -6.189 1.00 96.94 326 LEU A N 1
ATOM 2380 C CA . LEU A 1 326 ? 13.658 -5.196 -5.189 1.00 96.94 326 LEU A CA 1
ATOM 2381 C C . LEU A 1 326 ? 14.413 -4.884 -3.892 1.00 96.94 326 LEU A C 1
ATOM 2383 O O . LEU A 1 326 ? 14.118 -5.487 -2.858 1.00 96.94 326 LEU A O 1
ATOM 2387 N N . THR A 1 327 ? 15.379 -3.965 -3.942 1.00 95.69 327 THR A N 1
ATOM 2388 C CA . THR A 1 327 ? 16.060 -3.437 -2.755 1.00 95.69 327 THR A CA 1
ATOM 2389 C C . THR A 1 327 ? 15.244 -2.310 -2.121 1.00 95.69 327 THR A C 1
ATOM 2391 O O . THR A 1 327 ? 15.024 -2.334 -0.911 1.00 95.69 327 THR A O 1
ATOM 2394 N N . ALA A 1 328 ? 14.769 -1.360 -2.932 1.00 95.75 328 ALA A N 1
ATOM 2395 C CA . ALA A 1 328 ? 14.015 -0.187 -2.496 1.00 95.75 328 ALA A CA 1
ATOM 2396 C C . ALA A 1 328 ? 12.681 -0.554 -1.827 1.00 95.75 328 ALA A C 1
ATOM 2398 O O . ALA A 1 328 ? 12.357 -0.005 -0.783 1.00 95.75 328 ALA A O 1
ATOM 2399 N N . VAL A 1 329 ? 11.991 -1.592 -2.313 1.00 95.69 329 VAL A N 1
ATOM 2400 C CA . VAL A 1 329 ? 10.692 -2.025 -1.765 1.00 95.69 329 VAL A CA 1
ATOM 2401 C C . VAL A 1 329 ? 10.782 -2.632 -0.356 1.00 95.69 329 VAL A C 1
ATOM 2403 O O . VAL A 1 329 ? 9.778 -2.809 0.334 1.00 95.69 329 VAL A O 1
ATOM 2406 N N . GLN A 1 330 ? 11.978 -3.005 0.103 1.00 94.31 330 GLN A N 1
ATOM 2407 C CA . GLN A 1 330 ? 12.162 -3.796 1.323 1.00 94.31 330 GLN A CA 1
ATOM 2408 C C . GLN A 1 330 ? 11.623 -3.134 2.605 1.00 94.31 330 GLN A C 1
ATOM 2410 O O . GLN A 1 330 ? 10.992 -3.835 3.402 1.00 94.31 330 GLN A O 1
ATOM 2415 N N . PRO A 1 331 ? 11.839 -1.828 2.869 1.00 92.38 331 PRO A N 1
ATOM 2416 C CA . PRO A 1 331 ? 11.237 -1.153 4.014 1.00 92.38 331 PRO A CA 1
ATOM 2417 C C . PRO A 1 331 ? 9.706 -1.173 3.958 1.00 92.38 331 PRO A C 1
ATOM 2419 O O . PRO A 1 331 ? 9.082 -1.418 4.988 1.00 92.38 331 PRO A O 1
ATOM 2422 N N . ALA A 1 332 ? 9.107 -0.991 2.777 1.00 93.06 332 ALA A N 1
ATOM 2423 C CA . ALA A 1 332 ? 7.660 -1.056 2.595 1.00 93.06 332 ALA A CA 1
ATOM 2424 C C . ALA A 1 332 ? 7.110 -2.475 2.812 1.00 93.06 332 ALA A C 1
ATOM 2426 O O . ALA A 1 332 ? 6.109 -2.659 3.493 1.00 93.06 332 ALA A O 1
ATOM 2427 N N . LEU A 1 333 ? 7.799 -3.520 2.343 1.00 93.31 333 LEU A N 1
ATOM 2428 C CA . LEU A 1 333 ? 7.383 -4.896 2.647 1.00 93.31 333 LEU A CA 1
ATOM 2429 C C . LEU A 1 333 ? 7.476 -5.222 4.143 1.00 93.31 333 LEU A C 1
ATOM 2431 O O . LEU A 1 333 ? 6.696 -6.031 4.630 1.00 93.31 333 LEU A O 1
ATOM 2435 N N . ARG A 1 334 ? 8.394 -4.588 4.882 1.00 89.56 334 ARG A N 1
ATOM 2436 C CA . ARG A 1 334 ? 8.478 -4.703 6.348 1.00 89.56 334 ARG A CA 1
ATOM 2437 C C . ARG A 1 334 ? 7.422 -3.880 7.092 1.00 89.56 334 ARG A C 1
ATOM 2439 O O . ARG A 1 334 ? 7.223 -4.126 8.281 1.00 89.56 334 ARG A O 1
ATOM 2446 N N . SER A 1 335 ? 6.763 -2.921 6.432 1.00 87.69 335 SER A N 1
ATOM 2447 C CA . SER A 1 335 ? 5.613 -2.214 7.011 1.00 87.69 335 SER A CA 1
ATOM 2448 C C . SER A 1 335 ? 4.374 -3.113 7.066 1.00 87.69 335 SER A C 1
ATOM 2450 O O . SER A 1 335 ? 3.531 -2.919 7.944 1.00 87.69 335 SER A O 1
ATOM 2452 N N . ILE A 1 336 ? 4.317 -4.155 6.217 1.00 91.75 336 ILE A N 1
ATOM 2453 C CA . ILE A 1 336 ? 3.504 -5.340 6.501 1.00 91.75 336 ILE A CA 1
ATOM 2454 C C . ILE A 1 336 ? 4.123 -6.007 7.720 1.00 91.75 336 ILE A C 1
ATOM 2456 O O . ILE A 1 336 ? 5.199 -6.607 7.666 1.00 91.75 336 ILE A O 1
ATOM 2460 N N . THR A 1 337 ? 3.457 -5.836 8.849 1.00 90.00 337 THR A N 1
ATOM 2461 C CA . THR A 1 337 ? 4.007 -6.205 10.141 1.00 90.00 337 THR A CA 1
ATOM 2462 C C . THR A 1 337 ? 4.182 -7.716 10.244 1.00 90.00 337 THR A C 1
ATOM 2464 O O . THR A 1 337 ? 3.569 -8.501 9.521 1.00 90.00 337 THR A O 1
ATOM 2467 N N . THR A 1 338 ? 5.022 -8.162 11.177 1.00 92.06 338 THR A N 1
ATOM 2468 C CA . THR A 1 338 ? 5.321 -9.594 11.355 1.00 92.06 338 THR A CA 1
ATOM 2469 C C . THR A 1 338 ? 4.092 -10.450 11.674 1.00 92.06 338 THR A C 1
ATOM 2471 O O . THR A 1 338 ? 4.111 -11.655 11.452 1.00 92.06 338 THR A O 1
ATOM 2474 N N . ASP A 1 339 ? 3.015 -9.841 12.163 1.00 94.19 339 ASP A N 1
ATOM 2475 C CA . ASP A 1 339 ? 1.699 -10.426 12.437 1.00 94.19 339 ASP A CA 1
ATOM 2476 C C . ASP A 1 339 ? 0.669 -10.202 11.305 1.00 94.19 339 ASP A C 1
ATOM 2478 O O . ASP A 1 339 ? -0.492 -10.583 11.449 1.00 94.19 339 ASP A O 1
ATOM 2482 N N . GLY A 1 340 ? 1.106 -9.666 10.161 1.00 95.00 340 GLY A N 1
ATOM 2483 C CA . GLY A 1 340 ? 0.374 -9.608 8.896 1.00 95.00 340 GLY A CA 1
ATOM 2484 C C . GLY A 1 340 ? -0.413 -8.328 8.623 1.00 95.00 340 GLY A C 1
ATOM 2485 O O . GLY A 1 340 ? -0.976 -8.221 7.534 1.00 95.00 340 GLY A O 1
ATOM 2486 N N . GLY A 1 341 ? -0.476 -7.391 9.573 1.00 94.50 341 GLY A N 1
ATOM 2487 C CA . GLY A 1 341 ? -1.179 -6.111 9.436 1.00 94.50 341 GLY A CA 1
ATOM 2488 C C . GLY A 1 341 ? -0.305 -4.971 8.912 1.00 94.50 341 GLY A C 1
ATOM 2489 O O . GLY A 1 341 ? 0.676 -5.204 8.213 1.00 94.50 341 GLY A O 1
ATOM 2490 N N . SER A 1 342 ? -0.683 -3.727 9.213 1.00 92.38 342 SER A N 1
ATOM 2491 C CA . SER A 1 342 ? 0.087 -2.522 8.868 1.00 92.38 342 SER A CA 1
ATOM 2492 C C . SER A 1 342 ? -0.062 -1.452 9.945 1.00 92.38 342 SER A C 1
ATOM 2494 O O . SER A 1 342 ? -1.152 -1.262 10.488 1.00 92.38 342 SER A O 1
ATOM 2496 N N . PHE A 1 343 ? 1.016 -0.713 10.215 1.00 88.62 343 PHE A N 1
ATOM 2497 C CA . PHE A 1 343 ? 0.961 0.476 11.069 1.00 88.62 343 PHE A CA 1
ATOM 2498 C C . PHE A 1 343 ? 0.105 1.607 10.468 1.00 88.62 343 PHE A C 1
ATOM 2500 O O . PHE A 1 343 ? -0.388 2.451 11.211 1.00 88.62 343 PHE A O 1
ATOM 2507 N N . GLU A 1 344 ? -0.094 1.613 9.145 1.00 91.88 344 GLU A N 1
ATOM 2508 C CA . GLU A 1 344 ? -0.906 2.602 8.416 1.00 91.88 344 GLU A CA 1
ATOM 2509 C C . GLU A 1 344 ? -2.413 2.280 8.442 1.00 91.88 344 GLU A C 1
ATOM 2511 O O . GLU A 1 344 ? -3.217 3.008 7.863 1.00 91.88 344 GLU A O 1
ATOM 2516 N N . GLY A 1 345 ? -2.812 1.188 9.103 1.00 93.62 345 GLY A N 1
ATOM 2517 C CA . GLY A 1 345 ? -4.206 0.762 9.190 1.00 93.62 345 GLY A CA 1
ATOM 2518 C C . GLY A 1 345 ? -4.665 -0.154 8.053 1.00 93.62 345 GLY A C 1
ATOM 2519 O O . GLY A 1 345 ? -3.941 -0.384 7.074 1.00 93.62 345 GLY A O 1
ATOM 2520 N N . PRO A 1 346 ? -5.886 -0.709 8.167 1.00 94.94 346 PRO A N 1
ATOM 2521 C CA . PRO A 1 346 ? -6.436 -1.611 7.159 1.00 94.94 346 PRO A CA 1
ATOM 2522 C C . PRO A 1 346 ? -6.685 -0.911 5.816 1.00 94.94 346 PRO A C 1
ATOM 2524 O O . PRO A 1 346 ? -6.606 -1.564 4.776 1.00 94.94 346 PRO A O 1
ATOM 2527 N N . GLY A 1 347 ? -6.904 0.410 5.818 1.00 93.62 347 GLY A N 1
ATOM 2528 C CA . GLY A 1 347 ? -7.008 1.228 4.610 1.00 93.62 347 GLY A CA 1
ATOM 2529 C C . GLY A 1 347 ? -5.811 1.079 3.683 1.00 93.62 347 GLY A C 1
ATOM 2530 O O . GLY A 1 347 ? -5.941 0.614 2.547 1.00 93.62 347 GLY A O 1
ATOM 2531 N N . TYR A 1 348 ? -4.625 1.407 4.184 1.00 93.12 348 TYR A N 1
ATOM 2532 C CA . TYR A 1 348 ? -3.402 1.335 3.392 1.00 93.12 348 TYR A CA 1
ATOM 2533 C C . TYR A 1 348 ? -2.908 -0.090 3.160 1.00 93.12 348 TYR A C 1
ATOM 2535 O O . TYR A 1 348 ? -2.390 -0.383 2.080 1.00 93.12 348 TYR A O 1
ATOM 2543 N N . TRP A 1 349 ? -3.175 -1.010 4.094 1.00 95.06 349 TRP A N 1
ATOM 2544 C CA . TRP A 1 349 ? -2.968 -2.441 3.866 1.00 95.06 349 TRP A CA 1
ATOM 2545 C C . TRP A 1 349 ? -3.764 -2.943 2.649 1.00 95.06 349 TRP A C 1
ATOM 2547 O O . TRP A 1 349 ? -3.219 -3.625 1.775 1.00 95.06 349 TRP A O 1
ATOM 2557 N N . ASN A 1 350 ? -5.040 -2.557 2.539 1.00 94.12 350 ASN A N 1
ATOM 2558 C CA . ASN A 1 350 ? -5.877 -2.879 1.385 1.00 94.12 350 ASN A CA 1
ATOM 2559 C C . ASN A 1 350 ? -5.350 -2.221 0.116 1.00 94.12 350 ASN A C 1
ATOM 2561 O O . ASN A 1 350 ? -5.257 -2.872 -0.927 1.00 94.12 350 ASN A O 1
ATOM 2565 N N . TYR A 1 351 ? -4.996 -0.943 0.211 1.00 91.88 351 TYR A N 1
ATOM 2566 C CA . TYR A 1 351 ? -4.558 -0.150 -0.926 1.00 91.88 351 TYR A CA 1
ATOM 2567 C C . TYR A 1 351 ? -3.308 -0.740 -1.598 1.00 91.88 351 TYR A C 1
ATOM 2569 O O . TYR A 1 351 ? -3.274 -0.892 -2.820 1.00 91.88 351 TYR A O 1
ATOM 2577 N N . GLN A 1 352 ? -2.321 -1.187 -0.813 1.00 93.75 352 GLN A N 1
ATOM 2578 C CA . GLN A 1 352 ? -1.104 -1.810 -1.347 1.00 93.75 352 GLN A CA 1
ATOM 2579 C C . GLN A 1 352 ? -1.268 -3.288 -1.741 1.00 93.75 352 GLN A C 1
ATOM 2581 O O . GLN A 1 352 ? -0.403 -3.840 -2.423 1.00 93.75 352 GLN A O 1
ATOM 2586 N N . SER A 1 353 ? -2.369 -3.946 -1.358 1.00 95.00 353 SER A N 1
ATOM 2587 C CA . SER A 1 353 ? -2.557 -5.394 -1.547 1.00 95.00 353 SER A CA 1
ATOM 2588 C C . SER A 1 353 ? -2.426 -5.849 -3.005 1.00 95.00 353 SER A C 1
ATOM 2590 O O . SER A 1 353 ? -1.866 -6.914 -3.272 1.00 95.00 353 SER A O 1
ATOM 2592 N N . THR A 1 354 ? -2.896 -5.040 -3.964 1.00 94.75 354 THR A N 1
ATOM 2593 C CA . THR A 1 354 ? -2.745 -5.327 -5.399 1.00 94.75 354 THR A CA 1
ATOM 2594 C C . THR A 1 354 ? -1.281 -5.302 -5.813 1.00 94.75 354 THR A C 1
ATOM 2596 O O . THR A 1 354 ? -0.836 -6.236 -6.474 1.00 94.75 354 THR A O 1
ATOM 2599 N N . ALA A 1 355 ? -0.529 -4.275 -5.417 1.00 96.19 355 ALA A N 1
ATOM 2600 C CA . ALA A 1 355 ? 0.877 -4.143 -5.782 1.00 96.19 355 ALA A CA 1
ATOM 2601 C C . ALA A 1 355 ? 1.709 -5.291 -5.196 1.00 96.19 355 ALA A C 1
ATOM 2603 O O . ALA A 1 355 ? 2.382 -6.002 -5.938 1.00 96.19 355 ALA A O 1
ATOM 2604 N N . VAL A 1 356 ? 1.560 -5.550 -3.894 1.00 97.19 356 VAL A N 1
ATOM 2605 C CA . VAL A 1 356 ? 2.318 -6.587 -3.183 1.00 97.19 356 VAL A CA 1
ATOM 2606 C C . VAL A 1 356 ? 1.988 -7.985 -3.709 1.00 97.19 356 VAL A C 1
ATOM 2608 O O . VAL A 1 356 ? 2.894 -8.744 -4.037 1.00 97.19 356 VAL A O 1
ATOM 2611 N N . SER A 1 357 ? 0.709 -8.339 -3.871 1.00 97.25 357 SER A N 1
ATOM 2612 C CA . SER A 1 357 ? 0.352 -9.654 -4.436 1.00 97.25 357 SER A CA 1
ATOM 2613 C C . SER A 1 357 ? 0.838 -9.824 -5.881 1.00 97.25 357 SER A C 1
ATOM 2615 O O . SER A 1 357 ? 1.287 -10.909 -6.252 1.00 97.25 357 SER A O 1
ATOM 2617 N N . SER A 1 358 ? 0.824 -8.757 -6.688 1.00 97.81 358 SER A N 1
ATOM 2618 C CA . SER A 1 358 ? 1.338 -8.789 -8.064 1.00 97.81 358 SER A CA 1
ATOM 2619 C C . SER A 1 358 ? 2.860 -8.937 -8.104 1.00 97.81 358 SER A C 1
ATOM 2621 O O . SER A 1 358 ? 3.364 -9.704 -8.921 1.00 97.81 358 SER A O 1
ATOM 2623 N N . LEU A 1 359 ? 3.588 -8.276 -7.199 1.00 98.19 359 LEU A N 1
ATOM 2624 C CA . LEU A 1 359 ? 5.034 -8.438 -7.036 1.00 98.19 359 LEU A CA 1
ATOM 2625 C C . LEU A 1 359 ? 5.386 -9.886 -6.681 1.00 98.19 359 LEU A C 1
ATOM 2627 O O . LEU A 1 359 ? 6.166 -10.515 -7.389 1.00 98.19 359 LEU A O 1
ATOM 2631 N N . TYR A 1 360 ? 4.781 -10.433 -5.623 1.00 97.88 360 TYR A N 1
ATOM 2632 C CA . TYR A 1 360 ? 5.113 -11.774 -5.133 1.00 97.88 360 TYR A CA 1
ATOM 2633 C C . TYR A 1 360 ? 4.759 -12.867 -6.146 1.00 97.88 360 TYR A C 1
ATOM 2635 O O . TYR A 1 360 ? 5.563 -13.770 -6.381 1.00 97.88 360 TYR A O 1
ATOM 2643 N N . SER A 1 361 ? 3.581 -12.772 -6.769 1.00 97.81 361 SER A N 1
ATOM 2644 C CA . SER A 1 361 ? 3.166 -13.729 -7.801 1.00 97.81 361 SER A CA 1
ATOM 2645 C C . SER A 1 361 ? 4.054 -13.667 -9.040 1.00 97.81 361 SER A C 1
ATOM 2647 O O . SER A 1 361 ? 4.476 -14.704 -9.540 1.00 97.81 361 SER A O 1
ATOM 2649 N N . THR A 1 362 ? 4.411 -12.465 -9.497 1.00 98.38 362 THR A N 1
ATOM 2650 C CA . THR A 1 362 ? 5.306 -12.293 -10.648 1.00 98.38 362 THR A CA 1
ATOM 2651 C C . THR A 1 362 ? 6.715 -12.784 -10.335 1.00 98.38 362 THR A C 1
ATOM 2653 O O . THR A 1 362 ? 7.295 -13.495 -11.148 1.00 98.38 362 THR A O 1
ATOM 2656 N N . MET A 1 363 ? 7.260 -12.484 -9.151 1.00 97.31 363 MET A N 1
ATOM 2657 C CA . MET A 1 363 ? 8.583 -12.972 -8.746 1.00 97.31 363 MET A CA 1
ATOM 2658 C C . MET A 1 363 ? 8.675 -14.499 -8.776 1.00 97.31 363 MET A C 1
ATOM 2660 O O . MET A 1 363 ? 9.665 -15.027 -9.273 1.00 97.31 363 MET A O 1
ATOM 2664 N N . ALA A 1 364 ? 7.633 -15.201 -8.325 1.00 96.56 364 ALA A N 1
ATOM 2665 C CA . ALA A 1 364 ? 7.575 -16.662 -8.389 1.00 96.56 364 ALA A CA 1
ATOM 2666 C C . ALA A 1 364 ? 7.521 -17.217 -9.827 1.00 96.56 364 ALA A C 1
ATOM 2668 O O . ALA A 1 364 ? 7.863 -18.376 -10.047 1.00 96.56 364 ALA A O 1
ATOM 2669 N N . ASN A 1 365 ? 7.109 -16.405 -10.803 1.00 97.69 365 ASN A N 1
ATOM 2670 C CA . ASN A 1 365 ? 7.003 -16.799 -12.209 1.00 97.69 365 ASN A CA 1
ATOM 2671 C C . ASN A 1 365 ? 8.253 -16.451 -13.037 1.00 97.69 365 ASN A C 1
ATOM 2673 O O . ASN A 1 365 ? 8.414 -16.989 -14.135 1.00 97.69 365 ASN A O 1
ATOM 2677 N N . VAL A 1 366 ? 9.108 -15.539 -12.555 1.00 97.69 366 VAL A N 1
ATOM 2678 C CA . VAL A 1 366 ? 10.276 -15.019 -13.302 1.00 97.69 366 VAL A CA 1
ATOM 2679 C C . VAL A 1 366 ? 11.624 -15.283 -12.631 1.00 97.69 366 VAL A C 1
ATOM 2681 O O . VAL A 1 366 ? 12.664 -14.909 -13.170 1.00 97.69 366 VAL A O 1
ATOM 2684 N N . TYR A 1 367 ? 11.628 -15.913 -11.457 1.00 97.00 367 TYR A N 1
ATOM 2685 C CA . TYR A 1 367 ? 12.844 -16.356 -10.786 1.00 97.00 367 TYR A CA 1
ATOM 2686 C C . TYR A 1 367 ? 12.680 -17.782 -10.278 1.00 97.00 367 TYR A C 1
ATOM 2688 O O . TYR A 1 367 ? 11.771 -18.067 -9.504 1.00 97.00 367 TYR A O 1
ATOM 2696 N N . GLY A 1 368 ? 13.606 -18.668 -10.656 1.00 91.50 368 GLY A N 1
ATOM 2697 C CA . GLY A 1 368 ? 13.694 -19.998 -10.044 1.00 91.50 368 GLY A CA 1
ATOM 2698 C C . GLY A 1 368 ? 14.115 -19.900 -8.575 1.00 91.50 368 GLY A C 1
ATOM 2699 O O . GLY A 1 368 ? 13.559 -20.577 -7.717 1.00 91.50 368 GLY A O 1
ATOM 2700 N N . THR A 1 369 ? 15.039 -18.978 -8.291 1.00 92.44 369 THR A N 1
ATOM 2701 C CA . THR A 1 369 ? 15.456 -18.588 -6.941 1.00 92.44 369 THR A CA 1
ATOM 2702 C C . THR A 1 369 ? 15.436 -17.069 -6.856 1.00 92.44 369 THR A C 1
ATOM 2704 O O . THR A 1 369 ? 16.095 -16.404 -7.654 1.00 92.44 369 THR A O 1
ATOM 2707 N N . ALA A 1 370 ? 14.686 -16.515 -5.901 1.00 92.44 370 ALA A N 1
ATOM 2708 C CA . ALA A 1 370 ? 14.598 -15.069 -5.730 1.00 92.44 370 ALA A CA 1
ATOM 2709 C C . ALA A 1 370 ? 15.983 -14.470 -5.391 1.00 92.44 370 ALA A C 1
ATOM 2711 O O . ALA A 1 370 ? 16.645 -14.966 -4.475 1.00 92.44 370 ALA A O 1
ATOM 2712 N N . PRO A 1 371 ? 16.423 -13.395 -6.074 1.00 95.31 371 PRO A N 1
ATOM 2713 C CA . PRO A 1 371 ? 17.733 -12.779 -5.834 1.00 95.31 371 PRO A CA 1
ATOM 2714 C C . PRO A 1 371 ? 17.782 -11.949 -4.541 1.00 95.31 371 PRO A C 1
ATOM 2716 O O . PRO A 1 371 ? 18.856 -11.553 -4.092 1.00 95.31 371 PRO A O 1
ATOM 2719 N N . VAL A 1 372 ? 16.619 -11.682 -3.941 1.00 94.50 372 VAL A N 1
ATOM 2720 C CA . VAL A 1 372 ? 16.451 -10.993 -2.659 1.00 94.50 372 VAL A CA 1
ATOM 2721 C C . VAL A 1 372 ? 15.400 -11.746 -1.850 1.00 94.50 372 VAL A C 1
ATOM 2723 O O . VAL A 1 372 ? 14.408 -12.219 -2.405 1.00 94.50 372 VAL A O 1
ATOM 2726 N N . SER A 1 373 ? 15.605 -11.849 -0.537 1.00 91.50 373 SER A N 1
ATOM 2727 C CA . SER A 1 373 ? 14.597 -12.409 0.364 1.00 91.50 373 SER A CA 1
ATOM 2728 C C . SER A 1 373 ? 13.387 -11.476 0.459 1.00 91.50 373 SER A C 1
ATOM 2730 O O . SER A 1 373 ? 13.543 -10.264 0.613 1.00 91.50 373 SER A O 1
ATOM 2732 N N . LEU A 1 374 ? 12.183 -12.041 0.387 1.00 89.38 374 LEU A N 1
ATOM 2733 C CA . LEU A 1 374 ? 10.936 -11.324 0.635 1.00 89.38 374 LEU A CA 1
ATOM 2734 C C . LEU A 1 374 ? 10.373 -11.717 2.008 1.00 89.38 374 LEU A C 1
ATOM 2736 O O . LEU A 1 374 ? 10.455 -12.893 2.377 1.00 89.38 374 LEU A O 1
ATOM 2740 N N . PRO A 1 375 ? 9.765 -10.782 2.761 1.00 90.06 375 PRO A N 1
ATOM 2741 C CA . PRO A 1 375 ? 8.990 -11.126 3.947 1.00 90.06 375 PRO A CA 1
ATOM 2742 C C . PRO A 1 375 ? 7.911 -12.179 3.658 1.00 90.06 375 PRO A C 1
ATOM 2744 O O . PRO A 1 375 ? 7.324 -12.228 2.584 1.00 90.06 375 PRO A O 1
ATOM 2747 N N . SER A 1 376 ? 7.626 -13.047 4.627 1.00 88.94 376 SER A N 1
ATOM 2748 C CA . SER A 1 376 ? 6.562 -14.040 4.453 1.00 88.94 376 SER A CA 1
ATOM 2749 C C . SER A 1 376 ? 5.185 -13.381 4.497 1.00 88.94 376 SER A C 1
ATOM 2751 O O . SER A 1 376 ? 4.896 -12.599 5.402 1.00 88.94 376 SER A O 1
ATOM 2753 N N . LEU A 1 377 ? 4.303 -13.775 3.577 1.00 91.12 377 LEU A N 1
ATOM 2754 C CA . LEU A 1 377 ? 2.895 -13.377 3.595 1.00 91.12 377 LEU A CA 1
ATOM 2755 C C . LEU A 1 377 ? 2.020 -14.288 4.476 1.00 91.12 377 LEU A C 1
ATOM 2757 O O . LEU A 1 377 ? 0.832 -14.031 4.603 1.00 91.12 377 LEU A O 1
ATOM 2761 N N . ALA A 1 378 ? 2.574 -15.301 5.154 1.00 87.94 378 ALA A N 1
ATOM 2762 C CA . ALA A 1 378 ? 1.795 -16.289 5.920 1.00 87.94 378 ALA A CA 1
ATOM 2763 C C . ALA A 1 378 ? 0.809 -15.690 6.941 1.00 87.94 378 ALA A C 1
ATOM 2765 O O . ALA A 1 378 ? -0.276 -16.230 7.165 1.00 87.94 378 ALA A O 1
ATOM 2766 N N . ASN A 1 379 ? 1.162 -14.558 7.556 1.00 95.25 379 ASN A N 1
ATOM 2767 C CA . ASN A 1 379 ? 0.318 -13.919 8.563 1.00 95.25 379 ASN A CA 1
ATOM 2768 C C . ASN A 1 379 ? -0.705 -12.931 7.979 1.00 95.25 379 ASN A C 1
ATOM 2770 O O . ASN A 1 379 ? -1.627 -12.536 8.691 1.00 95.25 379 ASN A O 1
ATOM 2774 N N . VAL A 1 380 ? -0.626 -12.575 6.691 1.00 96.81 380 VAL A N 1
ATOM 2775 C CA . VAL A 1 380 ? -1.579 -11.630 6.077 1.00 96.81 380 VAL A CA 1
ATOM 2776 C C . VAL A 1 380 ? -2.992 -12.211 6.028 1.00 96.81 380 VAL A C 1
ATOM 2778 O O . VAL A 1 380 ? -3.961 -11.489 6.242 1.00 96.81 380 VAL A O 1
ATOM 2781 N N . SER A 1 381 ? -3.115 -13.531 5.844 1.00 96.38 381 SER A N 1
ATOM 2782 C CA . SER A 1 381 ? -4.391 -14.250 5.912 1.00 96.38 381 SER A CA 1
ATOM 2783 C C . SER A 1 381 ? -4.978 -14.225 7.319 1.00 96.38 381 SER A C 1
ATOM 2785 O O . SER A 1 381 ? -6.176 -14.020 7.493 1.00 96.38 381 SER A O 1
ATOM 2787 N N . LYS A 1 382 ? -4.127 -14.385 8.342 1.00 96.56 382 LYS A N 1
ATOM 2788 C CA . LYS A 1 382 ? -4.541 -14.267 9.742 1.00 96.56 382 LYS A CA 1
ATOM 2789 C C . LYS A 1 382 ? -5.088 -12.864 10.025 1.00 96.56 382 LYS A C 1
ATOM 2791 O O . LYS A 1 382 ? -6.147 -12.750 10.634 1.00 96.56 382 LYS A O 1
ATOM 2796 N N . TYR A 1 383 ? -4.384 -11.820 9.590 1.00 97.31 383 TYR A N 1
ATOM 2797 C CA . TYR A 1 383 ? -4.821 -10.436 9.765 1.00 97.31 383 TYR A CA 1
ATOM 2798 C C . TYR A 1 383 ? -6.134 -10.149 9.033 1.00 97.31 383 TYR A C 1
ATOM 2800 O O . TYR A 1 383 ? -7.090 -9.721 9.668 1.00 97.31 383 TYR A O 1
ATOM 2808 N N . ALA A 1 384 ? -6.226 -10.474 7.741 1.00 96.38 384 ALA A N 1
ATOM 2809 C CA . ALA A 1 384 ? -7.423 -10.223 6.938 1.00 96.38 384 ALA A CA 1
ATOM 2810 C C . ALA A 1 384 ? -8.694 -10.887 7.497 1.00 96.38 384 ALA A C 1
ATOM 2812 O O . ALA A 1 384 ? -9.783 -10.333 7.364 1.00 96.38 384 ALA A O 1
ATOM 2813 N N . ILE A 1 385 ? -8.555 -12.064 8.117 1.00 95.69 385 ILE A N 1
ATOM 2814 C CA . ILE A 1 385 ? -9.680 -12.820 8.675 1.00 95.69 385 ILE A CA 1
ATOM 2815 C C . ILE A 1 385 ? -9.992 -12.371 10.107 1.00 95.69 385 ILE A C 1
ATOM 2817 O O . ILE A 1 385 ? -11.139 -12.060 10.408 1.00 95.69 385 ILE A O 1
ATOM 2821 N N . ASP A 1 386 ? -8.999 -12.336 11.001 1.00 96.00 386 ASP A N 1
ATOM 2822 C CA . ASP A 1 386 ? -9.257 -12.118 12.430 1.00 96.00 386 ASP A CA 1
ATOM 2823 C C . ASP A 1 386 ? -9.398 -10.623 12.797 1.00 96.00 386 ASP A C 1
ATOM 2825 O O . ASP A 1 386 ? -9.996 -10.311 13.828 1.00 96.00 386 ASP A O 1
ATOM 2829 N N . ALA A 1 387 ? -8.876 -9.697 11.976 1.00 95.88 387 ALA A N 1
ATOM 2830 C CA . ALA A 1 387 ? -8.977 -8.243 12.173 1.00 95.88 387 ALA A CA 1
ATOM 2831 C C . ALA A 1 387 ? -10.203 -7.615 11.481 1.00 95.88 387 ALA A C 1
ATOM 2833 O O . ALA A 1 387 ? -10.161 -6.470 11.024 1.00 95.88 387 ALA A O 1
ATOM 2834 N N . ALA A 1 388 ? -11.299 -8.371 11.409 1.00 94.56 388 ALA A N 1
ATOM 2835 C CA . ALA A 1 388 ? -12.548 -7.957 10.788 1.00 94.56 388 ALA A CA 1
ATOM 2836 C C . ALA A 1 388 ? -13.763 -8.271 11.677 1.00 94.56 388 ALA A C 1
ATOM 2838 O O . ALA A 1 388 ? -13.715 -9.139 12.550 1.00 94.56 388 ALA A O 1
ATOM 2839 N N . THR A 1 389 ? -14.877 -7.578 11.452 1.00 91.94 389 THR A N 1
ATOM 2840 C CA . THR A 1 389 ? -16.186 -7.929 12.019 1.00 91.94 389 THR A CA 1
ATOM 2841 C C . THR A 1 389 ? -16.691 -9.248 11.413 1.00 91.94 389 THR A C 1
ATOM 2843 O O . THR A 1 389 ? -16.189 -9.679 10.369 1.00 91.94 389 THR A O 1
ATOM 2846 N N . PRO A 1 390 ? -17.739 -9.893 11.964 1.00 85.44 390 PRO A N 1
ATOM 2847 C CA . PRO A 1 390 ? -18.253 -11.157 11.428 1.00 85.44 390 PRO A CA 1
ATOM 2848 C C . PRO A 1 390 ? -18.829 -11.009 10.010 1.00 85.44 390 PRO A C 1
ATOM 2850 O O . PRO A 1 390 ? -18.987 -11.990 9.291 1.00 85.44 390 PRO A O 1
ATOM 2853 N N . THR A 1 391 ? -19.128 -9.774 9.591 1.00 82.44 391 THR A N 1
ATOM 2854 C CA . THR A 1 391 ? -19.569 -9.448 8.226 1.00 82.44 391 THR A CA 1
ATOM 2855 C C . THR A 1 391 ? -18.405 -9.271 7.236 1.00 82.44 391 THR A C 1
ATOM 2857 O O . THR A 1 391 ? -18.630 -9.160 6.028 1.00 82.44 391 THR A O 1
ATOM 2860 N N . GLY A 1 392 ? -17.158 -9.296 7.719 1.00 86.25 392 GLY A N 1
ATOM 2861 C CA . GLY A 1 392 ? -15.935 -9.144 6.927 1.00 86.25 392 GLY A CA 1
ATOM 2862 C C . GLY A 1 392 ? -15.472 -7.696 6.740 1.00 86.25 392 GLY A C 1
ATOM 2863 O O . GLY A 1 392 ? -14.609 -7.445 5.899 1.00 86.25 392 GLY A O 1
ATOM 2864 N N . GLN A 1 393 ? -16.041 -6.739 7.482 1.00 91.25 393 GLN A N 1
ATOM 2865 C CA . GLN A 1 393 ? -15.556 -5.355 7.487 1.00 91.25 393 GLN A CA 1
ATOM 2866 C C . GLN A 1 393 ? -14.305 -5.228 8.350 1.00 91.25 393 GLN A C 1
ATOM 2868 O O . GLN A 1 393 ? -14.259 -5.798 9.435 1.00 91.25 393 GLN A O 1
ATOM 2873 N N . ALA A 1 394 ? -13.311 -4.481 7.887 1.00 94.31 394 ALA A N 1
ATOM 2874 C CA . ALA A 1 394 ? -12.092 -4.215 8.631 1.00 94.31 394 ALA A CA 1
ATOM 2875 C C . ALA A 1 394 ? -12.381 -3.487 9.953 1.00 94.31 394 ALA A C 1
ATOM 2877 O O . ALA A 1 394 ? -13.303 -2.676 10.040 1.00 94.31 394 ALA A O 1
ATOM 2878 N N . ILE A 1 395 ? -11.568 -3.751 10.975 1.00 95.31 395 ILE A N 1
ATOM 2879 C CA . ILE A 1 395 ? -11.553 -2.924 12.183 1.00 95.31 395 ILE A CA 1
ATOM 2880 C C . ILE A 1 395 ? -10.725 -1.667 11.908 1.00 95.31 395 ILE A C 1
ATOM 2882 O O . ILE A 1 395 ? -9.496 -1.727 11.881 1.00 95.31 395 ILE A O 1
ATOM 2886 N N . ASP A 1 396 ? -11.410 -0.545 11.698 1.00 94.31 396 ASP A N 1
ATOM 2887 C CA . ASP A 1 396 ? -10.794 0.729 11.327 1.00 94.31 396 ASP A CA 1
ATOM 2888 C C . ASP A 1 396 ? -9.960 1.359 12.456 1.00 94.31 396 ASP A C 1
ATOM 2890 O O . ASP A 1 396 ? -10.348 1.359 13.625 1.00 94.31 396 ASP A O 1
ATOM 2894 N N . PHE A 1 397 ? -8.805 1.900 12.067 1.00 94.69 397 PHE A N 1
ATOM 2895 C CA . PHE A 1 397 ? -7.929 2.798 12.825 1.00 94.69 397 PHE A CA 1
ATOM 2896 C C . PHE A 1 397 ? -6.997 3.510 11.832 1.00 94.69 397 PHE A C 1
ATOM 2898 O O . PHE A 1 397 ? -6.879 3.056 10.686 1.00 94.69 397 PHE A O 1
ATOM 2905 N N . ALA A 1 398 ? -6.293 4.559 12.278 1.00 94.06 398 ALA A N 1
ATOM 2906 C CA . ALA A 1 398 ? -5.472 5.408 11.406 1.00 94.06 398 ALA A CA 1
ATOM 2907 C C . ALA A 1 398 ? -6.296 6.012 10.243 1.00 94.06 398 ALA A C 1
ATOM 2909 O O . ALA A 1 398 ? -7.523 6.101 10.308 1.00 94.06 398 ALA A O 1
ATOM 2910 N N . ASP A 1 399 ? -5.643 6.450 9.163 1.00 93.50 399 ASP A N 1
ATOM 2911 C CA . ASP A 1 399 ? -6.333 6.899 7.948 1.00 93.50 399 ASP A CA 1
ATOM 2912 C C . ASP A 1 399 ? -7.018 5.713 7.225 1.00 93.50 399 ASP A C 1
ATOM 2914 O O . ASP A 1 399 ? -6.535 5.194 6.218 1.00 93.50 399 ASP A O 1
ATOM 2918 N N . SER A 1 400 ? -8.177 5.292 7.739 1.00 92.81 400 SER A N 1
ATOM 2919 C CA . SER A 1 400 ? -9.020 4.232 7.179 1.00 92.81 400 SER A CA 1
ATOM 2920 C C . SER A 1 400 ? -10.462 4.698 6.951 1.00 92.81 400 SER A C 1
ATOM 2922 O O . SER A 1 400 ? -10.877 5.798 7.325 1.00 92.81 400 SER A O 1
ATOM 2924 N N . PHE A 1 401 ? -11.225 3.846 6.280 1.00 89.69 401 PHE A N 1
ATOM 2925 C CA . PHE A 1 401 ? -12.647 3.985 6.010 1.00 89.69 401 PHE A CA 1
ATOM 2926 C C . PHE A 1 401 ? -13.296 2.603 6.006 1.00 89.69 401 PHE A C 1
ATOM 2928 O O . PHE A 1 401 ? -12.636 1.611 5.681 1.00 89.69 401 PHE A O 1
ATOM 2935 N N . GLN A 1 402 ? -14.602 2.565 6.285 1.00 89.25 402 GLN A N 1
ATOM 2936 C CA . GLN A 1 402 ? -15.358 1.320 6.376 1.00 89.25 402 GLN A CA 1
ATOM 2937 C C . GLN A 1 402 ? -15.273 0.542 5.058 1.00 89.25 402 GLN A C 1
ATOM 2939 O O . GLN A 1 402 ? -15.803 0.957 4.024 1.00 89.25 402 GLN A O 1
ATOM 2944 N N . GLN A 1 403 ? -14.601 -0.607 5.092 1.00 91.44 403 GLN A N 1
ATOM 2945 C CA . GLN A 1 403 ? -14.361 -1.433 3.912 1.00 91.44 403 GLN A CA 1
ATOM 2946 C C . GLN A 1 403 ? -14.137 -2.899 4.274 1.00 91.44 403 GLN A C 1
ATOM 2948 O O . GLN A 1 403 ? -13.852 -3.240 5.419 1.00 91.44 403 GLN A O 1
ATOM 2953 N N . ARG A 1 404 ? -14.246 -3.784 3.281 1.00 92.81 404 ARG A N 1
ATOM 2954 C CA . ARG A 1 404 ? -13.872 -5.198 3.431 1.00 92.81 404 ARG A CA 1
ATOM 2955 C C . ARG A 1 404 ? -12.370 -5.379 3.278 1.00 92.81 404 ARG A C 1
ATOM 2957 O O . ARG A 1 404 ? -11.749 -4.657 2.502 1.00 92.81 404 ARG A O 1
ATOM 2964 N N . MET A 1 405 ? -11.805 -6.375 3.951 1.00 93.88 405 MET A N 1
ATOM 2965 C CA . MET A 1 405 ? -10.401 -6.746 3.758 1.00 93.88 405 MET A CA 1
ATOM 2966 C C . MET A 1 405 ? -10.177 -7.318 2.352 1.00 93.88 405 MET A C 1
ATOM 2968 O O . MET A 1 405 ? -10.929 -8.173 1.886 1.00 93.88 405 MET A O 1
ATOM 2972 N N . SER A 1 406 ? -9.137 -6.841 1.667 1.00 94.38 406 SER A N 1
ATOM 2973 C CA . SER A 1 406 ? -8.764 -7.313 0.334 1.00 94.38 406 SER A CA 1
ATOM 2974 C C . SER A 1 406 ? -8.333 -8.784 0.381 1.00 94.38 406 SER A C 1
ATOM 2976 O O . SER A 1 406 ? -7.457 -9.139 1.176 1.00 94.38 406 SER A O 1
ATOM 2978 N N . PRO A 1 407 ? -8.870 -9.652 -0.497 1.00 96.00 407 PRO A N 1
ATOM 2979 C CA . PRO A 1 407 ? -8.499 -11.061 -0.521 1.00 96.00 407 PRO A CA 1
ATOM 2980 C C . PRO A 1 407 ? -7.200 -11.344 -1.285 1.00 96.00 407 PRO A C 1
ATOM 2982 O O . PRO A 1 407 ? -6.771 -12.489 -1.315 1.00 96.00 407 PRO A O 1
ATOM 2985 N N . LEU A 1 408 ? -6.553 -10.352 -1.909 1.00 96.81 408 LEU A N 1
ATOM 2986 C CA . LEU A 1 408 ? -5.465 -10.597 -2.867 1.00 96.81 408 LEU A CA 1
ATOM 2987 C C . LEU A 1 408 ? -4.179 -11.148 -2.236 1.00 96.81 408 LEU A C 1
ATOM 2989 O O . LEU A 1 408 ? -3.633 -12.134 -2.729 1.00 96.81 408 LEU A O 1
ATOM 2993 N N . MET A 1 409 ? -3.695 -10.544 -1.145 1.00 97.25 409 MET A N 1
ATOM 2994 C CA . MET A 1 409 ? -2.535 -11.088 -0.427 1.00 97.25 409 MET A CA 1
ATOM 2995 C C . MET A 1 409 ? -2.865 -12.442 0.235 1.00 97.25 409 MET A C 1
ATOM 2997 O O . MET A 1 409 ? -2.077 -13.370 0.050 1.00 97.25 409 MET A O 1
ATOM 3001 N N . PRO A 1 410 ? -4.030 -12.620 0.904 1.00 97.19 410 PRO A N 1
ATOM 3002 C CA . PRO A 1 410 ? -4.459 -13.933 1.393 1.00 97.19 410 PRO A CA 1
ATOM 3003 C C . PRO A 1 410 ? -4.604 -15.006 0.308 1.00 97.19 410 PRO A C 1
ATOM 3005 O O . PRO A 1 410 ? -4.287 -16.166 0.545 1.00 97.19 410 PRO A O 1
ATOM 3008 N N . ALA A 1 411 ? -5.056 -14.644 -0.895 1.00 97.38 411 ALA A N 1
ATOM 3009 C CA . ALA A 1 411 ? -5.187 -15.578 -2.008 1.00 97.38 411 ALA A CA 1
ATOM 3010 C C . ALA A 1 411 ? -3.828 -16.114 -2.446 1.00 97.38 411 ALA A C 1
ATOM 3012 O O . ALA A 1 411 ? -3.648 -17.330 -2.508 1.00 97.38 411 ALA A O 1
ATOM 3013 N N . TRP A 1 412 ? -2.854 -15.228 -2.659 1.00 97.69 412 TRP A N 1
ATOM 3014 C CA . TRP A 1 412 ? -1.496 -15.645 -2.994 1.00 97.69 412 TRP A CA 1
ATOM 3015 C C . TRP A 1 412 ? -0.842 -16.469 -1.871 1.00 97.69 412 TRP A C 1
ATOM 3017 O O . TRP A 1 412 ? -0.229 -17.508 -2.124 1.00 97.69 412 TRP A O 1
ATOM 3027 N N . ASP A 1 413 ? -1.034 -16.068 -0.614 1.00 96.62 413 ASP A N 1
ATOM 3028 C CA . ASP A 1 413 ? -0.593 -16.837 0.551 1.00 96.62 413 ASP A CA 1
ATOM 3029 C C . ASP A 1 413 ? -1.216 -18.252 0.590 1.00 96.62 413 ASP A C 1
ATOM 3031 O O . ASP A 1 413 ? -0.514 -19.259 0.697 1.00 96.62 413 ASP A O 1
ATOM 3035 N N . SER A 1 414 ? -2.535 -18.359 0.413 1.00 96.75 414 SER A N 1
ATOM 3036 C CA . SER A 1 414 ? -3.244 -19.645 0.397 1.00 96.75 414 SER A CA 1
ATOM 3037 C C . SER A 1 414 ? -2.829 -20.545 -0.766 1.00 96.75 414 SER A C 1
ATOM 3039 O O . SER A 1 414 ? -2.777 -21.766 -0.615 1.00 96.75 414 SER A O 1
ATOM 3041 N N . TYR A 1 415 ? -2.507 -19.954 -1.918 1.00 97.00 415 TYR A N 1
ATOM 3042 C CA . TYR A 1 415 ? -2.034 -20.663 -3.099 1.00 97.00 415 TYR A CA 1
ATOM 3043 C C . TYR A 1 415 ? -0.637 -21.246 -2.874 1.00 97.00 415 TYR A C 1
ATOM 3045 O O . TYR A 1 415 ? -0.410 -22.435 -3.096 1.00 97.00 415 TYR A O 1
ATOM 3053 N N . THR A 1 416 ? 0.284 -20.433 -2.352 1.00 95.31 416 THR A N 1
ATOM 3054 C CA . THR A 1 416 ? 1.670 -20.854 -2.093 1.00 95.31 416 THR A CA 1
ATOM 3055 C C . THR A 1 416 ? 1.765 -21.905 -0.988 1.00 95.31 416 THR A C 1
ATOM 3057 O O . THR A 1 416 ? 2.483 -22.893 -1.146 1.00 95.31 416 THR A O 1
ATOM 3060 N N . ARG A 1 417 ? 1.002 -21.755 0.102 1.00 95.25 417 ARG A N 1
ATOM 3061 C CA . ARG A 1 417 ? 0.978 -22.721 1.217 1.00 95.25 417 ARG A CA 1
ATOM 3062 C C . ARG A 1 417 ? 0.016 -23.892 1.018 1.00 95.25 417 ARG A C 1
ATOM 3064 O O . ARG A 1 417 ? 0.036 -24.820 1.823 1.00 95.25 417 ARG A O 1
ATOM 3071 N N . ARG A 1 418 ? -0.827 -23.856 -0.021 1.00 96.38 418 ARG A N 1
ATOM 3072 C CA . ARG A 1 418 ? -1.932 -24.807 -0.258 1.00 96.38 418 ARG A CA 1
ATOM 3073 C C . ARG A 1 418 ? -2.902 -24.907 0.928 1.00 96.38 418 ARG A C 1
ATOM 3075 O O . ARG A 1 418 ? -3.359 -25.988 1.295 1.00 96.38 418 ARG A O 1
ATOM 3082 N N . ASP A 1 419 ? -3.222 -23.767 1.532 1.00 96.56 419 ASP A N 1
ATOM 3083 C CA . ASP A 1 419 ? -4.107 -23.678 2.696 1.00 96.56 419 ASP A CA 1
ATOM 3084 C C . ASP A 1 419 ? -5.584 -23.657 2.273 1.00 96.56 419 ASP A C 1
ATOM 3086 O O . ASP A 1 419 ? -6.116 -22.630 1.845 1.00 96.56 419 ASP A O 1
ATOM 3090 N N . SER A 1 420 ? -6.253 -24.806 2.390 1.00 96.81 420 SER A N 1
ATOM 3091 C CA . SER A 1 420 ? -7.648 -24.972 1.954 1.00 96.81 420 SER A CA 1
ATOM 3092 C C . SER A 1 420 ? -8.668 -24.180 2.783 1.00 96.81 420 SER A C 1
ATOM 3094 O O . SER A 1 420 ? -9.710 -23.793 2.250 1.00 96.81 420 SER A O 1
ATOM 3096 N N . ALA A 1 421 ? -8.384 -23.900 4.059 1.00 96.50 421 ALA A N 1
ATOM 3097 C CA . ALA A 1 421 ? -9.304 -23.174 4.932 1.00 96.50 421 ALA A CA 1
ATOM 3098 C C . ALA A 1 421 ? -9.271 -21.667 4.641 1.00 96.50 421 ALA A C 1
ATOM 3100 O O . ALA A 1 421 ? -10.318 -21.011 4.619 1.00 96.50 421 ALA A O 1
ATOM 3101 N N . VAL A 1 422 ? -8.078 -21.122 4.361 1.00 96.69 422 VAL A N 1
ATOM 3102 C CA . VAL A 1 422 ? -7.934 -19.752 3.840 1.00 96.69 422 VAL A CA 1
ATOM 3103 C C . VAL A 1 422 ? -8.524 -19.655 2.436 1.00 96.69 422 VAL A C 1
ATOM 3105 O O . VAL A 1 422 ? -9.248 -18.703 2.159 1.00 96.69 422 VAL A O 1
ATOM 3108 N N . ALA A 1 423 ? -8.306 -20.653 1.575 1.00 96.38 423 ALA A N 1
ATOM 3109 C CA . ALA A 1 423 ? -8.925 -20.682 0.251 1.00 96.38 423 ALA A CA 1
ATOM 3110 C C . ALA A 1 423 ? -10.462 -20.634 0.333 1.00 96.38 423 ALA A C 1
ATOM 3112 O O . ALA A 1 423 ? -11.088 -19.885 -0.412 1.00 96.38 423 ALA A O 1
ATOM 3113 N N . GLY A 1 424 ? -11.078 -21.337 1.293 1.00 95.69 424 GLY A N 1
ATOM 3114 C CA . GLY A 1 424 ? -12.516 -21.227 1.564 1.00 95.69 424 GLY A CA 1
ATOM 3115 C C . GLY A 1 424 ? -12.969 -19.794 1.871 1.00 95.69 424 GLY A C 1
ATOM 3116 O O . GLY A 1 424 ? -13.985 -19.338 1.347 1.00 95.69 424 GLY A O 1
ATOM 3117 N N . TRP A 1 425 ? -12.193 -19.042 2.658 1.00 95.38 425 TRP A N 1
ATOM 3118 C CA . TRP A 1 425 ? -12.461 -17.620 2.906 1.00 95.38 425 TRP A CA 1
ATOM 3119 C C . TRP A 1 425 ? -12.269 -16.759 1.644 1.00 95.38 425 TRP A C 1
ATOM 3121 O O . TRP A 1 425 ? -13.125 -15.933 1.330 1.00 95.38 425 TRP A O 1
ATOM 3131 N N . VAL A 1 426 ? -11.203 -16.994 0.872 1.00 95.69 426 VAL A N 1
ATOM 3132 C CA . VAL A 1 426 ? -10.921 -16.272 -0.383 1.00 95.69 426 VAL A CA 1
ATOM 3133 C C . VAL A 1 426 ? -12.061 -16.440 -1.391 1.00 95.69 426 VAL A C 1
ATOM 3135 O O . VAL A 1 426 ? -12.476 -15.464 -2.017 1.00 95.69 426 VAL A O 1
ATOM 3138 N N . ILE A 1 427 ? -12.612 -17.651 -1.526 1.00 92.81 427 ILE A N 1
ATOM 3139 C CA . ILE A 1 427 ? -13.748 -17.914 -2.420 1.00 92.81 427 ILE A CA 1
ATOM 3140 C C . ILE A 1 427 ? -15.019 -17.199 -1.952 1.00 92.81 427 ILE A C 1
ATOM 3142 O O . ILE A 1 427 ? -15.752 -16.656 -2.783 1.00 92.81 427 ILE A O 1
ATOM 3146 N N . ASN A 1 428 ? -15.259 -17.110 -0.643 1.00 92.62 428 ASN A N 1
ATOM 3147 C CA . ASN A 1 428 ? -16.364 -16.306 -0.121 1.00 92.62 428 ASN A CA 1
ATOM 3148 C C . ASN A 1 428 ? -16.207 -14.817 -0.465 1.00 92.62 428 ASN A C 1
ATOM 3150 O O . ASN A 1 428 ? -17.188 -14.168 -0.831 1.00 92.62 428 ASN A O 1
ATOM 3154 N N . GLU A 1 429 ? -14.993 -14.265 -0.387 1.00 92.94 429 GLU A N 1
ATOM 3155 C CA . GLU A 1 429 ? -14.746 -12.874 -0.782 1.00 92.94 429 GLU A CA 1
ATOM 3156 C C . GLU A 1 429 ? -14.856 -12.660 -2.296 1.00 92.94 429 GLU A C 1
ATOM 3158 O O . GLU A 1 429 ? -15.415 -11.645 -2.725 1.00 92.94 429 GLU A O 1
ATOM 3163 N N . TYR A 1 430 ? -14.425 -13.633 -3.106 1.00 91.81 430 TYR A N 1
ATOM 3164 C CA . TYR A 1 430 ? -14.601 -13.617 -4.561 1.00 91.81 430 TYR A CA 1
ATOM 3165 C C . TYR A 1 430 ? -16.079 -13.473 -4.963 1.00 91.81 430 TYR A C 1
ATOM 3167 O O . TYR A 1 430 ? -16.408 -12.670 -5.837 1.00 91.81 430 TYR A O 1
ATOM 3175 N N . GLN A 1 431 ? -16.989 -14.191 -4.294 1.00 88.38 431 GLN A N 1
ATOM 3176 C CA . GLN A 1 431 ? -18.433 -14.110 -4.570 1.00 88.38 431 GLN A CA 1
ATOM 3177 C C . GLN A 1 431 ? -19.013 -12.711 -4.308 1.00 88.38 431 GLN A C 1
ATOM 3179 O O . GLN A 1 431 ? -19.960 -12.286 -4.970 1.00 88.38 431 GLN A O 1
ATOM 3184 N N . LYS A 1 432 ? -18.423 -11.968 -3.368 1.00 90.81 432 LYS A N 1
ATOM 3185 C CA . LYS A 1 432 ? -18.827 -10.599 -3.029 1.00 90.81 432 LYS A CA 1
ATOM 3186 C C . LYS A 1 432 ? -18.186 -9.548 -3.946 1.00 90.81 432 LYS A C 1
ATOM 3188 O O . LYS A 1 432 ? -18.778 -8.500 -4.184 1.00 90.81 432 LYS A O 1
ATOM 3193 N N . ALA A 1 433 ? -16.955 -9.767 -4.410 1.00 89.31 433 ALA A N 1
ATOM 3194 C CA . ALA A 1 433 ? -16.272 -8.919 -5.390 1.00 89.31 433 ALA A CA 1
ATOM 3195 C C . ALA A 1 433 ? -15.349 -9.766 -6.275 1.00 89.31 433 ALA A C 1
ATOM 3197 O O . ALA A 1 433 ? -14.278 -10.196 -5.850 1.00 89.31 433 ALA A O 1
ATOM 3198 N N . ARG A 1 434 ? -15.774 -9.981 -7.524 1.00 88.44 434 ARG A N 1
ATOM 3199 C CA . ARG A 1 434 ? -15.059 -10.832 -8.477 1.00 88.44 434 ARG A CA 1
ATOM 3200 C C . ARG A 1 434 ? -13.752 -10.185 -8.922 1.00 88.44 434 ARG A C 1
ATOM 3202 O O . ARG A 1 434 ? -13.761 -9.104 -9.509 1.00 88.44 434 ARG A O 1
ATOM 3209 N N . ASP A 1 435 ? -12.661 -10.913 -8.735 1.00 91.56 435 ASP A N 1
ATOM 3210 C CA . ASP A 1 435 ? -11.338 -10.591 -9.261 1.00 91.56 435 ASP A CA 1
ATOM 3211 C C . ASP A 1 435 ? -10.724 -11.852 -9.877 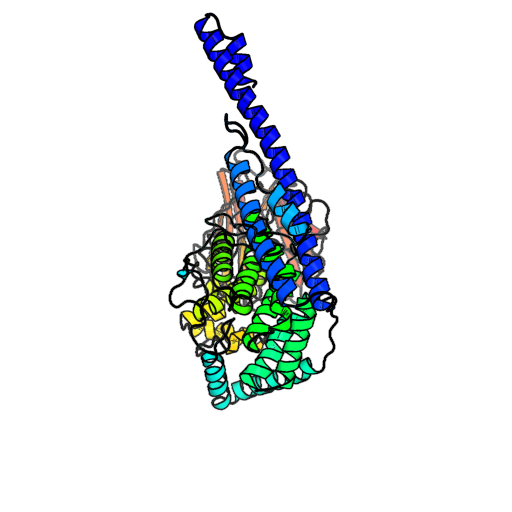1.00 91.56 435 ASP A C 1
ATOM 3213 O O . ASP A 1 435 ? -10.710 -12.919 -9.261 1.00 91.56 435 ASP A O 1
ATOM 3217 N N . VAL A 1 436 ? -10.249 -11.743 -11.118 1.00 91.81 436 VAL A N 1
ATOM 3218 C CA . VAL A 1 436 ? -9.773 -12.888 -11.911 1.00 91.81 436 VAL A CA 1
ATOM 3219 C C . VAL A 1 436 ? -8.536 -13.545 -11.304 1.00 91.81 436 VAL A C 1
ATOM 3221 O O . VAL A 1 436 ? -8.346 -14.749 -11.464 1.00 91.81 436 VAL A O 1
ATOM 3224 N N . ARG A 1 437 ? -7.730 -12.787 -10.550 1.00 94.31 437 ARG A N 1
ATOM 3225 C CA . ARG A 1 437 ? -6.518 -13.291 -9.890 1.00 94.31 437 ARG A CA 1
ATOM 3226 C C . ARG A 1 437 ? -6.840 -14.397 -8.891 1.00 94.31 437 ARG A C 1
ATOM 3228 O O . ARG A 1 437 ? -6.119 -15.388 -8.816 1.00 94.31 437 ARG A O 1
ATOM 3235 N N . LEU A 1 438 ? -7.982 -14.285 -8.212 1.00 93.31 438 LEU A N 1
ATOM 3236 C CA . LEU A 1 438 ? -8.461 -15.269 -7.236 1.00 93.31 438 LEU A CA 1
ATOM 3237 C C . LEU A 1 438 ? -8.814 -16.621 -7.880 1.00 93.31 438 LEU A C 1
ATOM 3239 O O . LEU A 1 438 ? -8.826 -17.641 -7.200 1.00 93.31 438 LEU A O 1
ATOM 3243 N N . LEU A 1 439 ? -9.082 -16.650 -9.190 1.00 90.00 439 LEU A N 1
ATOM 3244 C CA . LEU A 1 439 ? -9.371 -17.883 -9.930 1.00 90.00 439 LEU A CA 1
ATOM 3245 C C . LEU A 1 439 ? -8.117 -18.568 -10.473 1.00 90.00 439 LEU A C 1
ATOM 3247 O O . LEU A 1 439 ? -8.160 -19.767 -10.771 1.00 90.00 439 LEU A O 1
ATOM 3251 N N . TRP A 1 440 ? -7.027 -17.819 -10.642 1.00 94.12 440 TRP A N 1
ATOM 3252 C CA . TRP A 1 440 ? -5.729 -18.354 -11.051 1.00 94.12 440 TRP A CA 1
ATOM 3253 C C . TRP A 1 440 ? -4.932 -18.860 -9.853 1.00 94.12 440 TRP A C 1
ATOM 3255 O O . TRP A 1 440 ? -4.379 -19.955 -9.917 1.00 94.12 440 TRP A O 1
ATOM 3265 N N . TRP A 1 441 ? -4.943 -18.124 -8.741 1.00 96.06 441 TRP A N 1
ATOM 3266 C CA . TRP A 1 441 ? -4.313 -18.517 -7.476 1.00 96.06 441 TRP A CA 1
ATOM 3267 C C . TRP A 1 441 ? -5.212 -19.471 -6.679 1.00 96.06 441 TRP A C 1
ATOM 3269 O O . TRP A 1 441 ? -5.571 -19.221 -5.531 1.00 96.06 441 TRP A O 1
ATOM 3279 N N . TRP A 1 442 ? -5.631 -20.557 -7.326 1.00 92.88 442 TRP A N 1
ATOM 3280 C CA . TRP A 1 442 ? -6.627 -21.477 -6.792 1.00 92.88 442 TRP A CA 1
ATOM 3281 C C . TRP A 1 442 ? -6.006 -22.584 -5.938 1.00 92.88 442 TRP A C 1
ATOM 3283 O O . TRP A 1 442 ? -5.160 -23.347 -6.405 1.00 92.88 442 TRP A O 1
ATOM 3293 N N . THR A 1 443 ? -6.551 -22.745 -4.737 1.00 94.19 443 THR A N 1
ATOM 3294 C CA . THR A 1 443 ? -6.398 -23.927 -3.883 1.00 94.19 443 THR A CA 1
ATOM 3295 C C . THR A 1 443 ? -7.793 -24.489 -3.625 1.00 94.19 443 THR A C 1
ATOM 3297 O O . THR A 1 443 ? -8.719 -23.719 -3.381 1.00 94.19 443 THR A O 1
ATOM 3300 N N . SER A 1 444 ? -7.969 -25.815 -3.676 1.00 92.38 444 SER A N 1
ATOM 3301 C CA . SER A 1 444 ? -9.272 -26.436 -3.395 1.00 92.38 444 SER A CA 1
ATOM 3302 C C . SER A 1 444 ? -9.776 -26.027 -2.002 1.00 92.38 444 SER A C 1
ATOM 3304 O O . SER A 1 444 ? -9.088 -26.311 -1.016 1.00 92.38 444 SER A O 1
ATOM 3306 N N . PRO A 1 445 ? -10.937 -25.355 -1.902 1.00 94.75 445 PRO A N 1
ATOM 3307 C CA . PRO A 1 445 ? -11.412 -24.816 -0.638 1.00 94.75 445 PRO A CA 1
ATOM 3308 C C . PRO A 1 445 ? -12.032 -25.902 0.247 1.00 94.75 445 PRO A C 1
ATOM 3310 O O . PRO A 1 445 ? -12.673 -26.834 -0.238 1.00 94.75 445 PRO A O 1
ATOM 3313 N N . THR A 1 446 ? -11.883 -25.742 1.559 1.00 95.62 446 THR A N 1
ATOM 3314 C CA . THR A 1 446 ? -12.671 -26.449 2.581 1.00 95.62 446 THR A CA 1
ATOM 3315 C C . THR A 1 446 ? -13.558 -25.448 3.324 1.00 95.62 446 THR A C 1
ATOM 3317 O O . THR A 1 446 ? -13.736 -24.314 2.869 1.00 95.62 446 THR A O 1
ATOM 3320 N N . THR A 1 447 ? -14.151 -25.854 4.452 1.00 95.25 447 THR A N 1
ATOM 3321 C CA . THR A 1 447 ? -14.928 -24.954 5.310 1.00 95.25 447 THR A CA 1
ATOM 3322 C C . THR A 1 447 ? -14.132 -23.674 5.590 1.00 95.25 447 THR A C 1
ATOM 3324 O O . THR A 1 447 ? -13.023 -23.761 6.126 1.00 95.25 447 THR A O 1
ATOM 3327 N N . PRO A 1 448 ? -14.678 -22.491 5.249 1.00 92.75 448 PRO A N 1
ATOM 3328 C CA . PRO A 1 448 ? -13.987 -21.227 5.436 1.00 92.75 448 PRO A CA 1
ATOM 3329 C C . PRO A 1 448 ? -13.562 -21.044 6.888 1.00 92.75 448 PRO A C 1
ATOM 3331 O O . PRO A 1 448 ? -14.380 -21.188 7.807 1.00 92.75 448 PRO A O 1
ATOM 3334 N N . ARG A 1 449 ? -12.293 -20.680 7.087 1.00 90.06 449 ARG A N 1
ATOM 3335 C CA . ARG A 1 449 ? -11.791 -20.292 8.403 1.00 90.06 449 ARG A CA 1
ATOM 3336 C C . ARG A 1 449 ? -12.656 -19.161 8.969 1.00 90.06 449 ARG A C 1
ATOM 3338 O O . ARG A 1 449 ? -12.840 -18.131 8.325 1.00 90.06 449 ARG A O 1
ATOM 3345 N N . GLN A 1 450 ? -13.164 -19.363 10.181 1.00 89.75 450 GLN A N 1
ATOM 3346 C CA . GLN A 1 450 ? -13.923 -18.348 10.906 1.00 89.75 450 GLN A CA 1
ATOM 3347 C C . GLN A 1 450 ? -12.977 -17.405 11.665 1.00 89.75 450 GLN A C 1
ATOM 3349 O O . GLN A 1 450 ? -11.909 -17.853 12.102 1.00 89.75 450 GLN A O 1
ATOM 3354 N N . PRO A 1 451 ? -13.346 -16.123 11.834 1.00 92.12 451 PRO A N 1
ATOM 3355 C CA . PRO A 1 451 ? -12.567 -15.187 12.632 1.00 92.12 451 PRO A CA 1
ATOM 3356 C C . PRO A 1 451 ? -12.518 -15.635 14.094 1.00 92.12 451 PRO A C 1
ATOM 3358 O O . PRO A 1 451 ? -13.531 -16.024 14.678 1.00 92.12 451 PRO A O 1
ATOM 3361 N N . VAL A 1 452 ? -11.334 -15.549 14.696 1.00 93.44 452 VAL A N 1
ATOM 3362 C CA . VAL A 1 452 ? -11.114 -15.826 16.122 1.00 93.44 452 VAL A CA 1
ATOM 3363 C C . VAL A 1 452 ? -10.479 -14.626 16.807 1.00 93.44 452 VAL A C 1
ATOM 3365 O O . VAL A 1 452 ? -9.884 -13.768 16.158 1.00 93.44 452 VAL A O 1
ATOM 3368 N N . SER A 1 453 ? -10.586 -14.566 18.133 1.00 95.44 453 SER A N 1
ATOM 3369 C CA . SER A 1 453 ? -9.914 -13.528 18.908 1.00 95.44 453 SER A CA 1
ATOM 3370 C C . SER A 1 453 ? -8.406 -13.581 18.697 1.00 95.44 453 SER A C 1
ATOM 3372 O O . SER A 1 453 ? -7.783 -14.643 18.747 1.00 95.44 453 SER A O 1
ATOM 3374 N N . ALA A 1 454 ? -7.815 -12.419 18.461 1.00 94.75 454 ALA A N 1
ATOM 3375 C CA . ALA A 1 454 ? -6.460 -12.287 17.981 1.00 94.75 454 ALA A CA 1
ATOM 3376 C C . ALA A 1 454 ? -5.761 -11.070 18.575 1.00 94.75 454 ALA A C 1
ATOM 3378 O O . ALA A 1 454 ? -6.348 -10.012 18.798 1.00 94.75 454 ALA A O 1
ATOM 3379 N N . ARG A 1 455 ? -4.451 -11.224 18.758 1.00 95.75 455 ARG A N 1
ATOM 3380 C CA . ARG A 1 455 ? -3.530 -10.143 19.080 1.00 95.75 455 ARG A CA 1
ATOM 3381 C C . ARG A 1 455 ? -2.574 -9.933 17.914 1.00 95.75 455 ARG A C 1
ATOM 3383 O O . ARG A 1 455 ? -1.881 -10.867 17.518 1.00 95.75 455 ARG A O 1
ATOM 3390 N N . PHE A 1 456 ? -2.497 -8.697 17.451 1.00 96.06 456 PHE A N 1
ATOM 3391 C CA . PHE A 1 456 ? -1.533 -8.198 16.483 1.00 96.06 456 PHE A CA 1
ATOM 3392 C C . PHE A 1 456 ? -0.624 -7.201 17.206 1.00 96.06 456 PHE A C 1
ATOM 3394 O O . PHE A 1 456 ? -0.874 -5.997 17.231 1.00 96.06 456 PHE A O 1
ATOM 3401 N N . SER A 1 457 ? 0.383 -7.729 17.909 1.00 92.44 457 SER A N 1
ATOM 3402 C CA . SER A 1 457 ? 1.284 -6.935 18.757 1.00 92.44 457 SER A CA 1
ATOM 3403 C C . SER A 1 457 ? 2.043 -5.867 17.985 1.00 92.44 457 SER A C 1
ATOM 3405 O O . SER A 1 457 ? 2.238 -4.776 18.509 1.00 92.44 457 SER A O 1
ATOM 3407 N N . THR A 1 458 ? 2.500 -6.209 16.782 1.00 92.06 458 THR A N 1
ATOM 3408 C CA . THR A 1 458 ? 3.330 -5.339 15.954 1.00 92.06 458 THR A CA 1
ATOM 3409 C C . THR A 1 458 ? 2.437 -4.328 15.247 1.00 92.06 458 THR A C 1
ATOM 3411 O O . THR A 1 458 ? 2.731 -3.145 15.309 1.00 92.06 458 THR A O 1
ATOM 3414 N N . THR A 1 459 ? 1.296 -4.749 14.684 1.00 94.12 459 THR A N 1
ATOM 3415 C CA . THR A 1 459 ? 0.283 -3.811 14.154 1.00 94.12 459 THR A CA 1
ATOM 3416 C C . THR A 1 459 ? -0.259 -2.867 15.233 1.00 94.12 459 THR A C 1
ATOM 3418 O O . THR A 1 459 ? -0.622 -1.729 14.951 1.00 94.12 459 THR A O 1
ATOM 3421 N N . GLY A 1 460 ? -0.330 -3.334 16.480 1.00 95.31 460 GLY A N 1
ATOM 3422 C CA . GLY A 1 460 ? -0.948 -2.596 17.570 1.00 95.31 460 GLY A CA 1
ATOM 3423 C C . GLY A 1 460 ? -2.462 -2.775 17.628 1.00 95.31 460 GLY A C 1
ATOM 3424 O O . GLY A 1 460 ? -3.159 -1.822 17.946 1.00 95.31 460 GLY A O 1
ATOM 3425 N N . LEU A 1 461 ? -2.992 -3.970 17.365 1.00 97.25 461 LEU A N 1
ATOM 3426 C CA . LEU A 1 461 ? -4.434 -4.231 17.410 1.00 97.25 461 LEU A CA 1
ATOM 3427 C C . LEU A 1 461 ? -4.754 -5.504 18.202 1.00 97.25 461 LEU A C 1
ATOM 3429 O O . LEU A 1 461 ? -4.142 -6.550 17.996 1.00 97.25 461 LEU A O 1
ATOM 3433 N N . ALA A 1 462 ? -5.735 -5.442 19.096 1.00 97.44 462 ALA A N 1
ATOM 3434 C CA . ALA A 1 462 ? -6.344 -6.617 19.710 1.00 97.44 462 ALA A CA 1
ATOM 3435 C C . ALA A 1 462 ? -7.808 -6.696 19.286 1.00 97.44 462 ALA A C 1
ATOM 3437 O O . ALA A 1 462 ? -8.532 -5.717 19.440 1.00 97.44 462 ALA A O 1
ATOM 3438 N N . VAL A 1 463 ? -8.240 -7.849 18.778 1.00 97.31 463 VAL A N 1
ATOM 3439 C CA . VAL A 1 463 ? -9.618 -8.089 18.335 1.00 97.31 463 VAL A CA 1
ATOM 3440 C C . VAL A 1 463 ? -10.169 -9.292 19.081 1.00 97.31 463 VAL A C 1
ATOM 3442 O O . VAL A 1 463 ? -9.553 -10.352 19.118 1.00 97.31 463 VAL A O 1
ATOM 3445 N N . LEU A 1 464 ? -11.327 -9.120 19.699 1.00 97.31 464 LEU A N 1
ATOM 3446 C CA . LEU A 1 464 ? -12.062 -10.144 20.420 1.00 97.31 464 LEU A CA 1
ATOM 3447 C C . LEU A 1 464 ? -13.282 -10.523 19.591 1.00 97.31 464 LEU A C 1
ATOM 3449 O O . LEU A 1 464 ? -14.038 -9.645 19.179 1.00 97.31 464 LEU A O 1
ATOM 3453 N N . GLN A 1 465 ? -13.478 -11.817 19.375 1.00 94.56 465 GLN A N 1
ATOM 3454 C CA . GLN A 1 465 ? -14.556 -12.379 18.575 1.00 94.56 465 GLN A CA 1
ATOM 3455 C C . GLN A 1 465 ? -15.479 -13.230 19.450 1.00 94.56 465 GLN A C 1
ATOM 3457 O O . GLN A 1 465 ? -15.032 -14.060 20.243 1.00 94.56 465 GLN A O 1
ATOM 3462 N N . ALA A 1 466 ? -16.782 -13.045 19.274 1.00 91.81 466 ALA A N 1
ATOM 3463 C CA . ALA A 1 466 ? -17.831 -13.922 19.778 1.00 91.81 466 ALA A CA 1
ATOM 3464 C C . ALA A 1 466 ? -18.955 -14.011 18.725 1.00 91.81 466 ALA A C 1
ATOM 3466 O O . ALA A 1 466 ? -19.009 -13.178 17.818 1.00 91.81 466 ALA A O 1
ATOM 3467 N N . PRO A 1 467 ? -19.877 -14.989 18.803 1.00 88.38 467 PRO A N 1
ATOM 3468 C CA . PRO A 1 467 ? -20.969 -15.094 17.836 1.00 88.38 467 PRO A CA 1
ATOM 3469 C C . PRO A 1 467 ? -21.743 -13.774 17.682 1.00 88.38 467 PRO A C 1
ATOM 3471 O O . PRO A 1 467 ? -22.356 -13.281 18.630 1.00 88.38 467 PRO A O 1
ATOM 3474 N N . GLY A 1 468 ? -21.676 -13.186 16.483 1.00 88.69 468 GLY A N 1
ATOM 3475 C CA . GLY A 1 468 ? -22.338 -11.923 16.142 1.00 88.69 468 GLY A CA 1
ATOM 3476 C C . GLY A 1 468 ? -21.800 -10.674 16.853 1.00 88.69 468 GLY A C 1
ATOM 3477 O O . GLY A 1 468 ? -22.477 -9.647 16.808 1.00 88.69 468 GLY A O 1
ATOM 3478 N N . LYS A 1 469 ? -20.635 -10.744 17.516 1.00 93.50 469 LYS A N 1
ATOM 3479 C CA . LYS A 1 469 ? -20.027 -9.624 18.249 1.00 93.50 469 LYS A CA 1
ATOM 3480 C C . LYS A 1 469 ? -18.521 -9.555 18.041 1.00 93.50 469 LYS A C 1
ATOM 3482 O O . LYS A 1 469 ? -17.831 -10.568 18.131 1.00 93.50 469 LYS A O 1
ATOM 3487 N N . THR A 1 470 ? -18.015 -8.339 17.906 1.00 96.69 470 THR A N 1
ATOM 3488 C CA . THR A 1 470 ? -16.581 -8.066 17.850 1.00 96.69 470 THR A CA 1
ATOM 3489 C C . THR A 1 470 ? -16.278 -6.837 18.686 1.00 96.69 470 THR A C 1
ATOM 3491 O O . THR A 1 470 ? -16.974 -5.832 18.579 1.00 96.69 470 THR A O 1
ATOM 3494 N N . ALA A 1 471 ? -15.245 -6.907 19.516 1.00 97.69 471 ALA A N 1
ATOM 3495 C CA . ALA A 1 471 ? -14.708 -5.754 20.230 1.00 97.69 471 ALA A CA 1
ATOM 3496 C C . ALA A 1 471 ? -13.222 -5.626 19.912 1.00 97.69 471 ALA A C 1
ATOM 3498 O O . ALA A 1 471 ? -12.538 -6.645 19.825 1.00 97.69 471 ALA A O 1
ATOM 3499 N N . ALA A 1 472 ? -12.704 -4.410 19.774 1.00 97.69 472 ALA A N 1
ATOM 3500 C CA . ALA A 1 472 ? -11.279 -4.219 19.545 1.00 97.69 472 ALA A CA 1
ATOM 3501 C C . ALA A 1 472 ? -10.685 -3.103 20.398 1.00 97.69 472 ALA A C 1
ATOM 3503 O O . ALA A 1 472 ? -11.372 -2.158 20.785 1.00 97.69 472 ALA A O 1
ATOM 3504 N N . LEU A 1 473 ? -9.390 -3.240 20.684 1.00 98.25 473 LEU A N 1
ATOM 3505 C CA . LEU A 1 473 ? -8.565 -2.217 21.313 1.00 98.25 473 LEU A CA 1
ATOM 3506 C C . LEU A 1 473 ? -7.351 -1.915 20.436 1.00 98.25 473 LEU A C 1
ATOM 3508 O O . LEU A 1 473 ? -6.593 -2.819 20.068 1.00 98.25 473 LEU A O 1
ATOM 3512 N N . LYS A 1 474 ? -7.152 -0.629 20.157 1.00 97.69 474 LYS A N 1
ATOM 3513 C CA . LYS A 1 474 ? -5.976 -0.093 19.472 1.00 97.69 474 LYS A CA 1
ATOM 3514 C C . LYS A 1 474 ? -4.875 0.219 20.485 1.00 97.69 474 LYS A C 1
ATOM 3516 O O . LYS A 1 474 ? -5.086 0.928 21.465 1.00 97.69 474 LYS A O 1
ATOM 3521 N N . GLY A 1 475 ? -3.690 -0.318 20.245 1.00 96.50 475 GLY A N 1
ATOM 3522 C CA . GLY A 1 475 ? -2.436 0.047 20.899 1.00 96.50 475 GLY A CA 1
ATOM 3523 C C . GLY A 1 475 ? -1.413 0.438 19.836 1.00 96.50 475 GLY A C 1
ATOM 3524 O O . GLY A 1 475 ? -1.735 1.167 18.898 1.00 96.50 475 GLY A O 1
ATOM 3525 N N . GLY A 1 476 ? -0.185 -0.064 19.949 1.00 94.75 476 GLY A N 1
ATOM 3526 C CA . GLY A 1 476 ? 0.858 0.181 18.951 1.00 94.75 476 GLY A CA 1
ATOM 3527 C C . GLY A 1 476 ? 1.536 1.526 19.165 1.00 94.75 476 GLY A C 1
ATOM 3528 O O . GLY A 1 476 ? 2.024 1.782 20.261 1.00 94.75 476 GLY A O 1
ATOM 3529 N N . THR A 1 477 ? 1.601 2.368 18.134 1.00 94.12 477 THR A N 1
ATOM 3530 C CA . THR A 1 477 ? 2.336 3.641 18.163 1.00 94.12 477 THR A CA 1
ATOM 3531 C C . THR A 1 477 ? 1.545 4.789 17.535 1.00 94.12 477 THR A C 1
ATOM 3533 O O . THR A 1 477 ? 0.820 4.571 16.568 1.00 94.12 477 THR A O 1
ATOM 3536 N N . ASN A 1 478 ? 1.739 5.999 18.071 1.00 94.62 478 ASN A N 1
ATOM 3537 C CA . ASN A 1 478 ? 1.298 7.271 17.476 1.00 94.62 478 ASN A CA 1
ATOM 3538 C C . ASN A 1 478 ? 2.288 7.825 16.432 1.00 94.62 478 ASN A C 1
ATOM 3540 O O . ASN A 1 478 ? 2.005 8.816 15.766 1.00 94.62 478 ASN A O 1
ATOM 3544 N N . GLY A 1 479 ? 3.478 7.228 16.322 1.00 88.31 479 GLY A N 1
ATOM 3545 C CA . GLY A 1 479 ? 4.592 7.753 15.530 1.00 88.31 479 GLY A CA 1
ATOM 3546 C C . GLY A 1 479 ? 4.693 7.182 14.116 1.00 88.31 479 GLY A C 1
ATOM 3547 O O . GLY A 1 479 ? 5.768 7.250 13.526 1.00 88.31 479 GLY A O 1
ATOM 3548 N N . SER A 1 480 ? 3.627 6.572 13.591 1.00 86.31 480 SER A N 1
ATOM 3549 C CA . SER A 1 480 ? 3.624 5.999 12.239 1.00 86.31 480 SER A CA 1
ATOM 3550 C C . SER A 1 480 ? 3.022 6.966 11.223 1.00 86.31 480 SER A C 1
ATOM 3552 O O . SER A 1 480 ? 2.155 7.780 11.550 1.00 86.31 480 SER A O 1
ATOM 3554 N N . LEU A 1 481 ? 3.420 6.836 9.958 1.00 84.62 481 LEU A N 1
ATOM 3555 C CA . LEU A 1 481 ? 2.703 7.486 8.866 1.00 84.62 481 LEU A CA 1
ATOM 3556 C C . LEU A 1 481 ? 1.244 7.030 8.855 1.00 84.62 481 LEU A C 1
ATOM 3558 O O . LEU A 1 481 ? 0.928 5.914 9.270 1.00 84.62 481 LEU A O 1
ATOM 3562 N N . HIS A 1 482 ? 0.361 7.950 8.465 1.00 91.19 482 HIS A N 1
ATOM 3563 C CA . HIS A 1 482 ? -1.093 7.778 8.462 1.00 91.19 482 HIS A CA 1
ATOM 3564 C C . HIS A 1 482 ? -1.760 7.499 9.818 1.00 91.19 482 HIS A C 1
ATOM 3566 O O . HIS A 1 482 ? -2.986 7.534 9.888 1.00 91.19 482 HIS A O 1
ATOM 3572 N N . SER A 1 483 ? -0.998 7.314 10.900 1.00 92.25 483 SER A N 1
ATOM 3573 C CA . SER A 1 483 ? -1.555 7.121 12.239 1.00 92.25 483 SER A CA 1
ATOM 3574 C C . SER A 1 483 ? -2.240 8.375 12.784 1.00 92.25 483 SER A C 1
ATOM 3576 O O . SER A 1 483 ? -2.005 9.507 12.333 1.00 92.25 483 SER A O 1
ATOM 3578 N N . HIS A 1 484 ? -3.107 8.145 13.767 1.00 95.81 484 HIS A N 1
ATOM 3579 C CA . HIS A 1 484 ? -3.749 9.167 14.585 1.00 95.81 484 HIS A CA 1
ATOM 3580 C C . HIS A 1 484 ? -3.265 9.052 16.035 1.00 95.81 484 HIS A C 1
ATOM 3582 O O . HIS A 1 484 ? -2.579 8.097 16.397 1.00 95.81 484 HIS A O 1
ATOM 3588 N N . LEU A 1 485 ? -3.625 10.018 16.882 1.00 97.31 485 LEU A N 1
ATOM 3589 C CA . LEU A 1 485 ? -3.295 10.004 18.312 1.00 97.31 485 LEU A CA 1
ATOM 3590 C C . LEU A 1 485 ? -4.333 9.194 19.107 1.00 97.31 485 LEU A C 1
ATOM 3592 O O . LEU A 1 485 ? -5.080 9.746 19.924 1.00 97.31 485 LEU A O 1
ATOM 3596 N N . ASP A 1 486 ? -4.387 7.893 18.813 1.00 96.88 486 ASP A N 1
ATOM 3597 C CA . ASP A 1 486 ? -5.543 7.008 19.007 1.00 96.88 486 ASP A CA 1
ATOM 3598 C C . ASP A 1 486 ? -5.292 5.805 19.939 1.00 96.88 486 ASP A C 1
ATOM 3600 O O . ASP A 1 486 ? -6.075 4.847 19.958 1.00 96.88 486 ASP A O 1
ATOM 3604 N N . LEU A 1 487 ? -4.227 5.812 20.746 1.00 98.31 487 LEU A N 1
ATOM 3605 C CA . LEU A 1 487 ? -3.944 4.687 21.644 1.00 98.31 487 LEU A CA 1
ATOM 3606 C C . LEU A 1 487 ? -5.087 4.516 22.651 1.00 98.31 487 LEU A C 1
ATOM 3608 O O . LEU A 1 487 ? -5.579 5.478 23.242 1.00 98.31 487 LEU A O 1
ATOM 3612 N N . GLY A 1 488 ? -5.524 3.278 22.854 1.00 98.00 488 GLY A N 1
ATOM 3613 C CA . GLY A 1 488 ? -6.669 2.946 23.697 1.00 98.00 488 GLY A CA 1
ATOM 3614 C C . GLY A 1 488 ? -8.026 3.049 23.010 1.00 98.00 488 GLY A C 1
ATOM 3615 O O . GLY A 1 488 ? -9.037 2.818 23.679 1.00 98.00 488 GLY A O 1
ATOM 3616 N N . THR A 1 489 ? -8.071 3.363 21.712 1.00 98.06 489 THR A N 1
ATOM 3617 C CA . THR A 1 489 ? -9.331 3.408 20.962 1.00 98.06 489 THR A CA 1
ATOM 3618 C C . THR A 1 489 ? -10.052 2.074 21.039 1.00 98.06 489 THR A C 1
ATOM 3620 O O . THR A 1 489 ? -9.467 1.015 20.806 1.00 98.06 489 THR A O 1
ATOM 3623 N N . PHE A 1 490 ? -11.326 2.152 21.404 1.00 98.56 490 PHE A N 1
ATOM 3624 C CA . PHE A 1 490 ? -12.241 1.031 21.504 1.00 98.56 490 PHE A CA 1
ATOM 3625 C C . PHE A 1 490 ? -13.239 1.052 20.346 1.00 98.56 490 PHE A C 1
ATOM 3627 O O . PHE A 1 490 ? -13.840 2.091 20.079 1.00 98.56 490 PHE A O 1
ATOM 3634 N N . SER A 1 491 ? -13.454 -0.095 19.706 1.00 97.56 491 SER A N 1
ATOM 3635 C CA . SER A 1 491 ? -14.537 -0.295 18.738 1.00 97.56 491 SER A CA 1
ATOM 3636 C C . SER A 1 491 ? -15.390 -1.497 19.127 1.00 97.56 491 SER A C 1
ATOM 3638 O O . SER A 1 491 ? -14.916 -2.437 19.777 1.00 97.56 491 SER A O 1
ATOM 3640 N N . TYR A 1 492 ? -16.673 -1.454 18.762 1.00 98.12 492 TYR A N 1
ATOM 3641 C CA . TYR A 1 492 ? -17.624 -2.501 19.120 1.00 98.12 492 TYR A CA 1
ATOM 3642 C C . TYR A 1 492 ? -18.703 -2.683 18.058 1.00 98.12 492 TYR A C 1
ATOM 3644 O O . TYR A 1 492 ? -19.473 -1.769 17.755 1.00 98.12 492 TYR A O 1
ATOM 3652 N N . HIS A 1 493 ? -18.773 -3.910 17.556 1.00 96.94 493 HIS A N 1
ATOM 3653 C CA . HIS A 1 493 ? -19.778 -4.418 16.641 1.00 96.94 493 HIS A CA 1
ATOM 3654 C C . HIS A 1 493 ? -20.631 -5.464 17.359 1.00 96.94 493 HIS A C 1
ATOM 3656 O O . HIS A 1 493 ? -20.102 -6.363 18.016 1.00 96.94 493 HIS A O 1
ATOM 3662 N N . SER A 1 494 ? -21.952 -5.396 17.208 1.00 96.00 494 SER A N 1
ATOM 3663 C CA . SER A 1 494 ? -22.866 -6.405 17.746 1.00 96.00 494 SER A CA 1
ATOM 3664 C C . SER A 1 494 ? -24.150 -6.463 16.933 1.00 96.00 494 SER A C 1
ATOM 3666 O O . SER A 1 494 ? -24.723 -5.423 16.610 1.00 96.00 494 SER A O 1
ATOM 3668 N N . LYS A 1 495 ? -24.619 -7.681 16.629 1.00 93.06 495 LYS A N 1
ATOM 3669 C CA . LYS A 1 495 ? -25.885 -7.943 15.917 1.00 93.06 495 LYS A CA 1
ATOM 3670 C C . LYS A 1 495 ? -25.994 -7.186 14.581 1.00 93.06 495 LYS A C 1
ATOM 3672 O O . LYS A 1 495 ? -27.046 -6.647 14.239 1.00 93.06 495 LYS A O 1
ATOM 3677 N N . GLY A 1 496 ? -24.892 -7.141 13.830 1.00 92.69 496 GLY A N 1
ATOM 3678 C CA . GLY A 1 496 ? -24.837 -6.479 12.525 1.00 92.69 496 GLY A CA 1
ATOM 3679 C C . GLY A 1 496 ? -24.762 -4.950 12.586 1.00 92.69 496 GLY A C 1
ATOM 3680 O O . GLY A 1 496 ? -24.890 -4.312 11.546 1.00 92.69 496 GLY A O 1
ATOM 3681 N N . VAL A 1 497 ? -24.566 -4.358 13.770 1.00 94.94 497 VAL A N 1
ATOM 3682 C CA . VAL A 1 497 ? -24.456 -2.906 13.963 1.00 94.94 497 VAL A CA 1
ATOM 3683 C C . VAL A 1 497 ? -23.089 -2.558 14.543 1.00 94.94 497 VAL A C 1
ATOM 3685 O O . VAL A 1 497 ? -22.705 -3.073 15.594 1.00 94.94 497 VAL A O 1
ATOM 3688 N N . ASP A 1 498 ? -22.382 -1.644 13.879 1.00 94.94 498 ASP A N 1
ATOM 3689 C CA . ASP A 1 498 ? -21.214 -0.968 14.445 1.00 94.94 498 ASP A CA 1
ATOM 3690 C C . ASP A 1 498 ? -21.702 0.143 15.375 1.00 94.94 498 ASP A C 1
ATOM 3692 O O . ASP A 1 498 ? -22.260 1.149 14.924 1.00 94.94 498 ASP A O 1
ATOM 3696 N N . TRP A 1 499 ? -21.560 -0.083 16.678 1.00 97.62 499 TRP A N 1
ATOM 3697 C CA . TRP A 1 499 ? -22.033 0.823 17.722 1.00 97.62 499 TRP A CA 1
ATOM 3698 C C . TRP A 1 499 ? -21.001 1.885 18.059 1.00 97.62 499 TRP A C 1
ATOM 3700 O O . TRP A 1 499 ? -21.358 3.043 18.267 1.00 97.62 499 TRP A O 1
ATOM 3710 N N . ILE A 1 500 ? -19.735 1.476 18.120 1.00 97.94 500 ILE A N 1
ATOM 3711 C CA . ILE A 1 500 ? -18.598 2.337 18.429 1.00 97.94 500 ILE A CA 1
ATOM 3712 C C . ILE A 1 500 ? -17.648 2.265 17.246 1.00 97.94 500 ILE A C 1
ATOM 3714 O O . ILE A 1 500 ? -17.137 1.182 16.943 1.00 97.94 500 ILE A O 1
ATOM 3718 N N . ILE A 1 501 ? -17.452 3.400 16.583 1.00 95.69 501 ILE A N 1
ATOM 3719 C CA . ILE A 1 501 ? -16.769 3.485 15.290 1.00 95.69 501 ILE A CA 1
ATOM 3720 C C . ILE A 1 501 ? -15.567 4.417 15.355 1.00 95.69 501 ILE A C 1
ATOM 3722 O O . ILE A 1 501 ? -15.501 5.305 16.207 1.00 95.69 501 ILE A O 1
ATOM 3726 N N . ASP A 1 502 ? -14.636 4.220 14.428 1.00 95.44 502 ASP A N 1
ATOM 3727 C CA . ASP A 1 502 ? -13.582 5.189 14.166 1.00 95.44 502 ASP A CA 1
ATOM 3728 C C . ASP A 1 502 ? -14.090 6.275 13.184 1.00 95.44 502 ASP A C 1
ATOM 3730 O O . ASP A 1 502 ? -14.813 5.950 12.233 1.00 95.44 502 ASP A O 1
ATOM 3734 N N . PRO A 1 503 ? -13.766 7.568 13.387 1.00 95.06 503 PRO A N 1
ATOM 3735 C CA . PRO A 1 503 ? -14.154 8.642 12.463 1.00 95.06 503 PRO A CA 1
ATOM 3736 C C . PRO A 1 503 ? -13.529 8.533 11.061 1.00 95.06 503 PRO A C 1
ATOM 3738 O O . PRO A 1 503 ? -14.029 9.155 10.110 1.00 95.06 503 PRO A O 1
ATOM 3741 N N . GLY A 1 504 ? -12.443 7.769 10.928 1.00 93.75 504 GLY A N 1
ATOM 3742 C CA . GLY A 1 504 ? -11.672 7.585 9.709 1.00 93.75 504 GLY A CA 1
ATOM 3743 C C . GLY A 1 504 ? -10.775 8.770 9.355 1.00 93.75 504 GLY A C 1
ATOM 3744 O O . GLY A 1 504 ? -10.550 9.687 10.143 1.00 93.75 504 GLY A O 1
ATOM 3745 N N . ALA A 1 505 ? -10.274 8.767 8.121 1.00 92.69 505 ALA A N 1
ATOM 3746 C CA . ALA A 1 505 ? -9.301 9.752 7.647 1.00 92.69 505 ALA A CA 1
ATOM 3747 C C . ALA A 1 505 ? -9.838 11.199 7.569 1.00 92.69 505 ALA A C 1
ATOM 3749 O O . ALA A 1 505 ? -11.010 11.453 7.248 1.00 92.69 505 ALA A O 1
ATOM 3750 N N . GLY A 1 506 ? -8.935 12.157 7.811 1.00 89.56 506 GLY A N 1
ATOM 3751 C CA . GLY A 1 506 ? -9.128 13.578 7.510 1.00 89.56 506 GLY A CA 1
ATOM 3752 C C . GLY A 1 506 ? -8.981 13.902 6.025 1.00 89.56 506 GLY A C 1
ATOM 3753 O O . GLY A 1 506 ? -8.507 13.088 5.234 1.00 89.56 506 GLY A O 1
ATOM 3754 N N . SER A 1 507 ? -9.378 15.115 5.631 1.00 90.69 507 SER A N 1
ATOM 3755 C CA . SER A 1 507 ? -9.179 15.563 4.249 1.00 90.69 507 SER A CA 1
ATOM 3756 C C . SER A 1 507 ? -7.712 15.898 3.982 1.00 90.69 507 SER A C 1
ATOM 3758 O O . SER A 1 507 ? -7.130 16.767 4.629 1.00 90.69 507 SER A O 1
ATOM 3760 N N . TYR A 1 508 ? -7.130 15.274 2.958 1.00 89.88 508 TYR A N 1
ATOM 3761 C CA . TYR A 1 508 ? -5.731 15.505 2.571 1.00 89.88 508 TYR A CA 1
ATOM 3762 C C . TYR A 1 508 ? -5.529 16.848 1.864 1.00 89.88 508 TYR A C 1
ATOM 3764 O O . TYR A 1 508 ? -4.396 17.269 1.651 1.00 89.88 508 TYR A O 1
ATOM 3772 N N . SER A 1 509 ? -6.620 17.538 1.515 1.00 91.94 509 SER A N 1
ATOM 3773 C CA . SER A 1 509 ? -6.570 18.900 0.981 1.00 91.94 509 SER A CA 1
ATOM 3774 C C . SER A 1 509 ? -6.337 19.956 2.065 1.00 91.94 509 SER A C 1
ATOM 3776 O O . SER A 1 509 ? -6.184 21.132 1.740 1.00 91.94 509 SER A O 1
ATOM 3778 N N . LEU A 1 510 ? -6.367 19.574 3.347 1.00 91.19 510 LEU A N 1
ATOM 3779 C CA . LEU A 1 510 ? -6.137 20.501 4.447 1.00 91.19 510 LEU A CA 1
ATOM 3780 C C . LEU A 1 510 ? -4.679 20.999 4.435 1.00 91.19 510 LEU A C 1
ATOM 3782 O O . LEU A 1 510 ? -3.752 20.191 4.304 1.00 91.19 510 LEU A O 1
ATOM 3786 N N . PRO A 1 511 ? -4.439 22.314 4.606 1.00 92.75 511 PRO A N 1
ATOM 3787 C CA . PRO A 1 511 ? -3.086 22.859 4.656 1.00 92.75 511 PRO A CA 1
ATOM 3788 C C . PRO A 1 511 ? -2.232 22.156 5.715 1.00 92.75 511 PRO A C 1
ATOM 3790 O O . PRO A 1 511 ? -2.670 21.949 6.845 1.00 92.75 511 PRO A O 1
ATOM 3793 N N . GLY A 1 512 ? -1.018 21.744 5.354 1.00 88.12 512 GLY A N 1
ATOM 3794 C CA . GLY A 1 512 ? -0.111 21.086 6.295 1.00 88.12 512 GLY A CA 1
ATOM 3795 C C . GLY A 1 512 ? -0.635 19.767 6.880 1.00 88.12 512 GLY A C 1
ATOM 3796 O O . GLY A 1 512 ? -0.194 19.388 7.960 1.00 88.12 512 GLY A O 1
ATOM 3797 N N . TYR A 1 513 ? -1.532 19.038 6.201 1.00 90.19 513 TYR A N 1
ATOM 3798 C CA . TYR A 1 513 ? -2.029 17.736 6.684 1.00 90.19 513 TYR A CA 1
ATOM 3799 C C . TYR A 1 513 ? -0.911 16.716 6.974 1.00 90.19 513 TYR A C 1
ATOM 3801 O O . TYR A 1 513 ? -1.021 15.891 7.879 1.00 90.19 513 TYR A O 1
ATOM 3809 N N . PHE A 1 514 ? 0.192 16.777 6.226 1.00 88.44 514 PHE A N 1
ATOM 3810 C CA . PHE A 1 514 ? 1.380 15.942 6.443 1.00 88.44 514 PHE A CA 1
ATOM 3811 C C . PHE A 1 514 ? 2.497 16.663 7.218 1.00 88.44 514 PHE A C 1
ATOM 3813 O O . PHE A 1 514 ? 3.603 16.145 7.334 1.00 88.44 514 PHE A O 1
ATOM 3820 N N . SER A 1 515 ? 2.227 17.857 7.756 1.00 88.69 515 SER A N 1
ATOM 3821 C CA . SER A 1 515 ? 3.164 18.581 8.620 1.00 88.69 515 SER A CA 1
ATOM 3822 C C . SER A 1 515 ? 3.254 17.914 9.989 1.00 88.69 515 SER A C 1
ATOM 3824 O O . SER A 1 515 ? 2.237 17.546 10.579 1.00 88.69 515 SER A O 1
ATOM 3826 N N . SER A 1 516 ? 4.466 17.848 10.540 1.00 85.12 516 SER A N 1
ATOM 3827 C CA . SER A 1 516 ? 4.729 17.310 11.878 1.00 85.12 516 SER A CA 1
ATOM 3828 C C . SER A 1 516 ? 4.064 18.101 13.009 1.00 85.12 516 SER A C 1
ATOM 3830 O O . SER A 1 516 ? 3.905 17.561 14.103 1.00 85.12 516 SER A O 1
ATOM 3832 N N . THR A 1 517 ? 3.661 19.352 12.768 1.00 86.75 517 THR A N 1
ATOM 3833 C CA . THR A 1 517 ? 3.048 20.229 13.778 1.00 86.75 517 THR A CA 1
ATOM 3834 C C . THR A 1 517 ? 1.570 20.493 13.518 1.00 86.75 517 THR A C 1
ATOM 3836 O O . THR A 1 517 ? 0.766 20.424 14.444 1.00 86.75 517 THR A O 1
ATOM 3839 N N . GLN A 1 518 ? 1.191 20.776 12.268 1.00 91.44 518 GLN A N 1
ATOM 3840 C CA . GLN A 1 518 ? -0.168 21.212 11.940 1.00 91.44 518 GLN A CA 1
ATOM 3841 C C . GLN A 1 518 ? -1.173 20.057 11.896 1.00 91.44 518 GLN A C 1
ATOM 3843 O O . GLN A 1 518 ? -2.320 20.256 12.294 1.00 91.44 518 GLN A O 1
ATOM 3848 N N . ARG A 1 519 ? -0.753 18.851 11.480 1.00 92.75 519 ARG A N 1
ATOM 3849 C CA . ARG A 1 519 ? -1.626 17.669 11.351 1.00 92.75 519 ARG A CA 1
ATOM 3850 C C . ARG A 1 519 ? -2.485 17.458 12.595 1.00 92.75 519 ARG A C 1
ATOM 3852 O O . ARG A 1 519 ? -3.704 17.413 12.504 1.00 92.75 519 ARG A O 1
ATOM 3859 N N . TRP A 1 520 ? -1.841 17.457 13.758 1.00 93.56 520 TRP A N 1
ATOM 3860 C CA . TRP A 1 520 ? -2.435 17.109 15.052 1.00 93.56 520 TRP A CA 1
ATOM 3861 C C . TRP A 1 520 ? -3.404 18.154 15.617 1.00 93.56 520 TRP A C 1
ATOM 3863 O O . TRP A 1 520 ? -3.984 17.937 16.683 1.00 93.56 520 TRP A O 1
ATOM 3873 N N . THR A 1 521 ? -3.568 19.287 14.926 1.00 93.69 521 THR A N 1
ATOM 3874 C CA . THR A 1 521 ? -4.585 20.300 15.242 1.00 93.69 521 THR A CA 1
ATOM 3875 C C . THR A 1 521 ? -5.945 19.970 14.625 1.00 93.69 521 THR A C 1
ATOM 3877 O O . THR A 1 521 ? -6.964 20.469 15.098 1.00 93.69 521 THR A O 1
ATOM 3880 N N . TYR A 1 522 ? -5.983 19.102 13.607 1.00 95.88 522 TYR A N 1
ATOM 3881 C CA . TYR A 1 522 ? -7.225 18.643 12.993 1.00 95.88 522 TYR A CA 1
ATOM 3882 C C . TYR A 1 522 ? -7.906 17.588 13.853 1.00 95.88 522 TYR A C 1
ATOM 3884 O O . TYR A 1 522 ? -7.254 16.667 14.353 1.00 95.88 522 TYR A O 1
ATOM 3892 N N . TRP A 1 523 ? -9.231 17.696 13.978 1.00 96.31 523 TRP A N 1
ATOM 3893 C CA . TRP A 1 523 ? -10.004 16.884 14.909 1.00 96.31 523 TRP A CA 1
ATOM 3894 C C . TRP A 1 523 ? -9.804 15.389 14.648 1.00 96.31 523 TRP A C 1
ATOM 3896 O O . TRP A 1 523 ? -9.346 14.706 15.562 1.00 96.31 523 TRP A O 1
ATOM 3906 N N . LYS A 1 524 ? -10.001 14.909 13.411 1.00 95.62 524 LYS A N 1
ATOM 3907 C CA . LYS A 1 524 ? -9.868 13.480 13.052 1.00 95.62 524 LYS A CA 1
ATOM 3908 C C . LYS A 1 524 ? -8.518 12.821 13.344 1.00 95.62 524 LYS A C 1
ATOM 3910 O O . LYS A 1 524 ? -8.476 11.614 13.483 1.00 95.62 524 LYS A O 1
ATOM 3915 N N . THR A 1 525 ? -7.419 13.575 13.423 1.00 95.88 525 THR A N 1
ATOM 3916 C CA . THR A 1 525 ? -6.094 12.993 13.748 1.00 95.88 525 THR A CA 1
ATOM 3917 C C . THR A 1 525 ? -5.714 13.164 15.220 1.00 95.88 525 THR A C 1
ATOM 3919 O O . THR A 1 525 ? -4.691 12.649 15.678 1.00 95.88 525 THR A O 1
ATOM 3922 N N . SER A 1 526 ? -6.524 13.920 15.963 1.00 96.56 526 SER A N 1
ATOM 3923 C CA . SER A 1 526 ? -6.319 14.250 17.367 1.00 96.56 526 SER A CA 1
ATOM 3924 C C . SER A 1 526 ? -6.976 13.217 18.282 1.00 96.56 526 SER A C 1
ATOM 3926 O O . SER A 1 526 ? -7.999 12.616 17.946 1.00 96.56 526 SER A O 1
ATOM 3928 N N . THR A 1 527 ? -6.480 13.108 19.515 1.00 97.75 527 THR A N 1
ATOM 3929 C CA . THR A 1 527 ? -7.071 12.261 20.566 1.00 97.75 527 THR A CA 1
ATOM 3930 C C . THR A 1 527 ? -8.520 12.646 20.875 1.00 97.75 527 THR A C 1
ATOM 3932 O O . THR A 1 527 ? -9.301 11.837 21.379 1.00 97.75 527 THR A O 1
ATOM 3935 N N . ALA A 1 528 ? -8.924 13.884 20.569 1.00 96.69 528 ALA A N 1
ATOM 3936 C CA . ALA A 1 528 ? -10.288 14.344 20.781 1.00 96.69 528 ALA A CA 1
ATOM 3937 C C . ALA A 1 528 ? -11.327 13.597 19.934 1.00 96.69 528 ALA A C 1
ATOM 3939 O O . ALA A 1 528 ? -12.495 13.584 20.328 1.00 96.69 528 ALA A O 1
ATOM 3940 N N . SER A 1 529 ? -10.911 12.977 18.828 1.00 96.94 529 SER A N 1
ATOM 3941 C CA . SER A 1 529 ? -11.804 12.296 17.893 1.00 96.94 529 SER A CA 1
ATOM 3942 C C . SER A 1 529 ? -11.985 10.807 18.134 1.00 96.94 529 SER A C 1
ATOM 3944 O O . SER A 1 529 ? -12.857 10.229 17.505 1.00 96.94 529 SER A O 1
ATOM 3946 N N . HIS A 1 530 ? -11.243 10.190 19.057 1.00 97.88 530 HIS A N 1
ATOM 3947 C CA . HIS A 1 530 ? -11.276 8.737 19.224 1.00 97.88 530 HIS A CA 1
ATOM 3948 C C . HIS A 1 530 ? -11.951 8.277 20.517 1.00 97.88 530 HIS A C 1
ATOM 3950 O O . HIS A 1 530 ? -12.044 9.004 21.513 1.00 97.88 530 HIS A O 1
ATOM 3956 N N . SER A 1 531 ? -12.401 7.021 20.502 1.00 98.44 531 SER A N 1
ATOM 3957 C CA . SER A 1 531 ? -13.051 6.330 21.620 1.00 98.44 531 SER A CA 1
ATOM 3958 C C . SER A 1 531 ? -12.037 5.881 22.681 1.00 98.44 531 SER A C 1
ATOM 3960 O O . SER A 1 531 ? -11.846 4.683 22.897 1.00 98.44 531 SER A O 1
ATOM 3962 N N . THR A 1 532 ? -11.343 6.832 23.314 1.00 98.31 532 THR A N 1
ATOM 3963 C CA . THR A 1 532 ? -10.260 6.593 24.286 1.00 98.31 532 THR A CA 1
ATOM 3964 C C . THR A 1 532 ? -10.495 7.273 25.648 1.00 98.31 532 THR A C 1
ATOM 3966 O O . THR A 1 532 ? -11.486 7.980 25.845 1.00 98.31 532 THR A O 1
ATOM 3969 N N . ILE A 1 533 ? -9.604 7.028 26.615 1.00 97.88 533 ILE A N 1
ATOM 3970 C CA . ILE A 1 533 ? -9.475 7.823 27.842 1.00 97.88 533 ILE A CA 1
ATOM 3971 C C . ILE A 1 533 ? -8.247 8.730 27.714 1.00 97.88 533 ILE A C 1
ATOM 3973 O O . ILE A 1 533 ? -7.165 8.282 27.336 1.00 97.88 533 ILE A O 1
ATOM 3977 N N . SER A 1 534 ? -8.411 10.020 27.998 1.00 97.31 534 SER A N 1
ATOM 3978 C CA . SER A 1 534 ? -7.353 11.024 27.844 1.00 97.31 534 SER A CA 1
ATOM 3979 C C . SER A 1 534 ? -7.392 12.053 28.971 1.00 97.31 534 SER A C 1
ATOM 3981 O O . SER A 1 534 ? -8.384 12.152 29.694 1.00 97.31 534 SER A O 1
ATOM 3983 N N . ASP A 1 535 ? -6.348 12.874 29.094 1.00 96.56 535 ASP A N 1
ATOM 3984 C CA . ASP A 1 535 ? -6.508 14.158 29.780 1.00 96.56 535 ASP A CA 1
ATOM 3985 C C . ASP A 1 535 ? -7.529 15.016 29.028 1.00 96.56 535 ASP A C 1
ATOM 3987 O O . ASP A 1 535 ? -7.597 15.006 27.791 1.00 96.56 535 ASP A O 1
ATOM 3991 N N . SER A 1 536 ? -8.306 15.791 29.774 1.00 93.94 536 SER A N 1
ATOM 3992 C CA . SER A 1 536 ? -9.257 16.734 29.196 1.00 93.94 536 SER A CA 1
ATOM 3993 C C . SER A 1 536 ? -8.520 17.802 28.381 1.00 93.94 536 SER A C 1
ATOM 3995 O O . SER A 1 536 ? -7.629 18.483 28.886 1.00 93.94 536 SER A O 1
ATOM 3997 N N . GLY A 1 537 ? -8.880 17.934 27.101 1.00 92.06 537 GLY A N 1
ATOM 3998 C CA . GLY A 1 537 ? -8.340 18.960 26.203 1.00 92.06 537 GLY A CA 1
ATOM 3999 C C . GLY A 1 537 ? -6.890 18.758 25.746 1.00 92.06 537 GLY A C 1
ATOM 4000 O O . GLY A 1 537 ? -6.325 19.679 25.161 1.00 92.06 537 GLY A O 1
ATOM 4001 N N . LYS A 1 538 ? -6.272 17.592 25.989 1.00 95.38 538 LYS A N 1
ATOM 4002 C CA . LYS A 1 538 ? -4.890 17.318 25.557 1.00 95.38 538 LYS A CA 1
ATOM 4003 C C . LYS A 1 538 ? -4.808 16.113 24.629 1.00 95.38 538 LYS A C 1
ATOM 4005 O O . LYS A 1 538 ? -5.459 15.091 24.844 1.00 95.38 538 LYS A O 1
ATOM 4010 N N . ASN A 1 539 ? -3.948 16.240 23.626 1.00 97.31 539 ASN A N 1
ATOM 4011 C CA . ASN A 1 539 ? -3.538 15.132 22.778 1.00 97.31 539 ASN A CA 1
ATOM 4012 C C . ASN A 1 539 ? -2.566 14.205 23.511 1.00 97.31 539 ASN A C 1
ATOM 4014 O O . ASN A 1 539 ? -1.768 14.645 24.344 1.00 97.31 539 ASN A O 1
ATOM 4018 N N . GLN A 1 540 ? -2.603 12.926 23.147 1.00 97.75 540 GLN A N 1
ATOM 4019 C CA . GLN A 1 540 ? -1.552 11.979 23.500 1.00 97.75 540 GLN A CA 1
ATOM 4020 C C . GLN A 1 540 ? -0.204 12.411 22.891 1.00 97.75 540 GLN A C 1
ATOM 4022 O O . GLN A 1 540 ? -0.182 13.074 21.850 1.00 97.75 540 GLN A O 1
ATOM 4027 N N . PRO A 1 541 ? 0.938 12.014 23.483 1.00 96.94 541 PRO A N 1
ATOM 4028 C CA . PRO A 1 541 ? 2.246 12.290 22.898 1.00 96.94 541 PRO A CA 1
ATOM 4029 C C . PRO A 1 541 ? 2.416 11.653 21.509 1.00 96.94 541 PRO A C 1
ATOM 4031 O O . PRO A 1 541 ? 2.014 10.508 21.289 1.00 96.94 541 PRO A O 1
ATOM 4034 N N . LEU A 1 542 ? 3.082 12.368 20.594 1.00 95.00 542 LEU A N 1
ATOM 4035 C CA . LEU A 1 542 ? 3.313 11.924 19.206 1.00 95.00 542 LEU A CA 1
ATOM 4036 C C . LEU A 1 542 ? 4.160 10.647 19.111 1.00 95.00 542 LEU A C 1
ATOM 4038 O O . LEU A 1 542 ? 4.043 9.881 18.166 1.00 95.00 542 LEU A O 1
ATOM 4042 N N . THR A 1 543 ? 5.021 10.410 20.099 1.00 94.56 543 THR A N 1
ATOM 4043 C CA . THR A 1 543 ? 5.914 9.245 20.157 1.00 94.56 543 THR A CA 1
ATOM 4044 C C . THR A 1 543 ? 5.410 8.158 21.105 1.00 94.56 543 THR A C 1
ATOM 4046 O O . THR A 1 543 ? 6.132 7.198 21.378 1.00 94.56 543 THR A O 1
ATOM 4049 N N . ALA A 1 544 ? 4.189 8.294 21.639 1.00 96.88 544 ALA A N 1
ATOM 4050 C CA . ALA A 1 544 ? 3.641 7.321 22.571 1.00 96.88 544 ALA A CA 1
ATOM 4051 C C . ALA A 1 544 ? 3.531 5.935 21.920 1.00 96.88 544 ALA A C 1
ATOM 4053 O O . ALA A 1 544 ? 3.198 5.793 20.738 1.00 96.88 544 ALA A O 1
ATOM 4054 N N . THR A 1 545 ? 3.796 4.908 22.726 1.00 97.31 545 THR A N 1
ATOM 4055 C CA . THR A 1 545 ? 3.581 3.509 22.360 1.00 97.31 545 THR A CA 1
ATOM 4056 C C . THR A 1 545 ? 2.788 2.804 23.451 1.00 97.31 545 THR A C 1
ATOM 4058 O O . THR A 1 545 ? 3.020 3.028 24.637 1.00 97.31 545 THR A O 1
ATOM 4061 N N . ALA A 1 546 ? 1.833 1.966 23.062 1.00 97.12 546 ALA A N 1
ATOM 4062 C CA . ALA A 1 546 ? 0.952 1.263 23.983 1.00 97.12 546 ALA A CA 1
ATOM 4063 C C . ALA A 1 546 ? 0.986 -0.242 23.710 1.00 97.12 546 ALA A C 1
ATOM 4065 O O . ALA A 1 546 ? 0.547 -0.719 22.659 1.00 97.12 546 ALA A O 1
ATOM 4066 N N . ALA A 1 547 ? 1.516 -0.996 24.673 1.00 95.69 547 ALA A N 1
ATOM 4067 C CA . ALA A 1 547 ? 1.584 -2.447 24.591 1.00 95.69 547 ALA A CA 1
ATOM 4068 C C . ALA A 1 547 ? 0.193 -3.067 24.776 1.00 95.69 547 ALA A C 1
ATOM 4070 O O . ALA A 1 547 ? -0.592 -2.623 25.613 1.00 95.69 547 ALA A O 1
ATOM 4071 N N . LEU A 1 548 ? -0.087 -4.125 24.015 1.00 93.88 548 LEU A N 1
ATOM 4072 C CA . LEU A 1 548 ? -1.341 -4.878 24.072 1.00 93.88 548 LEU A CA 1
ATOM 4073 C C . LEU A 1 548 ? -1.128 -6.255 24.689 1.00 93.88 548 LEU A C 1
ATOM 4075 O O . LEU A 1 548 ? -0.048 -6.827 24.569 1.00 93.88 548 LEU A O 1
ATOM 4079 N N . ALA A 1 549 ? -2.181 -6.831 25.260 1.00 90.62 549 ALA A N 1
ATOM 4080 C CA . ALA A 1 549 ? -2.277 -8.249 25.579 1.00 90.62 549 ALA A CA 1
ATOM 4081 C C . ALA A 1 549 ? -3.707 -8.769 25.364 1.00 90.62 549 ALA A C 1
ATOM 4083 O O . ALA A 1 549 ? -4.673 -8.030 25.520 1.00 90.62 549 ALA A O 1
ATOM 4084 N N . VAL A 1 550 ? -3.832 -10.053 25.018 1.00 92.00 550 VAL A N 1
ATOM 4085 C CA . VAL A 1 550 ? -5.111 -10.779 24.924 1.00 92.00 550 VAL A CA 1
ATOM 4086 C C . VAL A 1 550 ? -5.031 -11.942 25.917 1.00 92.00 550 VAL A C 1
ATOM 4088 O O . VAL A 1 550 ? -4.629 -13.039 25.535 1.00 92.00 550 VAL A O 1
ATOM 4091 N N . PRO A 1 551 ? -5.266 -11.694 27.223 1.00 91.56 551 PRO A N 1
ATOM 4092 C CA . PRO A 1 551 ? -5.097 -12.706 28.272 1.00 91.56 551 PRO A CA 1
ATOM 4093 C C . PRO A 1 551 ? -6.107 -13.859 28.192 1.00 91.56 551 PRO A C 1
ATOM 4095 O O . PRO A 1 551 ? -5.900 -14.890 28.822 1.00 91.56 551 PRO A O 1
ATOM 4098 N N . SER A 1 552 ? -7.203 -13.700 27.446 1.00 92.81 552 SER A N 1
ATOM 4099 C CA . SER A 1 552 ? -8.175 -14.764 27.178 1.00 92.81 552 SER A CA 1
ATOM 4100 C C . SER A 1 552 ? -8.874 -14.526 25.833 1.00 92.81 552 SER A C 1
ATOM 4102 O O . SER A 1 552 ? -8.848 -13.399 25.336 1.00 92.81 552 SER A O 1
ATOM 4104 N N . PRO A 1 553 ? -9.560 -15.526 25.246 1.00 90.12 553 PRO A N 1
ATOM 4105 C CA . PRO A 1 553 ? -10.317 -15.337 24.006 1.00 90.12 553 PRO A CA 1
ATOM 4106 C C . PRO A 1 553 ? -11.395 -14.249 24.085 1.00 90.12 553 PRO A C 1
ATOM 4108 O O . PRO A 1 553 ? -11.831 -13.747 23.059 1.00 90.12 553 PRO A O 1
ATOM 4111 N N . THR A 1 554 ? -11.836 -13.856 25.276 1.00 94.94 554 THR A N 1
ATOM 4112 C CA . THR A 1 554 ? -12.851 -12.813 25.461 1.00 94.94 554 THR A CA 1
ATOM 4113 C C . THR A 1 554 ? -12.298 -11.562 26.130 1.00 94.94 554 THR A C 1
ATOM 4115 O O . THR A 1 554 ? -13.084 -10.682 26.454 1.00 94.94 554 THR A O 1
ATOM 4118 N N . GLY A 1 555 ? -10.984 -11.444 26.339 1.00 97.06 555 GLY A N 1
ATOM 4119 C CA . GLY A 1 555 ? -10.387 -10.341 27.089 1.00 97.06 555 GLY A CA 1
ATOM 4120 C C . GLY A 1 555 ? -9.157 -9.752 26.409 1.00 97.06 555 GLY A C 1
ATOM 4121 O O . GLY A 1 555 ? -8.253 -10.489 26.026 1.00 97.06 555 GLY A O 1
ATOM 4122 N N . ALA A 1 556 ? -9.095 -8.426 26.320 1.00 97.81 556 ALA A N 1
ATOM 4123 C CA . ALA A 1 556 ? -7.948 -7.664 25.833 1.00 97.81 556 ALA A CA 1
ATOM 4124 C C . ALA A 1 556 ? -7.597 -6.541 26.814 1.00 97.81 556 ALA A C 1
ATOM 4126 O O . ALA A 1 556 ? -8.473 -6.013 27.495 1.00 97.81 556 ALA A O 1
ATOM 4127 N N . VAL A 1 557 ? -6.323 -6.159 26.874 1.00 97.94 557 VAL A N 1
ATOM 4128 C CA . VAL A 1 557 ? -5.831 -5.038 27.681 1.00 97.94 557 VAL A CA 1
ATOM 4129 C C . VAL A 1 557 ? -4.763 -4.261 26.921 1.00 97.94 557 VAL A C 1
ATOM 4131 O O . VAL A 1 557 ? -3.955 -4.847 26.201 1.00 97.94 557 VAL A O 1
ATOM 4134 N N . VAL A 1 558 ? -4.762 -2.944 27.092 1.00 98.25 558 VAL A N 1
ATOM 4135 C CA . VAL A 1 558 ? -3.760 -2.019 26.569 1.00 98.25 558 VAL A CA 1
ATOM 4136 C C . VAL A 1 558 ? -3.182 -1.181 27.709 1.00 98.25 558 VAL A C 1
ATOM 4138 O O . VAL A 1 558 ? -3.914 -0.705 28.580 1.00 98.25 558 VAL A O 1
ATOM 4141 N N . ASP A 1 559 ? -1.859 -1.026 27.710 1.00 98.25 559 ASP A N 1
ATOM 4142 C CA . ASP A 1 559 ? -1.134 -0.155 28.635 1.00 98.25 559 ASP A CA 1
ATOM 4143 C C . ASP A 1 559 ? -1.007 1.250 28.041 1.00 98.25 559 ASP A C 1
ATOM 4145 O O . ASP A 1 559 ? -0.321 1.464 27.042 1.00 98.25 559 ASP A O 1
ATOM 4149 N N . LEU A 1 560 ? -1.684 2.208 28.666 1.00 98.56 560 LEU A N 1
ATOM 4150 C CA . LEU A 1 560 ? -1.783 3.597 28.237 1.00 98.56 560 LEU A CA 1
ATOM 4151 C C . LEU A 1 560 ? -0.819 4.524 28.979 1.00 98.56 560 LEU A C 1
ATOM 4153 O O . LEU A 1 560 ? -0.923 5.734 28.812 1.00 98.56 560 LEU A O 1
ATOM 4157 N N . ARG A 1 561 ? 0.136 4.025 29.775 1.00 98.19 561 ARG A N 1
ATOM 4158 C CA . ARG A 1 561 ? 1.034 4.905 30.551 1.00 98.19 561 ARG A CA 1
ATOM 4159 C C . ARG A 1 561 ? 1.822 5.886 29.679 1.00 98.19 561 ARG A C 1
ATOM 4161 O O . ARG A 1 561 ? 2.010 7.031 30.075 1.00 98.19 561 ARG A O 1
ATOM 4168 N N . ALA A 1 562 ? 2.237 5.481 28.478 1.00 98.06 562 ALA A N 1
ATOM 4169 C CA . ALA A 1 562 ? 2.905 6.387 27.538 1.00 98.06 562 ALA A CA 1
ATOM 4170 C C . ALA A 1 562 ? 1.938 7.381 26.865 1.00 98.06 562 ALA A C 1
ATOM 4172 O O . ALA A 1 562 ? 2.350 8.472 26.484 1.00 98.06 562 ALA A O 1
ATOM 4173 N N . ALA A 1 563 ? 0.659 7.017 26.728 1.00 97.69 563 ALA A N 1
ATOM 4174 C CA . ALA A 1 563 ? -0.398 7.895 26.224 1.00 97.69 563 ALA A CA 1
ATOM 4175 C C . ALA A 1 563 ? -0.889 8.889 27.298 1.00 97.69 563 ALA A C 1
ATOM 4177 O O . ALA A 1 563 ? -1.328 9.989 26.975 1.00 97.69 563 ALA A O 1
ATOM 4178 N N . LEU A 1 564 ? -0.770 8.509 28.574 1.00 97.19 564 LEU A N 1
ATOM 4179 C CA . LEU A 1 564 ? -1.089 9.283 29.773 1.00 97.19 564 LEU A CA 1
ATOM 4180 C C . LEU A 1 564 ? 0.175 9.457 30.635 1.00 97.19 564 LEU A C 1
ATOM 4182 O O . LEU A 1 564 ? 0.260 8.890 31.735 1.00 97.19 564 LEU A O 1
ATOM 4186 N N . PRO A 1 565 ? 1.171 10.231 30.162 1.00 96.06 565 PRO A N 1
ATOM 4187 C CA . PRO A 1 565 ? 2.443 10.378 30.860 1.00 96.06 565 PRO A CA 1
ATOM 4188 C C . PRO A 1 565 ? 2.235 10.874 32.297 1.00 96.06 565 PRO A C 1
ATOM 4190 O O . PRO A 1 565 ? 1.327 11.662 32.575 1.00 96.06 565 PRO A O 1
ATOM 4193 N N . GLY A 1 566 ? 3.056 10.372 33.222 1.00 95.31 566 GLY A N 1
ATOM 4194 C CA . GLY A 1 566 ? 2.972 10.669 34.658 1.00 95.31 566 GLY A CA 1
ATOM 4195 C C . GLY A 1 566 ? 2.034 9.762 35.466 1.00 95.31 566 GLY A C 1
ATOM 4196 O O . GLY A 1 566 ? 1.997 9.876 36.688 1.00 95.31 566 GLY A O 1
ATOM 4197 N N . THR A 1 567 ? 1.298 8.845 34.830 1.00 97.69 567 THR A N 1
ATOM 4198 C CA . THR A 1 567 ? 0.537 7.804 35.545 1.00 97.69 567 THR A CA 1
ATOM 4199 C C . THR A 1 567 ? 1.456 6.682 36.044 1.00 97.69 567 THR A C 1
ATOM 4201 O O . THR A 1 567 ? 2.395 6.279 35.358 1.00 97.69 567 THR A O 1
ATOM 4204 N N . THR A 1 568 ? 1.179 6.139 37.232 1.00 97.88 568 THR A N 1
ATOM 4205 C CA . THR A 1 568 ? 1.840 4.918 37.737 1.00 97.88 568 THR A CA 1
ATOM 4206 C C . THR A 1 568 ? 1.157 3.658 37.209 1.00 97.88 568 THR A C 1
ATOM 4208 O O . THR A 1 568 ? 1.805 2.631 37.010 1.00 97.88 568 THR A O 1
ATOM 4211 N N . LYS A 1 569 ? -0.142 3.757 36.911 1.00 98.31 569 LYS A N 1
ATOM 4212 C CA . LYS A 1 569 ? -0.947 2.729 36.252 1.00 98.31 569 LYS A CA 1
ATOM 4213 C C . LYS A 1 569 ? -1.921 3.402 35.293 1.00 98.31 569 LYS A C 1
ATOM 4215 O O . LYS A 1 569 ? -2.620 4.330 35.687 1.00 98.31 569 LYS A O 1
ATOM 4220 N N . ALA A 1 570 ? -2.001 2.909 34.065 1.00 98.31 570 ALA A N 1
ATOM 4221 C CA . ALA A 1 570 ? -3.041 3.297 33.124 1.00 98.31 570 ALA A CA 1
ATOM 4222 C C . ALA A 1 570 ? -3.364 2.101 32.230 1.00 98.31 570 ALA A C 1
ATOM 4224 O O . ALA A 1 570 ? -2.691 1.872 31.232 1.00 98.31 570 ALA A O 1
ATOM 4225 N N . LEU A 1 571 ? -4.345 1.294 32.630 1.00 98.62 571 LEU A N 1
ATOM 4226 C CA . LEU A 1 571 ? -4.761 0.111 31.879 1.00 98.62 571 LEU A CA 1
ATOM 4227 C C . LEU A 1 571 ? -6.181 0.298 31.374 1.00 98.62 571 LEU A C 1
ATOM 4229 O O . LEU A 1 571 ? -7.073 0.583 32.170 1.00 98.62 571 LEU A O 1
ATOM 4233 N N . ARG A 1 572 ? -6.394 0.052 30.086 1.00 98.69 572 ARG A N 1
ATOM 4234 C CA . ARG A 1 572 ? -7.726 -0.092 29.502 1.00 98.69 572 ARG A CA 1
ATOM 4235 C C . ARG A 1 572 ? -7.931 -1.537 29.091 1.00 98.69 572 ARG A C 1
ATOM 4237 O O . ARG A 1 572 ? -7.079 -2.106 28.420 1.00 98.69 572 ARG A O 1
ATOM 4244 N N . SER A 1 573 ? -9.050 -2.135 29.471 1.00 98.44 573 SER A N 1
ATOM 4245 C CA . SER A 1 573 ? -9.361 -3.531 29.167 1.00 98.44 573 SER A CA 1
ATOM 4246 C C . SER A 1 573 ? -10.772 -3.696 28.633 1.00 98.44 573 SER A C 1
ATOM 4248 O O . SER A 1 573 ? -11.689 -3.037 29.106 1.00 98.44 573 SER A O 1
ATOM 4250 N N . ALA A 1 574 ? -10.938 -4.574 27.650 1.00 98.38 574 ALA A N 1
ATOM 4251 C CA . ALA A 1 574 ? -12.224 -4.950 27.084 1.00 98.38 574 ALA A CA 1
ATOM 4252 C C . ALA A 1 574 ? -12.479 -6.429 27.379 1.00 98.38 574 ALA A C 1
ATOM 4254 O O . ALA A 1 574 ? -11.608 -7.260 27.123 1.00 98.38 574 ALA A O 1
ATOM 4255 N N . ALA A 1 575 ? -13.661 -6.752 27.898 1.00 97.69 575 ALA A N 1
ATOM 4256 C CA . ALA A 1 575 ? -14.094 -8.116 28.176 1.00 97.69 575 ALA A CA 1
ATOM 4257 C C . ALA A 1 575 ? -15.447 -8.394 27.506 1.00 97.69 575 ALA A C 1
ATOM 4259 O O . ALA A 1 575 ? -16.473 -7.840 27.907 1.00 97.69 575 ALA A O 1
ATOM 4260 N N . LEU A 1 576 ? -15.456 -9.250 26.482 1.00 95.81 576 LEU A N 1
ATOM 4261 C CA . LEU A 1 576 ? -16.679 -9.746 25.857 1.00 95.81 576 LEU A CA 1
ATOM 4262 C C . LEU A 1 576 ? -17.441 -10.655 26.825 1.00 95.81 576 LEU A C 1
ATOM 4264 O O . LEU A 1 576 ? -16.872 -11.533 27.474 1.00 95.81 576 LEU A O 1
ATOM 4268 N N . THR A 1 577 ? -18.755 -10.467 26.877 1.00 93.50 577 THR A N 1
ATOM 4269 C CA . THR A 1 577 ? -19.682 -11.257 27.687 1.00 93.50 577 THR A CA 1
ATOM 4270 C C . THR A 1 577 ? -20.835 -11.780 26.831 1.00 93.50 577 THR A C 1
ATOM 4272 O O . THR A 1 577 ? -21.084 -11.332 25.704 1.00 93.50 577 THR A O 1
ATOM 4275 N N . THR A 1 578 ? -21.615 -12.711 27.381 1.00 88.31 578 THR A N 1
ATOM 4276 C CA . THR A 1 578 ? -22.829 -13.211 26.720 1.00 88.31 578 THR A CA 1
ATOM 4277 C C . THR A 1 578 ? -23.838 -12.091 26.449 1.00 88.31 578 THR A C 1
ATOM 4279 O O . THR A 1 578 ? -24.511 -12.120 25.421 1.00 88.31 578 THR A O 1
ATOM 4282 N N . ALA A 1 579 ? -23.901 -11.066 27.305 1.00 90.88 579 ALA A N 1
ATOM 4283 C CA . ALA A 1 579 ? -24.815 -9.934 27.143 1.00 90.88 579 ALA A CA 1
ATOM 4284 C C . ALA A 1 579 ? -24.256 -8.838 26.217 1.00 90.88 579 ALA A C 1
ATOM 4286 O O . ALA A 1 579 ? -24.998 -8.286 25.417 1.00 90.88 579 ALA A O 1
ATOM 4287 N N . GLY A 1 580 ? -22.948 -8.581 26.250 1.00 95.62 580 GLY A N 1
ATOM 4288 C CA . GLY A 1 580 ? -22.327 -7.525 25.451 1.00 95.62 580 GLY A CA 1
ATOM 4289 C C . GLY A 1 580 ? -20.835 -7.396 25.728 1.00 95.62 580 GLY A C 1
ATOM 4290 O O . GLY A 1 580 ? -20.102 -8.366 25.542 1.00 95.62 580 GLY A O 1
ATOM 4291 N N . VAL A 1 581 ? -20.371 -6.236 26.189 1.00 98.06 581 VAL A N 1
ATOM 4292 C CA . VAL A 1 581 ? -18.947 -5.992 26.475 1.00 98.06 581 VAL A CA 1
ATOM 4293 C C . VAL A 1 581 ? -18.770 -5.057 27.665 1.00 98.06 581 VAL A C 1
ATOM 4295 O O . VAL A 1 581 ? -19.541 -4.118 27.841 1.00 98.06 581 VAL A O 1
ATOM 4298 N N . ASN A 1 582 ? -17.750 -5.315 28.478 1.00 98.38 582 ASN A N 1
ATOM 4299 C CA . ASN A 1 582 ? -17.317 -4.423 29.548 1.00 98.38 582 ASN A CA 1
ATOM 4300 C C . ASN A 1 582 ? -16.008 -3.752 29.129 1.00 98.38 582 ASN A C 1
ATOM 4302 O O . ASN A 1 582 ? -15.059 -4.450 28.774 1.00 98.38 582 ASN A O 1
ATOM 4306 N N . LEU A 1 583 ? -15.952 -2.424 29.191 1.00 98.75 583 LEU A N 1
ATOM 4307 C CA . LEU A 1 583 ? -14.734 -1.638 29.006 1.00 98.75 583 LEU A CA 1
ATOM 4308 C C . LEU A 1 583 ? -14.320 -1.054 30.355 1.00 98.75 583 LEU A C 1
ATOM 4310 O O . LEU A 1 583 ? -15.048 -0.238 30.918 1.00 98.75 583 LEU A O 1
ATOM 4314 N N . THR A 1 584 ? -13.167 -1.466 30.870 1.00 98.69 584 THR A N 1
ATOM 4315 C CA . THR A 1 584 ? -12.660 -1.052 32.180 1.00 98.69 584 THR A CA 1
ATOM 4316 C C . THR A 1 584 ? -11.368 -0.259 32.042 1.00 98.69 584 THR A C 1
ATOM 4318 O O . THR A 1 584 ? -10.384 -0.769 31.506 1.00 98.69 584 THR A O 1
ATOM 4321 N N . ASP A 1 585 ? -11.357 0.954 32.588 1.00 98.69 585 ASP A N 1
ATOM 4322 C CA . ASP A 1 585 ? -10.201 1.840 32.701 1.00 98.69 585 ASP A CA 1
ATOM 4323 C C . ASP A 1 585 ? -9.725 1.894 34.162 1.00 98.69 585 ASP A C 1
ATOM 4325 O O . ASP A 1 585 ? -10.455 2.327 35.054 1.00 98.69 585 ASP A O 1
ATOM 4329 N N . SER A 1 586 ? -8.492 1.448 34.420 1.00 98.25 586 SER A N 1
ATOM 4330 C CA . SER A 1 586 ? -7.846 1.462 35.737 1.00 98.25 586 SER A CA 1
ATOM 4331 C C . SER A 1 586 ? -6.657 2.417 35.721 1.00 98.25 586 SER A C 1
ATOM 4333 O O . SER A 1 586 ? -5.597 2.093 35.174 1.00 98.25 586 SER A O 1
ATOM 4335 N N . ILE A 1 587 ? -6.844 3.595 36.318 1.00 98.12 587 ILE A N 1
ATOM 4336 C CA . ILE A 1 587 ? -5.863 4.684 36.325 1.00 98.12 587 ILE A CA 1
ATOM 4337 C C . ILE A 1 587 ? -5.409 4.968 37.757 1.00 98.12 587 ILE A C 1
ATOM 4339 O O . ILE A 1 587 ? -6.231 5.060 38.668 1.00 98.12 587 ILE A O 1
ATOM 4343 N N . GLN A 1 588 ? -4.101 5.134 37.937 1.00 98.31 588 GLN A N 1
ATOM 4344 C CA . GLN A 1 588 ? -3.470 5.651 39.148 1.00 98.31 588 GLN A CA 1
ATOM 4345 C C . GLN A 1 588 ? -2.453 6.724 38.754 1.00 98.31 588 GLN A C 1
ATOM 4347 O O . GLN A 1 588 ? -1.614 6.516 37.872 1.00 98.31 588 GLN A O 1
ATOM 4352 N N . THR A 1 589 ? -2.536 7.881 39.400 1.00 96.88 589 THR A N 1
ATOM 4353 C CA . THR A 1 589 ? -1.668 9.036 39.162 1.00 96.88 589 THR A CA 1
ATOM 4354 C C . THR A 1 589 ? -1.264 9.671 40.496 1.00 96.88 589 THR A C 1
ATOM 4356 O O . THR A 1 589 ? -2.108 9.779 41.388 1.00 96.88 589 THR A O 1
ATOM 4359 N N . PRO A 1 590 ? 0.001 10.105 40.661 1.00 96.88 590 PRO A N 1
ATOM 4360 C CA . PRO A 1 590 ? 0.457 10.754 41.892 1.00 96.88 590 PRO A CA 1
ATOM 4361 C C . PRO A 1 590 ? -0.212 12.105 42.173 1.00 96.88 590 PRO A C 1
ATOM 4363 O O . PRO A 1 590 ? -0.290 12.516 43.325 1.00 96.88 590 PRO A O 1
ATOM 4366 N N . GLN A 1 591 ? -0.662 12.807 41.128 1.00 95.81 591 GLN A N 1
ATOM 4367 C CA . GLN A 1 591 ? -1.307 14.122 41.219 1.00 95.81 591 GLN A CA 1
ATOM 4368 C C . GLN A 1 591 ? -2.730 14.059 40.645 1.00 95.81 591 GLN A C 1
ATOM 4370 O O . GLN A 1 591 ? -2.916 13.329 39.662 1.00 95.81 591 GLN A O 1
ATOM 4375 N N . PRO A 1 592 ? -3.710 14.803 41.205 1.00 96.06 592 PRO A N 1
ATOM 4376 C CA . PRO A 1 592 ? -5.065 14.883 40.658 1.00 96.06 592 PRO A CA 1
ATOM 4377 C C . PRO A 1 592 ? -5.069 15.333 39.193 1.00 96.06 592 PRO A C 1
ATOM 4379 O O . PRO A 1 592 ? -4.350 16.261 38.820 1.00 96.06 592 PRO A O 1
ATOM 4382 N N . ARG A 1 593 ? -5.878 14.676 38.355 1.00 95.38 593 ARG A N 1
ATOM 4383 C CA . ARG A 1 593 ? -6.006 14.981 36.920 1.00 95.38 593 ARG A CA 1
ATOM 4384 C C . ARG A 1 593 ? -7.457 14.991 36.474 1.00 95.38 593 ARG A C 1
ATOM 4386 O O . ARG A 1 593 ? -8.243 14.147 36.896 1.00 95.38 593 ARG A O 1
ATOM 4393 N N . ASP A 1 594 ? -7.774 15.892 35.555 1.00 97.25 594 ASP A N 1
ATOM 4394 C CA . ASP A 1 594 ? -9.081 15.930 34.907 1.00 97.25 594 ASP A CA 1
ATOM 4395 C C . ASP A 1 594 ? -9.067 15.020 33.678 1.00 97.25 594 ASP A C 1
ATOM 4397 O O . ASP A 1 594 ? -8.526 15.363 32.621 1.00 97.25 594 ASP A O 1
ATOM 4401 N N . LEU A 1 595 ? -9.663 13.840 33.819 1.00 97.81 595 LEU A N 1
ATOM 4402 C CA . LEU A 1 595 ? -9.734 12.839 32.762 1.00 97.81 595 LEU A CA 1
ATOM 4403 C C . LEU A 1 595 ? -11.041 12.959 31.976 1.00 97.81 595 LEU A C 1
ATOM 4405 O O . LEU A 1 595 ? -12.079 13.387 32.484 1.00 97.81 595 LEU A O 1
ATOM 4409 N N . ARG A 1 596 ? -10.989 12.520 30.724 1.00 97.69 596 ARG A N 1
ATOM 4410 C CA . ARG A 1 596 ? -12.131 12.408 29.824 1.00 97.69 596 ARG A CA 1
ATOM 4411 C C . ARG A 1 596 ? -12.194 10.982 29.299 1.00 97.69 596 ARG A C 1
ATOM 4413 O O . ARG A 1 596 ? -11.289 10.556 28.583 1.00 97.69 596 ARG A O 1
ATOM 4420 N N . TRP A 1 597 ? -13.264 10.267 29.626 1.00 98.38 597 TRP A N 1
ATOM 4421 C CA . TRP A 1 597 ? -13.624 9.017 28.962 1.00 98.38 597 TRP A CA 1
ATOM 4422 C C . TRP A 1 597 ? -14.591 9.333 27.824 1.00 98.38 597 TRP A C 1
ATOM 4424 O O . TRP A 1 597 ? -15.562 10.058 28.040 1.00 98.38 597 TRP A O 1
ATOM 4434 N N . GLN A 1 598 ? -14.338 8.823 26.622 1.00 98.12 598 GLN A N 1
ATOM 4435 C CA . GLN A 1 598 ? -15.175 9.113 25.461 1.00 98.12 598 GLN A CA 1
ATOM 4436 C C . GLN A 1 598 ? -15.367 7.878 24.581 1.00 98.12 598 GLN A C 1
ATOM 4438 O O . GLN A 1 598 ? -14.464 7.052 24.434 1.00 98.12 598 GLN A O 1
ATOM 4443 N N . ILE A 1 599 ? -16.535 7.804 23.947 1.00 98.56 599 ILE A N 1
ATOM 4444 C CA . ILE A 1 599 ? -16.778 6.985 22.759 1.00 98.56 599 ILE A CA 1
ATOM 4445 C C . ILE A 1 599 ? -17.353 7.839 21.625 1.00 98.56 599 ILE A C 1
ATOM 4447 O O . ILE A 1 599 ? -17.952 8.894 21.855 1.00 98.56 599 ILE A O 1
ATOM 4451 N N . VAL A 1 600 ? -17.207 7.339 20.404 1.00 98.38 600 VAL A N 1
ATOM 4452 C CA . VAL A 1 600 ? -17.716 7.943 19.174 1.00 98.38 600 VAL A CA 1
ATOM 4453 C C . VAL A 1 600 ? -18.713 6.988 18.534 1.00 98.38 600 VAL A C 1
ATOM 4455 O O . VAL A 1 600 ? -18.445 5.794 18.392 1.00 98.38 600 VAL A O 1
ATOM 4458 N N . THR A 1 601 ? -19.872 7.511 18.149 1.00 98.56 601 THR A N 1
ATOM 4459 C CA . THR A 1 601 ? -20.939 6.731 17.517 1.00 98.56 601 THR A CA 1
ATOM 4460 C C . THR A 1 601 ? -21.677 7.568 16.480 1.00 98.56 601 THR A C 1
ATOM 4462 O O . THR A 1 601 ? -21.772 8.781 16.617 1.00 98.56 601 THR A O 1
ATOM 4465 N N . ASP A 1 602 ? -22.227 6.936 15.454 1.00 97.62 602 ASP A N 1
ATOM 4466 C CA . ASP A 1 602 ? -23.214 7.520 14.537 1.00 97.62 602 ASP A CA 1
ATOM 4467 C C . ASP A 1 602 ? -24.664 7.172 14.941 1.00 97.62 602 ASP A C 1
ATOM 4469 O O . ASP A 1 602 ? -25.616 7.491 14.228 1.00 97.62 602 ASP A O 1
ATOM 4473 N N . ALA A 1 603 ? -24.855 6.509 16.088 1.00 98.31 603 ALA A N 1
ATOM 4474 C CA . ALA A 1 603 ? -26.166 6.261 16.670 1.00 98.31 603 ALA A CA 1
ATOM 4475 C C . ALA A 1 603 ? -26.766 7.539 17.276 1.00 98.31 603 ALA A C 1
ATOM 4477 O O . ALA A 1 603 ? -26.061 8.458 17.700 1.00 98.31 603 ALA A O 1
ATOM 4478 N N . THR A 1 604 ? -28.095 7.565 17.395 1.00 98.00 604 THR A N 1
ATOM 4479 C CA . THR A 1 604 ? -28.770 8.592 18.201 1.00 98.00 604 THR A CA 1
ATOM 4480 C C . THR A 1 604 ? -28.579 8.271 19.678 1.00 98.00 604 THR A C 1
ATOM 4482 O O . THR A 1 604 ? -28.832 7.138 20.086 1.00 98.00 604 THR A O 1
ATOM 4485 N N . VAL A 1 605 ? -28.158 9.253 20.477 1.00 98.50 605 VAL A N 1
ATOM 4486 C CA . VAL A 1 605 ? -27.846 9.069 21.901 1.00 98.50 605 VAL A CA 1
ATOM 4487 C C . VAL A 1 605 ? -28.845 9.816 22.776 1.00 98.50 605 VAL A C 1
ATOM 4489 O O . VAL A 1 605 ? -29.068 11.010 22.593 1.00 98.50 605 VAL A O 1
ATOM 4492 N N . THR A 1 606 ? -29.394 9.128 23.773 1.00 98.00 606 THR A N 1
ATOM 4493 C CA . THR A 1 606 ? -30.204 9.724 24.845 1.00 98.00 606 THR A CA 1
ATOM 4494 C C . THR A 1 606 ? -29.605 9.382 26.203 1.00 98.00 606 THR A C 1
ATOM 4496 O O . THR A 1 606 ? -29.247 8.228 26.441 1.00 98.00 606 THR A O 1
ATOM 4499 N N . ILE A 1 607 ? -29.509 10.361 27.104 1.00 97.81 607 ILE A N 1
ATOM 4500 C CA . ILE A 1 607 ? -28.988 10.174 28.465 1.00 97.81 607 ILE A CA 1
ATOM 4501 C C . ILE A 1 607 ? -30.146 10.205 29.462 1.00 97.81 607 ILE A C 1
ATOM 4503 O O . ILE A 1 607 ? -31.026 11.060 29.383 1.00 97.81 607 ILE A O 1
ATOM 4507 N N . THR A 1 608 ? -30.148 9.275 30.414 1.00 93.88 608 THR A N 1
ATOM 4508 C CA . THR A 1 608 ? -31.108 9.237 31.522 1.00 93.88 608 THR A CA 1
ATOM 4509 C C . THR A 1 608 ? -30.362 8.904 32.809 1.00 93.88 608 THR A C 1
ATOM 4511 O O . THR A 1 608 ? -29.869 7.791 32.989 1.00 93.88 608 THR A O 1
ATOM 4514 N N . GLY A 1 609 ? -30.233 9.892 33.700 1.00 89.00 609 GLY A N 1
ATOM 4515 C CA . GLY A 1 609 ? -29.385 9.777 34.886 1.00 89.00 609 GLY A CA 1
ATOM 4516 C C . GLY A 1 609 ? -27.929 9.501 34.501 1.00 89.00 609 GLY A C 1
ATOM 4517 O O . GLY A 1 609 ? -27.308 10.288 33.793 1.00 89.00 609 GLY A O 1
ATOM 4518 N N . THR A 1 610 ? -27.393 8.366 34.947 1.00 87.12 610 THR A N 1
ATOM 4519 C CA . THR A 1 610 ? -26.018 7.915 34.664 1.00 87.12 610 THR A CA 1
ATOM 4520 C C . THR A 1 610 ? -25.928 6.896 33.522 1.00 87.12 610 THR A C 1
ATOM 4522 O O . THR A 1 610 ? -24.865 6.314 33.302 1.00 87.12 610 THR A O 1
ATOM 4525 N N . GLN A 1 611 ? -27.024 6.650 32.799 1.00 95.88 611 GLN A N 1
ATOM 4526 C CA . GLN A 1 611 ? -27.085 5.712 31.678 1.00 95.88 611 GLN A CA 1
ATOM 4527 C C . GLN A 1 611 ? -27.177 6.462 30.345 1.00 95.88 611 GLN A C 1
ATOM 4529 O O . GLN A 1 611 ? -27.895 7.456 30.229 1.00 95.88 611 GLN A O 1
ATOM 4534 N N . ALA A 1 612 ? -26.497 5.946 29.320 1.00 98.12 612 ALA A N 1
ATOM 4535 C CA . ALA A 1 612 ? -26.704 6.347 27.931 1.00 98.12 612 ALA A CA 1
ATOM 4536 C C . ALA A 1 612 ? -27.381 5.224 27.140 1.00 98.12 612 ALA A C 1
ATOM 4538 O O . ALA A 1 612 ? -27.063 4.050 27.318 1.00 98.12 612 ALA A O 1
ATOM 4539 N N . THR A 1 613 ? -28.287 5.593 26.242 1.00 98.56 613 THR A N 1
ATOM 4540 C CA . THR A 1 613 ? -28.972 4.682 25.323 1.00 98.56 613 THR A CA 1
ATOM 4541 C C . THR A 1 613 ? -28.680 5.117 23.893 1.00 98.56 613 THR A C 1
ATOM 4543 O O . THR A 1 613 ? -28.943 6.262 23.527 1.00 98.56 613 THR A O 1
ATOM 4546 N N . LEU A 1 614 ? -28.110 4.213 23.100 1.00 98.62 614 LEU A N 1
ATOM 4547 C CA . LEU A 1 614 ? -27.791 4.389 21.687 1.00 98.62 614 LEU A CA 1
ATOM 4548 C C . LEU A 1 614 ? -28.858 3.679 20.853 1.00 98.62 614 LEU A C 1
ATOM 4550 O O . LEU A 1 614 ? -29.146 2.510 21.098 1.00 98.62 614 LEU A O 1
ATOM 4554 N N . ASN A 1 615 ? -29.401 4.354 19.842 1.00 98.38 615 ASN A N 1
ATOM 4555 C CA . ASN A 1 615 ? -30.374 3.786 18.910 1.00 98.38 615 ASN A CA 1
ATOM 4556 C C . ASN A 1 615 ? -29.859 3.872 17.470 1.00 98.38 615 ASN A C 1
ATOM 4558 O O . ASN A 1 615 ? -29.522 4.958 16.988 1.00 98.38 615 ASN A O 1
ATOM 4562 N N . LYS A 1 616 ? -29.807 2.725 16.783 1.00 97.56 616 LYS A N 1
ATOM 4563 C CA . LYS A 1 616 ? -29.350 2.603 15.390 1.00 97.56 616 LYS A CA 1
ATOM 4564 C C . LYS A 1 616 ? -29.993 1.387 14.727 1.00 97.56 616 LYS A C 1
ATOM 4566 O O . LYS A 1 616 ? -30.079 0.323 15.330 1.00 97.56 616 LYS A O 1
ATOM 4571 N N . SER A 1 617 ? -30.461 1.545 13.488 1.00 95.38 617 SER A N 1
ATOM 4572 C CA . SER A 1 617 ? -31.068 0.464 12.688 1.00 95.38 617 SER A CA 1
ATOM 4573 C C . SER A 1 617 ? -32.194 -0.304 13.405 1.00 95.38 617 SER A C 1
ATOM 4575 O O . SER A 1 617 ? -32.274 -1.525 13.307 1.00 95.38 617 SER A O 1
ATOM 4577 N N . GLY A 1 618 ? -33.038 0.401 14.169 1.00 96.56 618 GLY A N 1
ATOM 4578 C CA . GLY A 1 618 ? -34.125 -0.207 14.952 1.00 96.56 618 GLY A CA 1
ATOM 4579 C C . GLY A 1 618 ? -33.664 -1.048 16.150 1.00 96.56 618 GLY A C 1
ATOM 4580 O O . GLY A 1 618 ? -34.484 -1.713 16.775 1.00 96.56 618 GLY A O 1
ATOM 4581 N N . GLN A 1 619 ? -32.369 -1.033 16.470 1.00 97.62 619 GLN A N 1
ATOM 4582 C CA . GLN A 1 619 ? -31.785 -1.697 17.629 1.00 97.62 619 GLN A CA 1
ATOM 4583 C C . GLN A 1 619 ? -31.381 -0.668 18.685 1.00 97.62 619 GLN A C 1
ATOM 4585 O O . GLN A 1 619 ? -31.165 0.511 18.378 1.00 97.62 619 GLN A O 1
ATOM 4590 N N . THR A 1 620 ? -31.209 -1.147 19.916 1.00 97.88 620 THR A N 1
ATOM 4591 C CA . THR A 1 620 ? -30.809 -0.339 21.067 1.00 97.88 620 THR A CA 1
ATOM 4592 C C . THR A 1 620 ? -29.604 -0.966 21.761 1.00 97.88 620 THR A C 1
ATOM 4594 O O . THR A 1 620 ? -29.566 -2.183 21.944 1.00 97.88 620 THR A O 1
ATOM 4597 N N . LEU A 1 621 ? -28.649 -0.128 22.165 1.00 98.38 621 LEU A N 1
ATOM 4598 C CA . LEU A 1 621 ? -27.536 -0.483 23.040 1.00 98.38 621 LEU A CA 1
ATOM 4599 C C . LEU A 1 621 ? -27.536 0.444 24.255 1.00 98.38 621 LEU A C 1
ATOM 4601 O O . LEU A 1 621 ? -27.564 1.666 24.118 1.00 98.38 621 LEU A O 1
ATOM 4605 N N . THR A 1 622 ? -27.471 -0.131 25.445 1.00 98.19 622 THR A N 1
ATOM 4606 C CA . THR A 1 622 ? -27.397 0.609 26.707 1.00 98.19 622 THR A CA 1
ATOM 4607 C C . THR A 1 622 ? -25.972 0.624 27.239 1.00 98.19 622 THR A C 1
ATOM 4609 O O . THR A 1 622 ? -25.260 -0.375 27.151 1.00 98.19 622 THR A O 1
ATOM 4612 N N . ILE A 1 623 ? -25.552 1.759 27.799 1.00 98.44 623 ILE A N 1
ATOM 4613 C CA . ILE A 1 623 ? -24.247 1.942 28.434 1.00 98.44 623 ILE A CA 1
ATOM 4614 C C . ILE A 1 623 ? -24.467 2.397 29.871 1.00 98.44 623 ILE A C 1
ATOM 4616 O O . ILE A 1 623 ? -25.023 3.468 30.117 1.00 98.44 623 ILE A O 1
ATOM 4620 N N . THR A 1 624 ? -24.008 1.588 30.821 1.00 97.50 624 THR A N 1
ATOM 4621 C CA . THR A 1 624 ? -24.044 1.904 32.255 1.00 97.50 624 THR A CA 1
ATOM 4622 C C . THR A 1 624 ? -22.640 1.982 32.827 1.00 97.50 624 THR A C 1
ATOM 4624 O O . THR A 1 624 ? -21.808 1.122 32.527 1.00 97.50 624 THR A O 1
ATOM 4627 N N . PHE A 1 625 ? -22.398 2.960 33.697 1.00 97.44 625 PHE A N 1
ATOM 4628 C CA . PHE A 1 625 ? -21.096 3.183 34.320 1.00 97.44 625 PHE A CA 1
ATOM 4629 C C . PHE A 1 625 ? -21.094 2.751 35.786 1.00 97.44 625 PHE A C 1
ATOM 4631 O O . PHE A 1 625 ? -21.975 3.122 36.558 1.00 97.44 625 PHE A O 1
ATOM 4638 N N . THR A 1 626 ? -20.064 2.010 36.184 1.00 96.56 626 THR A N 1
ATOM 4639 C CA . THR A 1 626 ? -19.781 1.653 37.581 1.00 96.56 626 THR A CA 1
ATOM 4640 C C . THR A 1 626 ? -18.372 2.101 37.952 1.00 96.56 626 THR A C 1
ATOM 4642 O O . THR A 1 626 ? -17.459 1.976 37.137 1.00 96.56 626 THR A O 1
ATOM 4645 N N . GLY A 1 627 ? -18.182 2.605 39.174 1.00 93.88 627 GLY A N 1
ATOM 4646 C CA . GLY A 1 627 ? -16.889 3.139 39.628 1.00 93.88 627 GLY A CA 1
ATOM 4647 C C . GLY A 1 627 ? -16.592 4.573 39.168 1.00 93.88 627 GLY A C 1
ATOM 4648 O O . GLY A 1 627 ? -15.489 5.066 39.391 1.00 93.88 627 GLY A O 1
ATOM 4649 N N . ALA A 1 628 ? -17.560 5.255 38.546 1.00 92.50 628 ALA A N 1
ATOM 4650 C CA . ALA A 1 628 ? -17.470 6.690 38.289 1.00 92.50 628 ALA A CA 1
ATOM 4651 C C . ALA A 1 628 ? -17.582 7.472 39.615 1.00 92.50 628 ALA A C 1
ATOM 4653 O O . ALA A 1 628 ? -18.438 7.134 40.438 1.00 92.50 628 ALA A O 1
ATOM 4654 N N . PRO A 1 629 ? -16.752 8.506 39.848 1.00 91.00 629 PRO A N 1
ATOM 4655 C CA . PRO A 1 629 ? -16.891 9.352 41.026 1.00 91.00 629 PRO A CA 1
ATOM 4656 C C . PRO A 1 629 ? -18.195 10.166 40.961 1.00 91.00 629 PRO A C 1
ATOM 4658 O O . PRO A 1 629 ? -18.680 10.452 39.865 1.00 91.00 629 PRO A O 1
ATOM 4661 N N . PRO A 1 630 ? -18.737 10.624 42.105 1.00 91.19 630 PRO A N 1
ATOM 4662 C CA . PRO A 1 630 ? -19.946 11.456 42.134 1.00 91.19 630 PRO A CA 1
ATOM 4663 C C . PRO A 1 630 ? -19.831 12.765 41.342 1.00 91.19 630 PRO A C 1
ATOM 4665 O O . PRO A 1 630 ? -20.836 13.336 40.936 1.00 91.19 630 PRO A O 1
ATOM 4668 N N . THR A 1 631 ? -18.606 13.246 41.127 1.00 93.25 631 THR A N 1
ATOM 4669 C CA . THR A 1 631 ? -18.299 14.453 40.350 1.00 93.25 631 THR A CA 1
ATOM 4670 C C . THR A 1 631 ? -18.302 14.224 38.838 1.00 93.25 631 THR A C 1
ATOM 4672 O O . THR A 1 631 ? -18.112 15.178 38.084 1.00 93.25 631 THR A O 1
ATOM 4675 N N . ALA A 1 632 ? -18.485 12.982 38.380 1.00 95.81 632 ALA A N 1
ATOM 4676 C CA . ALA A 1 632 ? -18.479 12.667 36.963 1.00 95.81 632 ALA A CA 1
ATOM 4677 C C . ALA A 1 632 ? -19.733 13.192 36.258 1.00 95.81 632 ALA A C 1
ATOM 4679 O O . ALA A 1 632 ? -20.840 13.078 36.786 1.00 95.81 632 ALA A O 1
ATOM 4680 N N . GLN A 1 633 ? -19.577 13.718 35.041 1.00 96.25 633 GLN A N 1
ATOM 4681 C CA . GLN A 1 633 ? -20.706 14.204 34.244 1.00 96.25 633 GLN A CA 1
ATOM 4682 C C . GLN A 1 633 ? -20.747 13.520 32.885 1.00 96.25 633 GLN A C 1
ATOM 4684 O O . GLN A 1 633 ? -19.780 13.559 32.123 1.00 96.25 633 GLN A O 1
ATOM 4689 N N . LEU A 1 634 ? -21.885 12.889 32.592 1.00 98.06 634 LEU A N 1
ATOM 4690 C CA . LEU A 1 634 ? -22.145 12.225 31.322 1.00 98.06 634 LEU A CA 1
ATOM 4691 C C . LEU A 1 634 ? -22.852 13.195 30.373 1.00 98.06 634 LEU A C 1
ATOM 4693 O O . LEU A 1 634 ? -23.884 13.766 30.716 1.00 98.06 634 LEU A O 1
ATOM 4697 N N . THR A 1 635 ? -22.306 13.365 29.175 1.00 97.75 635 THR A N 1
ATOM 4698 C CA . THR A 1 635 ? -22.827 14.274 28.147 1.00 97.75 635 THR A CA 1
ATOM 4699 C C . THR A 1 635 ? -22.788 13.611 26.777 1.00 97.75 635 THR A C 1
ATOM 4701 O O . THR A 1 635 ? -21.942 12.757 26.518 1.00 97.75 635 THR A O 1
ATOM 4704 N N . ALA A 1 636 ? -23.708 14.002 25.899 1.00 98.25 636 ALA A N 1
ATOM 4705 C CA . ALA A 1 636 ? -23.726 13.600 24.500 1.00 98.25 636 ALA A CA 1
ATOM 4706 C C . ALA A 1 636 ? -23.811 14.863 23.643 1.00 98.25 636 ALA A C 1
ATOM 4708 O O . ALA A 1 636 ? -24.716 15.674 23.835 1.00 98.25 636 ALA A O 1
ATOM 4709 N N . ALA A 1 637 ? -22.864 15.037 22.724 1.00 98.00 637 ALA A N 1
ATOM 4710 C CA . ALA A 1 637 ? -22.800 16.208 21.856 1.00 98.00 637 ALA A CA 1
ATOM 4711 C C . ALA A 1 637 ? -22.476 15.803 20.411 1.00 98.00 637 ALA A C 1
ATOM 4713 O O . ALA A 1 637 ? -21.738 14.834 20.211 1.00 98.00 637 ALA A O 1
ATOM 4714 N N . PRO A 1 638 ? -22.984 16.528 19.397 1.00 98.31 638 PRO A N 1
ATOM 4715 C CA . PRO A 1 638 ? -22.543 16.341 18.020 1.00 98.31 638 PRO A CA 1
ATOM 4716 C C . PRO A 1 638 ? -21.024 16.502 17.903 1.00 98.31 638 PRO A C 1
ATOM 4718 O O . PRO A 1 638 ? -20.444 17.411 18.501 1.00 98.31 638 PRO A O 1
ATOM 4721 N N . ALA A 1 639 ? -20.379 15.631 17.131 1.00 97.81 639 ALA A N 1
ATOM 4722 C CA . ALA A 1 639 ? -18.966 15.786 16.825 1.00 97.81 639 ALA A CA 1
ATOM 4723 C C . ALA A 1 639 ? -18.742 16.919 15.798 1.00 97.81 639 ALA A C 1
ATOM 4725 O O . ALA A 1 639 ? -19.649 17.225 15.019 1.00 97.81 639 ALA A O 1
ATOM 4726 N N . PRO A 1 640 ? -17.535 17.514 15.747 1.00 96.62 640 PRO A N 1
ATOM 4727 C CA . PRO A 1 640 ? -17.200 18.560 14.775 1.00 96.62 640 PRO A CA 1
ATOM 4728 C C . PRO A 1 640 ? -17.191 18.090 13.315 1.00 96.62 640 PRO A C 1
ATOM 4730 O O . PRO A 1 640 ? -17.403 18.898 12.414 1.00 96.62 640 PRO A O 1
ATOM 4733 N N . GLU A 1 641 ? -16.930 16.803 13.073 1.00 96.94 641 GLU A N 1
ATOM 4734 C CA . GLU A 1 641 ? -16.878 16.214 11.733 1.00 96.94 641 GLU A CA 1
ATOM 4735 C C . GLU A 1 641 ? -17.745 14.947 11.634 1.00 96.94 641 GLU A C 1
ATOM 4737 O O . GLU A 1 641 ? -18.300 14.451 12.617 1.00 96.94 641 GLU A O 1
ATOM 4742 N N . THR A 1 642 ? -17.873 14.427 10.416 1.00 95.81 642 THR A N 1
ATOM 4743 C CA . THR A 1 642 ? -18.636 13.220 10.081 1.00 95.81 642 THR A CA 1
ATOM 4744 C C . THR A 1 642 ? -17.748 11.977 10.004 1.00 95.81 642 THR A C 1
ATOM 4746 O O . THR A 1 642 ? -16.516 12.061 9.947 1.00 95.81 642 THR A O 1
ATOM 4749 N N . SER A 1 643 ? -18.382 10.802 9.988 1.00 93.12 643 SER A N 1
ATOM 4750 C CA . SER A 1 643 ? -17.705 9.529 9.727 1.00 93.12 643 SER A CA 1
ATOM 4751 C C . SER A 1 643 ? -17.100 9.489 8.317 1.00 93.12 643 SER A C 1
ATOM 4753 O O . SER A 1 643 ? -17.397 10.325 7.459 1.00 93.12 643 SER A O 1
ATOM 4755 N N . SER A 1 644 ? -16.316 8.449 8.030 1.00 87.31 644 SER A N 1
ATOM 4756 C CA . SER A 1 644 ? -15.831 8.146 6.675 1.00 87.31 644 SER A CA 1
ATOM 4757 C C . SER A 1 644 ? -16.950 7.926 5.641 1.00 87.31 644 SER A C 1
ATOM 4759 O O . SER A 1 644 ? -16.719 8.093 4.447 1.00 87.31 644 SER A O 1
ATOM 4761 N N . THR A 1 645 ? -18.173 7.612 6.082 1.00 89.38 645 THR A N 1
ATOM 4762 C CA . THR A 1 645 ? -19.367 7.453 5.231 1.00 89.38 645 THR A CA 1
ATOM 4763 C C . THR A 1 645 ? -20.222 8.722 5.140 1.00 89.38 645 THR A C 1
ATOM 4765 O O . THR A 1 645 ? -21.263 8.719 4.486 1.00 89.38 645 THR A O 1
ATOM 4768 N N . GLY A 1 646 ? -19.806 9.813 5.793 1.00 92.62 646 GLY A N 1
ATOM 4769 C CA . GLY A 1 646 ? -20.556 11.068 5.861 1.00 92.62 646 GLY A CA 1
ATOM 4770 C C . GLY A 1 646 ? -21.661 11.092 6.924 1.00 92.62 646 GLY A C 1
ATOM 4771 O O . GLY A 1 646 ? -22.413 12.064 6.995 1.00 92.62 646 GLY A O 1
ATOM 4772 N N . ALA A 1 647 ? -21.766 10.063 7.770 1.00 95.06 647 ALA A N 1
ATOM 4773 C CA . ALA A 1 647 ? -22.742 10.022 8.853 1.00 95.06 647 ALA A CA 1
ATOM 4774 C C . ALA A 1 647 ? -22.408 11.051 9.944 1.00 95.06 647 ALA A C 1
ATOM 4776 O O . ALA A 1 647 ? -21.240 11.295 10.261 1.00 95.06 647 ALA A O 1
ATOM 4777 N N . LYS A 1 648 ? -23.445 11.648 10.544 1.00 97.62 648 LYS A N 1
ATOM 4778 C CA . LYS A 1 648 ? -23.281 12.532 11.704 1.00 97.62 648 LYS A CA 1
ATOM 4779 C C . LYS A 1 648 ? -22.792 11.714 12.893 1.00 97.62 648 LYS A C 1
ATOM 4781 O O . LYS A 1 648 ? -23.376 10.681 13.206 1.00 97.62 648 LYS A O 1
ATOM 4786 N N . LEU A 1 649 ? -21.752 12.204 13.555 1.00 98.25 649 LEU A N 1
ATOM 4787 C CA . LEU A 1 649 ? -21.174 11.569 14.731 1.00 98.25 649 LEU A CA 1
ATOM 4788 C C . LEU A 1 649 ? -21.659 12.255 16.012 1.00 98.25 649 LEU A C 1
ATOM 4790 O O . LEU A 1 649 ? -21.884 13.465 16.045 1.00 98.25 649 LEU A O 1
ATOM 4794 N N . THR A 1 650 ? -21.760 11.472 17.077 1.00 98.62 650 THR A N 1
ATOM 4795 C CA . THR A 1 650 ? -22.036 11.896 18.447 1.00 98.62 650 THR A CA 1
ATOM 4796 C C . THR A 1 650 ? -20.884 11.452 19.342 1.00 98.62 650 THR A C 1
ATOM 4798 O O . THR A 1 650 ? -20.454 10.297 19.299 1.00 98.62 650 THR A O 1
ATOM 4801 N N . LEU A 1 651 ? -20.404 12.369 20.177 1.00 98.56 651 LEU A N 1
ATOM 4802 C CA . LEU A 1 651 ? -19.436 12.109 21.235 1.00 98.56 651 LEU A CA 1
ATOM 4803 C C . LEU A 1 651 ? -20.196 11.900 22.539 1.00 98.56 651 LEU A C 1
ATOM 4805 O O . LEU A 1 651 ? -20.767 12.849 23.077 1.00 98.56 651 LEU A O 1
ATOM 4809 N N . LEU A 1 652 ? -20.201 10.668 23.050 1.00 98.62 652 LEU A N 1
ATOM 4810 C CA . LEU A 1 652 ? -20.649 10.395 24.414 1.00 98.62 652 LEU A CA 1
ATOM 4811 C C . LEU A 1 652 ? -19.428 10.472 25.330 1.00 98.62 652 LEU A C 1
ATOM 4813 O O . LEU A 1 652 ? -18.494 9.679 25.202 1.00 98.62 652 LEU A O 1
ATOM 4817 N N . THR A 1 653 ? -19.450 11.433 26.246 1.00 98.31 653 THR A N 1
ATOM 4818 C CA . THR A 1 653 ? -18.312 11.798 27.088 1.00 98.31 653 THR A CA 1
ATOM 4819 C C . THR A 1 653 ? -18.688 11.728 28.558 1.00 98.31 653 THR A C 1
ATOM 4821 O O . THR A 1 653 ? -19.675 12.333 28.971 1.00 98.31 653 THR A O 1
ATOM 4824 N N . LEU A 1 654 ? -17.869 11.041 29.351 1.00 98.06 654 LEU A N 1
ATOM 4825 C CA . LEU A 1 654 ? -17.896 11.087 30.808 1.00 98.06 654 LEU A CA 1
ATOM 4826 C C . LEU A 1 654 ? -16.674 11.880 31.291 1.00 98.06 654 LEU A C 1
ATOM 4828 O O . LEU A 1 654 ? -15.534 11.420 31.167 1.00 98.06 654 LEU A O 1
ATOM 4832 N N . THR A 1 655 ? -16.903 13.083 31.815 1.00 97.56 655 THR A N 1
ATOM 4833 C CA . THR A 1 655 ? -15.848 13.884 32.450 1.00 97.56 655 THR A CA 1
ATOM 4834 C C . THR A 1 655 ? -15.576 13.355 33.852 1.00 97.56 655 THR A C 1
ATOM 4836 O O . THR A 1 655 ? -16.491 12.948 34.563 1.00 97.56 655 THR A O 1
ATOM 4839 N N . LEU A 1 656 ? -14.306 13.316 34.241 1.00 97.19 656 LEU A N 1
ATOM 4840 C CA . LEU A 1 656 ? -13.827 12.728 35.488 1.00 97.19 656 LEU A CA 1
ATOM 4841 C C . LEU A 1 656 ? -12.847 13.723 36.134 1.00 97.19 656 LEU A C 1
ATOM 4843 O O . LEU A 1 656 ? -11.643 13.640 35.882 1.00 97.19 656 LEU A O 1
ATOM 4847 N N . PRO A 1 657 ? -13.335 14.710 36.901 1.00 97.00 657 PRO A N 1
ATOM 4848 C CA . PRO A 1 657 ? -12.475 15.738 37.476 1.00 97.00 657 PRO A CA 1
ATOM 4849 C C . PRO A 1 657 ? -11.688 15.209 38.683 1.00 97.00 657 PRO A C 1
ATOM 4851 O O . PRO A 1 657 ? -12.199 14.407 39.467 1.00 97.00 657 PRO A O 1
ATOM 4854 N N . GLN A 1 658 ? -10.464 15.715 38.857 1.00 96.19 658 GLN A N 1
ATOM 4855 C CA . GLN A 1 658 ? -9.623 15.511 40.048 1.00 96.19 658 GLN A CA 1
ATOM 4856 C C . GLN A 1 658 ? -9.339 14.040 40.415 1.00 96.19 658 GLN A C 1
ATOM 4858 O O . GLN A 1 658 ? -9.313 13.656 41.584 1.00 96.19 658 GLN A O 1
ATOM 4863 N N . ILE A 1 659 ? -9.082 13.193 39.417 1.00 96.81 659 ILE A N 1
ATOM 4864 C CA . ILE A 1 659 ? -8.797 11.770 39.619 1.00 96.81 659 ILE A CA 1
ATOM 4865 C C . ILE A 1 659 ? -7.355 11.555 40.067 1.00 96.81 659 ILE A C 1
ATOM 4867 O O . ILE A 1 659 ? -6.418 11.943 39.372 1.00 96.81 659 ILE A O 1
ATOM 4871 N N . THR A 1 660 ? -7.182 10.850 41.184 1.00 96.75 660 THR A N 1
ATOM 4872 C CA . THR A 1 660 ? -5.907 10.231 41.589 1.00 96.75 660 THR A CA 1
ATOM 4873 C C . THR A 1 660 ? -5.921 8.720 41.386 1.00 96.75 660 THR A C 1
ATOM 4875 O O . THR A 1 660 ? -4.933 8.132 40.955 1.00 96.75 660 THR A O 1
ATOM 4878 N N . THR A 1 661 ? -7.059 8.078 41.653 1.00 96.69 661 THR A N 1
ATOM 4879 C CA . THR A 1 661 ? -7.299 6.654 41.410 1.00 96.69 661 THR A CA 1
ATOM 4880 C C . THR A 1 661 ? -8.711 6.462 40.879 1.00 96.69 661 THR A C 1
ATOM 4882 O O . THR A 1 661 ? -9.661 7.017 41.423 1.00 96.69 661 THR A O 1
ATOM 4885 N N . THR A 1 662 ? -8.866 5.654 39.834 1.00 95.31 662 THR A N 1
ATOM 4886 C CA . THR A 1 662 ? -10.181 5.198 39.376 1.00 95.31 662 THR A CA 1
ATOM 4887 C C . THR A 1 662 ? -10.103 3.785 38.814 1.00 95.31 662 THR A C 1
ATOM 4889 O O . THR A 1 662 ? -9.081 3.367 38.266 1.00 95.31 662 THR A O 1
ATOM 4892 N N . THR A 1 663 ? -11.189 3.035 38.977 1.00 97.62 663 THR A N 1
ATOM 4893 C CA . THR A 1 663 ? -11.473 1.823 38.205 1.00 97.62 663 THR A CA 1
ATOM 4894 C C . THR A 1 663 ? -12.887 1.973 37.667 1.00 97.62 663 THR A C 1
ATOM 4896 O O . THR A 1 663 ? -13.862 1.592 38.310 1.00 97.62 663 THR A O 1
ATOM 4899 N N . LEU A 1 664 ? -12.980 2.606 36.503 1.00 98.12 664 LEU A N 1
ATOM 4900 C CA . LEU A 1 664 ? -14.230 2.890 35.816 1.00 98.12 664 LEU A CA 1
ATOM 4901 C C . LEU A 1 664 ? -14.557 1.723 34.893 1.00 98.12 664 LEU A C 1
ATOM 4903 O O . LEU A 1 664 ? -13.717 1.338 34.089 1.00 98.12 664 LEU A O 1
ATOM 4907 N N . THR A 1 665 ? -15.773 1.188 34.965 1.00 98.44 665 THR A N 1
ATOM 4908 C CA . THR A 1 665 ? -16.266 0.196 34.000 1.00 98.44 665 THR A CA 1
ATOM 4909 C C . THR A 1 665 ? -17.515 0.710 33.299 1.00 98.44 665 THR A C 1
ATOM 4911 O O . THR A 1 665 ? -18.515 1.000 33.953 1.00 98.44 665 THR A O 1
ATOM 4914 N N . ALA A 1 666 ? -17.460 0.790 31.971 1.00 98.44 666 ALA A N 1
ATOM 4915 C CA . ALA A 1 666 ? -18.604 1.003 31.096 1.00 98.44 666 ALA A CA 1
ATOM 4916 C C . ALA A 1 666 ? -19.098 -0.356 30.580 1.00 98.44 666 ALA A C 1
ATOM 4918 O O . ALA A 1 666 ? -18.350 -1.104 29.952 1.00 98.44 666 ALA A O 1
ATOM 4919 N N . THR A 1 667 ? -20.351 -0.692 30.870 1.00 98.38 667 THR A N 1
ATOM 4920 C CA . THR A 1 667 ? -20.989 -1.945 30.444 1.00 98.38 667 THR A CA 1
ATOM 4921 C C . THR A 1 667 ? -21.945 -1.661 29.296 1.00 98.38 667 THR A C 1
ATOM 4923 O O . THR A 1 667 ? -22.885 -0.894 29.482 1.00 98.38 667 THR A O 1
ATOM 4926 N N . PHE A 1 668 ? -21.717 -2.293 28.146 1.00 98.38 668 PHE A N 1
ATOM 4927 C CA . PHE A 1 668 ? -22.504 -2.151 26.922 1.00 98.38 668 PHE A CA 1
ATOM 4928 C C . PHE A 1 668 ? -23.403 -3.386 26.760 1.00 98.38 668 PHE A C 1
ATOM 4930 O O . PHE A 1 668 ? -22.877 -4.504 26.702 1.00 98.38 668 PHE A O 1
ATOM 4937 N N . LYS A 1 669 ? -24.729 -3.210 26.700 1.00 94.75 669 LYS A N 1
ATOM 4938 C CA . LYS A 1 669 ? -25.722 -4.302 26.630 1.00 94.75 669 LYS A CA 1
ATOM 4939 C C . LYS A 1 669 ? -26.838 -4.038 25.637 1.00 94.75 669 LYS A C 1
ATOM 4941 O O . LYS A 1 669 ? -27.363 -2.899 25.654 1.00 94.75 669 LYS A O 1
#

Foldseek 3Di:
DVVLVVQCVPDPDPVSNVVSVVVVLLVVLLVQLQVVLVVQLVVLVVLLQVQLVLLVVLVVCVVVVVDDPVLNVLLFVLQQQLLQLSLVLNVQSVVRRRGSDHRDDRPNPVSSVCSVVSHDHRHHDPQWTGFRSAHIFGWFDLLLFFAFPDPAFQFLFDLVLLVVLLVVLVVDVVSVVVLVVLLVQLVVLLPDDDDLVQCLVPQQVNLQSLLCNCSNVVDVSSLVSLLVSLQVNLQVAQVDQQDLSSLSNLSSSLNSQRNSVHNQNNLSSCRSRPLRHLNRCLSVCPPQCAALALSNLSNLLSQLSCLVRRCPVPSRSSSRSSVSSVVSCQSVLPLCDLQRAHLLWLASVQVSLVSNLSSVSSQVRRHPDRPDDGRQNLNNLLCQAQQAAQVQWGADFFQDATDHRDCRSLLLNCLVVLPQQSLLVSVVVCVVPPGSSSSSSDRHHDNHDHHFFDDDQQSQKTWADDVQKIKIAGFFWLQDPRHALEHGFIWITGNNDTFFGQQHDDDPPDPCCVPPPVVQVDCNRFNNRGQHKAFPPDGFDSGFGWGKDAPDSFKIKIFCCSRHPQWPGWMWMWGADPVGIKIKTKTAHPWFTKMKRKTKGLFDWDDDPQKIWGDDPNDIKIKHKDFADPPKDWDKDWDPAGGSVRRTMIMTMIIHGGDRTTIMMIDID